Protein AF-A0A7R8WMT3-F1 (afdb_monomer_lite)

Radius of gyration: 35.7 Å; chains: 1; bounding box: 86×92×92 Å

Foldseek 3Di:
DVVVVVVVVVVVPPDPDPPPDPPQPQAEQEAEDEFLEAADDDPDDPPQDDDDARDPPVVVVVVVVVVRHSVPHPDHTDEQLVVLVVLVVRDDLPRPYQYEYEYEEQPNHPDPCNVVSQVVSVVSRYHYHYHHDADQVFAFDWDQDPNDTDGDADPVGDTDGDGDDDDPPCPLQEPPLCNVDDDDDDDPLDDPPDDPVCSNVDPVSVVNRLVVLVVVLVVLLVVCVVDVPVNLVCCVPVLVSLLVCLLRPVSNVVSCLNRRWWAWPVRDIDRPVRVQVVFQVQQQAPVRAREAEEEQDCVLCVQLCVQLVVSVGIYTHQNDPSSVSSQVSCPVVPPRYHYDYSQQDHNVPSGHYPDFDDFPDDPVLQVVLQVLLCVLVDDDQQEAEHEGAGDLPRQQKAKGQHPVVVVVLVVCVVVVHDNPPDTRHIYTYGHRNHCCSVPVLVPDDDSVVSSLSSVLSVVVNCVSNVNQDDPRVVVSVVSVVVVVD

Secondary structure (DSSP, 8-state):
-HHHHHHHHHHT--PPP----------EEEEEEE--SS------SS--S------S-HHHHHHHHHH--GGGS-S----HHHHHHHHHHHS-TT--SEEEEEEEE------TTHHHHHHHHHHTTEEEEEEE---SS-EEPEEEETTEEEE-B-SSSPBPEE-----S-GGGTS-GGGTTS------TTSPTT--HHHHHH-HHHHHHHHHHHHHHHHHHHHHHHH-HHHHHHTHHHHHHHHHHHHHH-HHHHHHHTTT-EEEBTTS-EEEHHHHHHHHHHHHB-TTS-EEEEEES-TTTTHHHHHHHHHTT---EE--STTHHHHHHHHHHHSTTEEEEETTSS-HHHHS--S--PPPSS-HHHHHHHHHHHHHHH-S-SSEEEEEE---TTS-SEEEE--HHHHHHHHHHHHTT--GGGSPPPEEEEEETTSHIIIIIIHH--SHHHHHHHHHHHHHHHHHHTT---HHHHHHHHHHHHHHT-

Sequence (485 aa):
YLALATIIIAIARPRQILKEEEVKAEGIDIMLVMDLSSSMLARDFQPDRLTMPLTTDYATGQLMVQSADTDQAGTQGTVITDAIEMAERMFSKDSPTQKALIIISDGENHEDEALAAARKALETGIHIYTMGIGSDEGAPIPVRINGAVQYKRDKQGEIVQSVVYVTDDVKEIVPEFLLLLHGVIDSPDIPLNVSRSYLQSDSNVRKITNYITKKVAEKLKELYQKDPENYQSKWDDLGTFVKYGMISDEKFYEKSDAFALLKNTDGEFFKIDDYIEKVKPTQTDKHDRTVLIYANNASEQHSFIQSAKNQGYDVLLLNNVIDNHFIQHLEHKKANITFVRVDSDTADKLVQKDEENQSVLSEKEMEKVKTIFTESLGELKGGHVETRALSSEDNPVIITRPEFMRRMKEMQMMQGMDMGMMPESYNIVINTNNELVANKLTAIRGKEKKERFAKYLYDLARLEQNMLTGEEMSQFIKTSIEFLK

Organism: NCBI:txid163714

InterPro domains:
  IPR001404 Heat shock protein Hsp90 family [PF00183] (163-476)
  IPR001404 Heat shock protein Hsp90 family [PTHR11528] (163-469)
  IPR002035 von Willebrand factor, type A [PF00092] (53-137)
  IPR020568 Ribosomal protein uS5 domain 2-type superfamily [SSF54211] (164-344)
  IPR036465 von Willebrand factor A-like domain superfamily [G3DSA:3.40.50.410] (46-141)
  IPR036465 von Willebrand factor A-like domain superfamily [SSF53300] (24-148)
  IPR037196 HSP90, C-terminal domain [G3DSA:1.20.120.790] (355-485)
  IPR037196 HSP90, C-terminal domain [SSF110942] (393-476)

pLDDT: mean 81.95, std 14.0, range [40.25, 98.56]

Structure (mmCIF, N/CA/C/O backbone):
data_AF-A0A7R8WMT3-F1
#
_entry.id   AF-A0A7R8WMT3-F1
#
loop_
_atom_site.group_PDB
_atom_site.id
_atom_site.type_symbol
_atom_site.label_atom_id
_atom_site.label_alt_id
_atom_site.label_comp_id
_atom_site.label_asym_id
_atom_site.label_entity_id
_atom_site.label_seq_id
_atom_site.pdbx_PDB_ins_code
_atom_site.Cartn_x
_atom_site.Cartn_y
_atom_site.Cartn_z
_atom_site.occupancy
_atom_site.B_iso_or_equiv
_atom_site.auth_seq_id
_atom_site.auth_comp_id
_atom_site.auth_asym_id
_atom_site.auth_atom_id
_atom_site.pdbx_PDB_model_num
ATOM 1 N N . TYR A 1 1 ? 5.979 -67.312 -8.147 1.00 57.56 1 TYR A N 1
ATOM 2 C CA . TYR A 1 1 ? 6.582 -66.692 -9.346 1.00 57.56 1 TYR A CA 1
ATOM 3 C C . TYR A 1 1 ? 6.377 -65.184 -9.402 1.00 57.56 1 TYR A C 1
ATOM 5 O O . TYR A 1 1 ? 7.373 -64.492 -9.257 1.00 57.56 1 TYR A O 1
ATOM 13 N N . LEU A 1 2 ? 5.148 -64.655 -9.515 1.00 62.88 2 LEU A N 1
ATOM 14 C CA . LEU A 1 2 ? 4.915 -63.202 -9.664 1.00 62.88 2 LEU A CA 1
ATOM 15 C C . LEU A 1 2 ? 5.591 -62.338 -8.572 1.00 62.88 2 LEU A C 1
ATOM 17 O O . LEU A 1 2 ? 6.312 -61.402 -8.896 1.00 62.88 2 LEU A O 1
ATOM 21 N N . ALA A 1 3 ? 5.459 -62.722 -7.297 1.00 67.00 3 ALA A N 1
ATOM 22 C CA . ALA A 1 3 ? 6.101 -62.029 -6.171 1.00 67.00 3 ALA A CA 1
ATOM 23 C C . ALA A 1 3 ? 7.645 -62.090 -6.172 1.00 67.00 3 ALA A C 1
ATOM 25 O O . ALA A 1 3 ? 8.295 -61.239 -5.579 1.00 67.00 3 ALA A O 1
ATOM 26 N N . LEU A 1 4 ? 8.249 -63.083 -6.838 1.00 71.81 4 LEU A N 1
ATOM 27 C CA . LEU A 1 4 ? 9.707 -63.155 -6.976 1.00 71.81 4 LEU A CA 1
ATOM 28 C C . LEU A 1 4 ? 10.191 -62.171 -8.054 1.00 71.81 4 LEU A C 1
ATOM 30 O O . LEU A 1 4 ? 11.212 -61.515 -7.881 1.00 71.81 4 LEU A O 1
ATOM 34 N N . ALA A 1 5 ? 9.425 -62.032 -9.142 1.00 72.12 5 ALA A N 1
ATOM 35 C CA . ALA A 1 5 ? 9.725 -61.100 -10.226 1.00 72.12 5 ALA A CA 1
ATOM 36 C C . ALA A 1 5 ? 9.643 -59.631 -9.770 1.00 72.12 5 ALA A C 1
ATOM 38 O O . ALA A 1 5 ? 10.516 -58.837 -10.114 1.00 72.12 5 ALA A O 1
ATOM 39 N N . THR A 1 6 ? 8.653 -59.271 -8.945 1.00 71.19 6 THR A N 1
ATOM 40 C CA . THR A 1 6 ? 8.541 -57.907 -8.397 1.00 71.19 6 THR A CA 1
ATOM 41 C C . THR A 1 6 ? 9.681 -57.565 -7.434 1.00 71.19 6 THR A C 1
ATOM 43 O O . THR A 1 6 ? 10.195 -56.449 -7.485 1.00 71.19 6 THR A O 1
ATOM 46 N N . ILE A 1 7 ? 10.143 -58.521 -6.618 1.00 76.31 7 ILE A N 1
ATOM 47 C CA . ILE A 1 7 ? 11.320 -58.339 -5.749 1.00 76.31 7 ILE A CA 1
ATOM 48 C C . ILE A 1 7 ? 12.596 -58.129 -6.580 1.00 76.31 7 ILE A C 1
ATOM 50 O O . ILE A 1 7 ? 13.384 -57.240 -6.264 1.00 76.31 7 ILE A O 1
ATOM 54 N N . ILE A 1 8 ? 12.784 -58.880 -7.671 1.00 76.38 8 ILE A N 1
ATOM 55 C CA . ILE A 1 8 ? 13.936 -58.705 -8.574 1.00 76.38 8 ILE A CA 1
ATOM 56 C C . ILE A 1 8 ? 13.937 -57.302 -9.203 1.00 76.38 8 ILE A C 1
ATOM 58 O O . ILE A 1 8 ? 14.974 -56.643 -9.205 1.00 76.38 8 ILE A O 1
ATOM 62 N N . ILE A 1 9 ? 12.783 -56.805 -9.664 1.00 74.44 9 ILE A N 1
ATOM 63 C CA . ILE A 1 9 ? 12.656 -55.449 -10.233 1.00 74.44 9 ILE A CA 1
ATOM 64 C C . ILE A 1 9 ? 12.934 -54.365 -9.175 1.00 74.44 9 ILE A C 1
ATOM 66 O O . ILE A 1 9 ? 13.606 -53.378 -9.471 1.00 74.44 9 ILE A O 1
ATOM 70 N N . ALA A 1 10 ? 12.481 -54.555 -7.931 1.00 73.62 10 ALA A N 1
ATOM 71 C CA . ALA A 1 10 ? 12.748 -53.620 -6.836 1.00 73.62 10 ALA A CA 1
ATOM 72 C C . ALA A 1 10 ? 14.239 -53.571 -6.442 1.00 73.62 10 ALA A C 1
ATOM 74 O O . ALA A 1 10 ? 14.782 -52.490 -6.211 1.00 73.62 10 ALA A O 1
ATOM 75 N N . ILE A 1 11 ? 14.920 -54.724 -6.407 1.00 74.25 11 ILE A N 1
ATOM 76 C CA . ILE A 1 11 ? 16.365 -54.812 -6.131 1.00 74.25 11 ILE A CA 1
ATOM 77 C C . ILE A 1 11 ? 17.186 -54.225 -7.286 1.00 74.25 11 ILE A C 1
ATOM 79 O O . ILE A 1 11 ? 18.192 -53.562 -7.038 1.00 74.25 11 ILE A O 1
ATOM 83 N N . ALA A 1 12 ? 16.741 -54.405 -8.534 1.00 73.75 12 ALA A N 1
ATOM 84 C CA . ALA A 1 12 ? 17.421 -53.883 -9.718 1.00 73.75 12 ALA A CA 1
ATOM 85 C C . ALA A 1 12 ? 17.517 -52.346 -9.757 1.00 73.75 12 ALA A C 1
ATOM 87 O O . ALA A 1 12 ? 18.309 -51.833 -10.544 1.00 73.75 12 ALA A O 1
ATOM 88 N N . ARG A 1 13 ? 16.731 -51.624 -8.931 1.00 57.34 13 ARG A N 1
ATOM 89 C CA . ARG A 1 13 ? 16.696 -50.150 -8.831 1.00 57.34 13 ARG A CA 1
ATOM 90 C C . ARG A 1 13 ? 16.875 -49.477 -10.203 1.00 57.34 13 ARG A C 1
ATOM 92 O O . ARG A 1 13 ? 17.858 -48.752 -10.385 1.00 57.34 13 ARG A O 1
ATOM 99 N N . PRO A 1 14 ? 15.976 -49.732 -11.175 1.00 66.56 14 PRO A N 1
ATOM 100 C CA . PRO A 1 14 ? 16.096 -49.154 -12.505 1.00 66.56 14 PRO A CA 1
ATOM 101 C C . PRO A 1 14 ? 16.120 -47.631 -12.376 1.00 66.56 14 PRO A C 1
ATOM 103 O O . PRO A 1 14 ? 15.106 -47.003 -12.069 1.00 66.56 14 PRO A O 1
ATOM 106 N N . ARG A 1 15 ? 17.305 -47.039 -12.566 1.00 54.03 15 ARG A N 1
ATOM 107 C CA . ARG A 1 15 ? 17.441 -45.589 -12.667 1.00 54.03 15 ARG A CA 1
ATOM 108 C C . ARG A 1 15 ? 16.587 -45.164 -13.850 1.00 54.03 15 ARG A C 1
ATOM 110 O O . ARG A 1 15 ? 16.711 -45.754 -14.924 1.00 54.03 15 ARG A O 1
ATOM 117 N N . GLN A 1 16 ? 15.726 -44.170 -13.646 1.00 55.88 16 GLN A N 1
ATOM 118 C CA . GLN A 1 16 ? 15.064 -43.518 -14.766 1.00 55.88 16 GLN A CA 1
ATOM 119 C C . GLN A 1 16 ? 16.160 -43.083 -15.737 1.00 55.88 16 GLN A C 1
ATOM 121 O O . GLN A 1 16 ? 17.098 -42.384 -15.346 1.00 55.88 16 GLN A O 1
ATOM 126 N N . ILE A 1 17 ? 16.070 -43.573 -16.974 1.00 52.38 17 ILE A N 1
ATOM 127 C CA . ILE A 1 17 ? 16.884 -43.066 -18.073 1.00 52.38 17 ILE A CA 1
ATOM 128 C C . ILE A 1 17 ? 16.626 -41.563 -18.099 1.00 52.38 17 ILE A C 1
ATOM 130 O O . ILE A 1 17 ? 15.461 -41.157 -18.051 1.00 52.38 17 ILE A O 1
ATOM 134 N N . LEU A 1 18 ? 17.702 -40.769 -18.096 1.00 48.53 18 LEU A N 1
ATOM 135 C CA . LEU A 1 18 ? 17.612 -39.319 -18.214 1.00 48.53 18 LEU A CA 1
ATOM 136 C C . LEU A 1 18 ? 16.730 -39.025 -19.421 1.00 48.53 18 LEU A C 1
ATOM 138 O O . LEU A 1 18 ? 17.065 -39.382 -20.549 1.00 48.53 18 LEU A O 1
ATOM 142 N N . LYS A 1 19 ? 15.554 -38.465 -19.151 1.00 45.25 19 LYS A N 1
ATOM 143 C CA . LYS A 1 19 ? 14.649 -38.039 -20.200 1.00 45.25 19 LYS A CA 1
ATOM 144 C C . LYS A 1 19 ? 15.312 -36.801 -20.785 1.00 45.25 19 LYS A C 1
ATOM 146 O O . LYS A 1 19 ? 15.374 -35.783 -20.103 1.00 45.25 19 LYS A O 1
ATOM 151 N N . GLU A 1 20 ? 15.863 -36.918 -21.988 1.00 50.47 20 GLU A N 1
ATOM 152 C CA . GLU A 1 20 ? 16.242 -35.747 -22.771 1.00 50.47 20 GLU A CA 1
ATOM 153 C C . GLU A 1 20 ? 14.948 -34.993 -23.067 1.00 50.47 20 GLU A C 1
ATOM 155 O O . GLU A 1 20 ? 14.151 -35.356 -23.931 1.00 50.47 20 GLU A O 1
ATOM 160 N N . GLU A 1 21 ? 14.678 -34.005 -22.225 1.00 43.75 21 GLU A N 1
ATOM 161 C CA . GLU A 1 21 ? 13.639 -33.028 -22.453 1.00 43.75 21 GLU A CA 1
ATOM 162 C C . GLU A 1 21 ? 14.243 -32.010 -23.419 1.00 43.75 21 GLU A C 1
ATOM 164 O O . GLU A 1 21 ? 15.201 -31.319 -23.070 1.00 43.75 21 GLU A O 1
ATOM 169 N N . GLU A 1 22 ? 13.734 -31.958 -24.655 1.00 45.25 22 GLU A N 1
ATOM 170 C CA . GLU A 1 22 ? 14.061 -30.880 -25.591 1.00 45.25 22 GLU A CA 1
ATOM 171 C C . GLU A 1 22 ? 13.509 -29.567 -25.026 1.00 45.25 22 GLU A C 1
ATOM 173 O O . GLU A 1 22 ? 12.410 -29.114 -25.360 1.00 45.25 22 GLU A O 1
ATOM 178 N N . VAL A 1 23 ? 14.286 -28.953 -24.134 1.00 47.62 23 VAL A N 1
ATOM 179 C CA . VAL A 1 23 ? 14.056 -27.595 -23.668 1.00 47.62 23 VAL A CA 1
ATOM 180 C C . VAL A 1 23 ? 14.214 -26.689 -24.881 1.00 47.62 23 VAL A C 1
ATOM 182 O O . VAL A 1 23 ? 15.326 -26.370 -25.301 1.00 47.62 23 VAL A O 1
ATOM 185 N N . LYS A 1 24 ? 13.087 -26.258 -25.453 1.00 44.66 24 LYS A N 1
ATOM 186 C CA . LYS A 1 24 ? 13.069 -25.145 -26.401 1.00 44.66 24 LYS A CA 1
ATOM 187 C C . LYS A 1 24 ? 13.508 -23.887 -25.665 1.00 44.66 24 LYS A C 1
ATOM 189 O O . LYS A 1 24 ? 12.694 -23.203 -25.050 1.00 44.66 24 LYS A O 1
ATOM 194 N N . ALA A 1 25 ? 14.803 -23.605 -25.723 1.00 48.81 25 ALA A N 1
ATOM 195 C CA . ALA A 1 25 ? 15.366 -22.367 -25.229 1.00 48.81 25 ALA A CA 1
ATOM 196 C C . ALA A 1 25 ? 14.845 -21.199 -26.084 1.00 48.81 25 ALA A C 1
ATOM 198 O O . ALA A 1 25 ? 15.374 -20.911 -27.156 1.00 48.81 25 ALA A O 1
ATOM 199 N N . GLU A 1 26 ? 13.808 -20.507 -25.605 1.00 49.81 26 GLU A N 1
ATOM 200 C CA . GLU A 1 26 ? 13.552 -19.118 -25.996 1.00 49.81 26 GLU A CA 1
ATOM 201 C C . GLU A 1 26 ? 14.643 -18.251 -25.354 1.00 49.81 26 GLU A C 1
ATOM 203 O O . GLU A 1 26 ? 14.481 -17.725 -24.253 1.00 49.81 26 GLU A O 1
ATOM 208 N N . GLY A 1 27 ? 15.791 -18.170 -26.021 1.00 59.41 27 GLY A N 1
ATOM 209 C CA . GLY A 1 27 ? 16.977 -17.473 -25.538 1.00 59.41 27 GLY A CA 1
ATOM 210 C C . GLY A 1 27 ? 17.666 -16.661 -26.628 1.00 59.41 27 GLY A C 1
ATOM 211 O O . GLY A 1 27 ? 17.328 -16.744 -27.813 1.00 59.41 27 GLY A O 1
ATOM 212 N N . ILE A 1 28 ? 18.654 -15.881 -26.196 1.00 67.94 28 ILE A N 1
ATOM 213 C CA . ILE A 1 28 ? 19.612 -15.212 -27.069 1.00 67.94 28 ILE A CA 1
ATOM 214 C C . ILE A 1 28 ? 20.984 -15.802 -26.741 1.00 67.94 28 ILE A C 1
ATOM 216 O O . ILE A 1 28 ? 21.431 -15.700 -25.598 1.00 67.94 28 ILE A O 1
ATOM 220 N N . ASP A 1 29 ? 21.648 -16.404 -27.724 1.00 72.62 29 ASP A N 1
ATOM 221 C CA . ASP A 1 29 ? 23.048 -16.798 -27.601 1.00 72.62 29 ASP A CA 1
ATOM 222 C C . ASP A 1 29 ? 23.874 -15.509 -27.669 1.00 72.62 29 ASP A C 1
ATOM 224 O O . ASP A 1 29 ? 23.961 -14.880 -28.727 1.00 72.62 29 ASP A O 1
ATOM 228 N N . ILE A 1 30 ? 24.450 -15.088 -26.542 1.00 74.62 30 ILE A N 1
ATOM 229 C CA . ILE A 1 30 ? 25.282 -13.882 -26.468 1.00 74.62 30 ILE A CA 1
ATOM 230 C C . ILE A 1 30 ? 26.751 -14.287 -26.496 1.00 74.62 30 ILE A C 1
ATOM 232 O O . ILE A 1 30 ? 27.203 -15.089 -25.679 1.00 74.62 30 ILE A O 1
ATOM 236 N N . MET A 1 31 ? 27.508 -13.683 -27.406 1.00 78.62 31 MET A N 1
ATOM 237 C CA . MET A 1 31 ? 28.958 -13.793 -27.462 1.00 78.62 31 MET A CA 1
ATOM 238 C C . MET A 1 31 ? 29.587 -12.435 -27.189 1.00 78.62 31 MET A C 1
ATOM 240 O O . MET A 1 31 ? 29.295 -11.471 -27.891 1.00 78.62 31 MET A O 1
ATOM 244 N N . LEU A 1 32 ? 30.453 -12.369 -26.180 1.00 73.62 32 LEU A N 1
ATOM 245 C CA . LEU A 1 32 ? 31.262 -11.189 -25.895 1.00 73.62 32 LEU A CA 1
ATOM 246 C C . LEU A 1 32 ? 32.625 -11.358 -26.568 1.00 73.62 32 LEU A C 1
ATOM 248 O O . LEU A 1 32 ? 33.321 -12.340 -26.313 1.00 73.62 32 LEU A O 1
ATOM 252 N N . VAL A 1 33 ? 33.010 -10.398 -27.402 1.00 75.25 33 VAL A N 1
ATOM 253 C CA . VAL A 1 33 ? 34.378 -10.248 -27.902 1.00 75.25 33 VAL A CA 1
ATOM 254 C C . VAL A 1 33 ? 34.909 -8.945 -27.332 1.00 75.25 33 VAL A C 1
ATOM 256 O O . VAL A 1 33 ? 34.367 -7.880 -27.614 1.00 75.25 33 VAL A O 1
ATOM 259 N N . MET A 1 34 ? 35.956 -9.046 -26.520 1.00 69.81 34 MET A N 1
ATOM 260 C CA . MET A 1 34 ? 36.640 -7.901 -25.932 1.00 69.81 34 MET A CA 1
ATOM 261 C C . MET A 1 34 ? 38.008 -7.744 -26.577 1.00 69.81 34 MET A C 1
ATOM 263 O O . MET A 1 34 ? 38.759 -8.712 -26.706 1.00 69.81 34 MET A O 1
ATOM 267 N N . ASP A 1 35 ? 38.316 -6.518 -26.957 1.00 67.00 35 ASP A N 1
ATOM 268 C CA . ASP A 1 35 ? 39.648 -6.085 -27.326 1.00 67.00 35 ASP A CA 1
ATOM 269 C C . ASP A 1 35 ? 40.493 -5.927 -26.054 1.00 67.00 35 ASP A C 1
ATOM 271 O O . ASP A 1 35 ? 40.211 -5.081 -25.208 1.00 67.00 35 ASP A O 1
ATOM 275 N N . LEU A 1 36 ? 41.484 -6.802 -25.878 1.00 62.84 36 LEU A N 1
ATOM 276 C CA . LEU A 1 36 ? 42.345 -6.866 -24.689 1.00 62.84 36 LEU A CA 1
ATOM 277 C C . LEU A 1 36 ? 43.777 -6.483 -25.064 1.00 62.84 36 LEU A C 1
ATOM 279 O O . LEU A 1 36 ? 44.719 -7.232 -24.811 1.00 62.84 36 LEU A O 1
ATOM 283 N N . SER A 1 37 ? 43.927 -5.373 -25.782 1.00 56.12 37 SER A N 1
ATOM 284 C CA . SER A 1 37 ? 45.129 -5.124 -26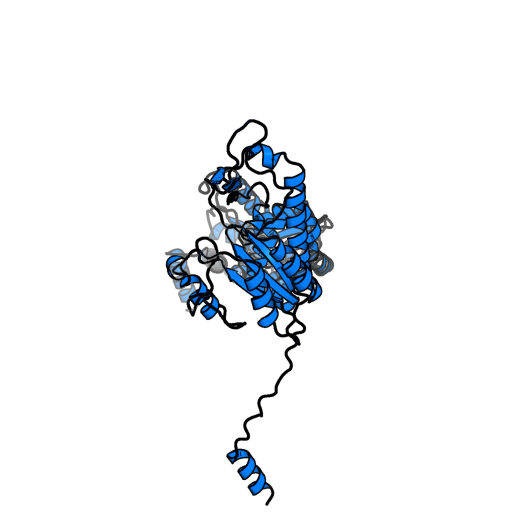.567 1.00 56.12 37 SER A CA 1
ATOM 285 C C . SER A 1 37 ? 45.515 -3.649 -26.700 1.00 56.12 37 SER A C 1
ATOM 287 O O . SER A 1 37 ? 44.997 -2.780 -26.008 1.00 56.12 37 SER A O 1
ATOM 289 N N . SER A 1 38 ? 46.444 -3.391 -27.627 1.00 52.03 38 SER A N 1
ATOM 290 C CA . SER A 1 38 ? 46.844 -2.063 -28.083 1.00 52.03 38 SER A CA 1
ATOM 291 C C . SER A 1 38 ? 46.972 -1.891 -29.631 1.00 52.03 38 SER A C 1
ATOM 293 O O . SER A 1 38 ? 47.848 -1.126 -30.019 1.00 52.03 38 SER A O 1
ATOM 295 N N . SER A 1 39 ? 46.144 -2.553 -30.502 1.00 53.78 39 SER A N 1
ATOM 296 C CA . SER A 1 39 ? 45.973 -2.370 -32.014 1.00 53.78 39 SER A CA 1
ATOM 297 C C . SER A 1 39 ? 46.539 -3.424 -33.062 1.00 53.78 39 SER A C 1
ATOM 299 O O . SER A 1 39 ? 47.745 -3.454 -33.285 1.00 53.78 39 SER A O 1
ATOM 301 N N . MET A 1 40 ? 45.731 -4.325 -33.712 1.00 50.59 40 MET A N 1
ATOM 302 C CA . MET A 1 40 ? 46.099 -5.742 -34.132 1.00 50.59 40 MET A CA 1
ATOM 303 C C . MET A 1 40 ? 46.700 -5.714 -35.509 1.00 50.59 40 MET A C 1
ATOM 305 O O . MET A 1 40 ? 45.975 -5.572 -36.487 1.00 50.59 40 MET A O 1
ATOM 309 N N . LEU A 1 41 ? 47.966 -6.109 -35.583 1.00 50.03 41 LEU A N 1
ATOM 310 C CA . LEU A 1 41 ? 48.523 -6.749 -36.768 1.00 50.03 41 LEU A CA 1
ATOM 311 C C . LEU A 1 41 ? 49.596 -7.777 -36.355 1.00 50.03 41 LEU A C 1
ATOM 313 O O . LEU A 1 41 ? 50.776 -7.593 -36.643 1.00 50.03 41 LEU A O 1
ATOM 317 N N . ALA A 1 42 ? 49.199 -8.873 -35.690 1.00 44.38 42 ALA A N 1
ATOM 318 C CA . ALA A 1 42 ? 50.072 -10.030 -35.437 1.00 44.38 42 ALA A CA 1
ATOM 319 C C . ALA A 1 42 ? 49.284 -11.355 -35.333 1.00 44.38 42 ALA A C 1
ATOM 321 O O . ALA A 1 42 ? 48.238 -11.409 -34.691 1.00 44.38 42 ALA A O 1
ATOM 322 N N . ARG A 1 43 ? 49.799 -12.435 -35.942 1.00 49.06 43 ARG A N 1
ATOM 323 C CA . ARG A 1 43 ? 49.242 -13.810 -35.885 1.00 49.06 43 ARG A CA 1
ATOM 324 C C . ARG A 1 43 ? 50.279 -14.843 -35.394 1.00 49.06 43 ARG A C 1
ATOM 326 O O . ARG A 1 43 ? 50.140 -16.039 -35.642 1.00 49.06 43 ARG A O 1
ATOM 333 N N . ASP A 1 44 ? 51.328 -14.376 -34.715 1.00 45.06 44 ASP A N 1
ATOM 334 C CA . ASP A 1 44 ? 52.617 -15.086 -34.650 1.00 45.06 44 ASP A CA 1
ATOM 335 C C . ASP A 1 44 ? 52.898 -15.800 -33.309 1.00 45.06 44 ASP A C 1
ATOM 337 O O . ASP A 1 44 ? 53.951 -16.415 -33.145 1.00 45.06 44 ASP A O 1
ATOM 341 N N . PHE A 1 45 ? 51.958 -15.770 -32.359 1.00 45.62 45 PHE A N 1
ATOM 342 C CA . PHE A 1 45 ? 52.012 -16.526 -31.100 1.00 45.62 45 PHE A CA 1
ATOM 343 C C . PHE A 1 45 ? 50.687 -17.243 -30.834 1.00 45.62 45 PHE A C 1
ATOM 345 O O . PHE A 1 45 ? 49.635 -16.762 -31.238 1.00 45.62 45 PHE A O 1
ATOM 352 N N . GLN A 1 46 ? 50.728 -18.381 -30.128 1.00 43.59 46 GLN A N 1
ATOM 353 C CA . GLN A 1 46 ? 49.528 -19.034 -29.599 1.00 43.59 46 GLN A CA 1
ATOM 354 C C . GLN A 1 46 ? 49.702 -19.445 -28.126 1.00 43.59 46 GLN A C 1
ATOM 356 O O . GLN A 1 46 ? 50.763 -19.971 -27.775 1.00 43.59 46 GLN A O 1
ATOM 361 N N . PRO A 1 47 ? 48.666 -19.272 -27.279 1.00 50.94 47 PRO A N 1
ATOM 362 C CA . PRO A 1 47 ? 47.368 -18.667 -27.602 1.00 50.94 47 PRO A CA 1
ATOM 363 C C . PRO A 1 47 ? 47.459 -17.139 -27.768 1.00 50.94 47 PRO A C 1
ATOM 365 O O . PRO A 1 47 ? 48.040 -16.456 -26.934 1.00 50.94 47 PRO A O 1
ATOM 368 N N . ASP A 1 48 ? 46.860 -16.617 -28.839 1.00 49.84 48 ASP A N 1
ATOM 369 C CA . ASP A 1 48 ? 46.688 -15.183 -29.123 1.00 49.84 48 ASP A CA 1
ATOM 370 C C . ASP A 1 48 ? 45.383 -14.613 -28.537 1.00 49.84 48 ASP A C 1
ATOM 372 O O . ASP A 1 48 ? 45.170 -13.404 -28.547 1.00 49.84 48 ASP A O 1
ATOM 376 N N . ARG A 1 49 ? 44.471 -15.482 -28.075 1.00 60.00 49 ARG A N 1
ATOM 377 C CA . ARG A 1 49 ? 43.097 -15.128 -27.687 1.00 60.00 49 ARG A CA 1
ATOM 378 C C . ARG A 1 49 ? 42.630 -15.960 -26.497 1.00 60.00 49 ARG A C 1
ATOM 380 O O . ARG A 1 49 ? 42.716 -17.190 -26.526 1.00 60.00 49 ARG A O 1
ATOM 387 N N . LEU A 1 50 ? 42.048 -15.307 -25.493 1.00 63.62 50 LEU A N 1
ATOM 388 C CA . LEU A 1 50 ? 41.274 -15.985 -24.453 1.00 63.62 50 LEU A CA 1
ATOM 389 C C . LEU A 1 50 ? 39.899 -16.346 -25.033 1.00 63.62 50 LEU A C 1
ATOM 391 O O . LEU A 1 50 ? 39.152 -15.468 -25.455 1.00 63.62 50 LEU A O 1
ATOM 395 N N . THR A 1 51 ? 39.567 -17.637 -25.087 1.00 66.19 51 THR A N 1
ATOM 396 C CA . THR A 1 51 ? 38.278 -18.112 -25.616 1.00 66.19 51 THR A CA 1
ATOM 397 C C . THR A 1 51 ? 37.504 -18.874 -24.547 1.00 66.19 51 THR A C 1
ATOM 399 O O . THR A 1 51 ? 38.055 -19.731 -23.857 1.00 66.19 51 THR A O 1
ATOM 402 N N . MET A 1 52 ? 36.213 -18.564 -24.423 1.00 68.38 52 MET A N 1
ATOM 403 C CA . MET A 1 52 ? 35.272 -19.284 -23.568 1.00 68.38 52 MET A CA 1
ATOM 404 C C . MET A 1 52 ? 34.233 -19.989 -24.451 1.00 68.38 52 MET A C 1
ATOM 406 O O . MET A 1 52 ? 33.704 -19.355 -25.368 1.00 68.38 52 MET A O 1
ATOM 410 N N . PRO A 1 53 ? 33.902 -21.268 -24.200 1.00 68.75 53 PRO A N 1
ATOM 411 C CA . PRO A 1 53 ? 32.738 -21.899 -24.814 1.00 68.75 53 PRO A CA 1
ATOM 412 C C . PRO A 1 53 ? 31.447 -21.153 -24.449 1.00 68.75 53 PRO A C 1
ATOM 414 O O . PRO A 1 53 ? 31.341 -20.602 -23.352 1.00 68.75 53 PRO A O 1
ATOM 417 N N . LEU A 1 54 ? 30.435 -21.196 -25.322 1.00 69.75 54 LEU A N 1
ATOM 418 C CA . LEU A 1 54 ? 29.082 -20.762 -24.959 1.00 69.75 54 LEU A CA 1
ATOM 419 C C . LEU A 1 54 ? 28.620 -21.554 -23.725 1.00 69.75 54 LEU A C 1
ATOM 421 O O . LEU A 1 54 ? 28.594 -22.785 -23.740 1.00 69.75 54 LEU A O 1
ATOM 425 N N . THR A 1 55 ? 28.297 -20.841 -22.646 1.00 69.25 55 THR A N 1
ATOM 426 C CA . THR A 1 55 ? 27.976 -21.418 -21.338 1.00 69.25 55 THR A CA 1
ATOM 427 C C . THR A 1 55 ? 26.837 -20.655 -20.675 1.00 69.25 55 THR A C 1
ATOM 429 O O . THR A 1 55 ? 26.717 -19.441 -20.823 1.00 69.25 55 THR A O 1
ATOM 432 N N . THR A 1 56 ? 26.012 -21.369 -19.911 1.00 68.88 56 THR A N 1
ATOM 433 C CA . THR A 1 56 ? 24.997 -20.786 -19.021 1.00 68.88 56 THR A CA 1
ATOM 434 C C . THR A 1 56 ? 25.542 -20.508 -17.614 1.00 68.88 56 THR A C 1
ATOM 436 O O . THR A 1 56 ? 24.808 -20.035 -16.750 1.00 68.88 56 THR A O 1
ATOM 439 N N . ASP A 1 57 ? 26.814 -20.828 -17.351 1.00 75.50 57 ASP A N 1
ATOM 440 C CA . ASP A 1 57 ? 27.484 -20.546 -16.082 1.00 75.50 57 ASP A CA 1
ATOM 441 C C . ASP A 1 57 ? 28.030 -19.110 -16.049 1.00 75.50 57 ASP A C 1
ATOM 443 O O . ASP A 1 57 ? 29.167 -18.825 -16.439 1.00 75.50 57 ASP A O 1
ATOM 447 N N . TYR A 1 58 ? 27.196 -18.206 -15.535 1.00 74.88 58 TYR A N 1
ATOM 448 C CA . TYR A 1 58 ? 27.545 -16.805 -15.309 1.00 74.88 58 TYR A CA 1
ATOM 449 C C . TYR A 1 58 ? 28.734 -16.610 -14.356 1.00 74.88 58 TYR A C 1
ATOM 451 O O . TYR A 1 58 ? 29.464 -15.634 -14.516 1.00 74.88 58 TYR A O 1
ATOM 459 N N . ALA A 1 59 ? 28.961 -17.507 -13.388 1.00 70.88 59 ALA A N 1
ATOM 460 C CA . ALA A 1 59 ? 30.053 -17.361 -12.425 1.00 70.88 59 ALA A CA 1
ATOM 461 C C . ALA A 1 59 ? 31.409 -17.637 -13.089 1.00 70.88 59 ALA A C 1
ATOM 463 O O . ALA A 1 59 ? 32.355 -16.870 -12.905 1.00 70.88 59 ALA A O 1
ATOM 464 N N . THR A 1 60 ? 31.480 -18.673 -13.932 1.00 73.19 60 THR A N 1
ATOM 465 C CA . THR A 1 60 ? 32.657 -18.939 -14.777 1.00 73.19 60 THR A CA 1
ATOM 466 C C . THR A 1 60 ? 32.907 -17.792 -15.764 1.00 73.19 60 THR A C 1
ATOM 468 O O . THR A 1 60 ? 34.047 -17.348 -15.904 1.00 73.19 60 THR A O 1
ATOM 471 N N . GLY A 1 61 ? 31.853 -17.248 -16.385 1.00 73.69 61 GLY A N 1
ATOM 472 C CA . GLY A 1 61 ? 31.967 -16.080 -17.267 1.00 73.69 61 GLY A CA 1
ATOM 473 C C . GLY A 1 61 ? 32.511 -14.835 -16.560 1.00 73.69 61 GLY A C 1
ATOM 474 O O . GLY A 1 61 ? 33.437 -14.194 -17.056 1.00 73.69 61 GLY A O 1
ATOM 475 N N . GLN A 1 62 ? 31.991 -14.523 -15.370 1.00 74.88 62 GLN A N 1
ATOM 476 C CA . GLN A 1 62 ? 32.456 -13.394 -14.563 1.00 74.88 62 GLN A CA 1
ATOM 477 C C . GLN A 1 62 ? 33.919 -13.562 -14.130 1.00 74.88 62 GLN A C 1
ATOM 479 O O . GLN A 1 62 ? 34.684 -12.601 -14.206 1.00 74.88 62 GLN A O 1
ATOM 484 N N . LEU A 1 63 ? 34.323 -14.773 -13.731 1.00 75.56 63 LEU A N 1
ATOM 485 C CA . LEU A 1 63 ? 35.706 -15.079 -13.361 1.00 75.56 63 LEU A CA 1
ATOM 486 C C . LEU A 1 63 ? 36.671 -14.860 -14.538 1.00 75.56 63 LEU A C 1
ATOM 488 O O . LEU A 1 63 ? 37.733 -14.272 -14.350 1.00 75.56 63 LEU A O 1
ATOM 492 N N . MET A 1 64 ? 36.291 -15.279 -15.752 1.00 72.25 64 MET A N 1
ATOM 493 C CA . MET A 1 64 ? 37.103 -15.045 -16.950 1.00 72.25 64 MET A CA 1
ATOM 494 C C . MET A 1 64 ? 37.253 -13.554 -17.265 1.00 72.25 64 MET A C 1
ATOM 496 O O . MET A 1 64 ? 38.378 -13.103 -17.470 1.00 72.25 64 MET A O 1
ATOM 500 N N . VAL A 1 65 ? 36.162 -12.779 -17.233 1.00 74.12 65 VAL A N 1
ATOM 501 C CA . VAL A 1 65 ? 36.209 -11.320 -17.458 1.00 74.12 65 VAL A CA 1
ATOM 502 C C . VAL A 1 65 ? 37.068 -10.614 -16.401 1.00 74.12 65 VAL A C 1
ATOM 504 O O . VAL A 1 65 ? 37.836 -9.726 -16.745 1.00 74.12 65 VAL A O 1
ATOM 507 N N . GLN A 1 66 ? 37.014 -11.039 -15.135 1.00 74.75 66 GLN A N 1
ATOM 508 C CA . GLN A 1 66 ? 37.868 -10.498 -14.065 1.00 74.75 66 GLN A CA 1
ATOM 509 C C . GLN A 1 66 ? 39.352 -10.876 -14.194 1.00 74.75 66 GLN A C 1
ATOM 511 O O . GLN A 1 66 ? 40.195 -10.218 -13.591 1.00 74.75 66 GLN A O 1
ATOM 516 N N . SER A 1 67 ? 39.675 -11.937 -14.940 1.00 70.75 67 SER A N 1
ATOM 517 C CA . SER A 1 67 ? 41.053 -12.381 -15.202 1.00 70.75 67 SER A CA 1
ATOM 518 C C . SER A 1 67 ? 41.654 -11.838 -16.505 1.00 70.75 67 SER A C 1
ATOM 520 O O . SER A 1 67 ? 42.823 -12.100 -16.794 1.00 70.75 67 SER A O 1
ATOM 522 N N . ALA A 1 68 ? 40.852 -11.128 -17.302 1.00 69.31 68 ALA A N 1
ATOM 523 C CA . ALA A 1 68 ? 41.265 -10.528 -18.560 1.00 69.31 68 ALA A CA 1
ATOM 524 C C . ALA A 1 68 ? 42.060 -9.238 -18.304 1.00 69.31 68 ALA A C 1
ATOM 526 O O . ALA A 1 68 ? 41.612 -8.364 -17.566 1.00 69.31 68 ALA A O 1
ATOM 527 N N . ASP A 1 69 ? 43.230 -9.124 -18.928 1.00 63.38 69 ASP A N 1
ATOM 528 C CA . ASP A 1 69 ? 44.163 -8.007 -18.761 1.00 63.38 69 ASP A CA 1
ATOM 529 C C . ASP A 1 69 ? 44.823 -7.703 -20.117 1.00 63.38 69 ASP A C 1
ATOM 531 O O . ASP A 1 69 ? 45.118 -8.625 -20.885 1.00 63.38 69 ASP A O 1
ATOM 535 N N . THR A 1 70 ? 45.047 -6.421 -20.412 1.00 61.81 70 THR A N 1
ATOM 536 C CA . THR A 1 70 ? 45.688 -5.937 -21.644 1.00 61.81 70 THR A CA 1
ATOM 537 C C . THR A 1 70 ? 47.146 -6.379 -21.774 1.00 61.81 70 THR A C 1
ATOM 539 O O . THR A 1 70 ? 47.655 -6.489 -22.887 1.00 61.81 70 THR A O 1
ATOM 542 N N . ASP A 1 71 ? 47.813 -6.696 -20.659 1.00 55.22 71 ASP A N 1
ATOM 543 C CA . ASP A 1 71 ? 49.214 -7.140 -20.653 1.00 55.22 71 ASP A CA 1
ATOM 544 C C . ASP A 1 71 ? 49.401 -8.616 -21.078 1.00 55.22 71 ASP A C 1
ATOM 546 O O . ASP A 1 71 ? 50.534 -9.081 -21.234 1.00 55.22 71 ASP A O 1
ATOM 550 N N . GLN A 1 72 ? 48.321 -9.385 -21.292 1.00 55.09 72 GLN A N 1
ATOM 551 C CA . GLN A 1 72 ? 48.420 -10.807 -21.669 1.00 55.09 72 GLN A CA 1
ATOM 552 C C . GLN A 1 72 ? 48.681 -11.049 -23.169 1.00 55.09 72 GLN A C 1
ATOM 554 O O . GLN A 1 72 ? 49.091 -12.151 -23.540 1.00 55.09 72 GLN A O 1
ATOM 559 N N . ALA A 1 73 ? 48.506 -10.039 -24.030 1.00 52.56 73 ALA A N 1
ATOM 560 C CA . ALA A 1 73 ? 48.762 -10.118 -25.471 1.00 52.56 73 ALA A CA 1
ATOM 561 C C . ALA A 1 73 ? 50.005 -9.289 -25.857 1.00 52.56 73 ALA A C 1
ATOM 563 O O . ALA A 1 73 ? 49.949 -8.075 -26.026 1.00 52.56 73 ALA A O 1
ATOM 564 N N . GLY A 1 74 ? 51.155 -9.956 -26.015 1.00 40.25 74 GLY A N 1
ATOM 565 C CA . GLY A 1 74 ? 52.484 -9.318 -26.061 1.00 40.25 74 GLY A CA 1
ATOM 566 C C . GLY A 1 74 ? 52.849 -8.452 -27.282 1.00 40.25 74 GLY A C 1
ATOM 567 O O . GLY A 1 74 ? 54.010 -8.062 -27.395 1.00 40.25 74 GLY A O 1
ATOM 568 N N . THR A 1 75 ? 51.919 -8.162 -28.196 1.00 48.22 75 THR A N 1
ATOM 569 C CA . THR A 1 75 ? 52.115 -7.273 -29.359 1.00 48.22 75 THR A CA 1
ATOM 570 C C . THR A 1 75 ? 50.782 -6.659 -29.801 1.00 48.22 75 THR A C 1
ATOM 572 O O . THR A 1 75 ? 49.748 -7.309 -29.696 1.00 48.22 75 THR A O 1
ATOM 575 N N . GLN A 1 76 ? 50.842 -5.429 -30.323 1.00 48.88 76 GLN A N 1
ATOM 576 C CA . GLN A 1 76 ? 49.752 -4.585 -30.855 1.00 48.88 76 GLN A CA 1
ATOM 577 C C . GLN A 1 76 ? 48.555 -5.414 -31.455 1.00 48.88 76 GLN A C 1
ATOM 579 O O . GLN A 1 76 ? 48.818 -6.211 -32.363 1.00 48.88 76 GLN A O 1
ATOM 584 N N . GLY A 1 77 ? 47.285 -5.272 -30.941 1.00 51.16 77 GLY A N 1
ATOM 585 C CA . GLY A 1 77 ? 46.183 -6.301 -30.977 1.00 51.16 77 GLY A CA 1
ATOM 586 C C . GLY A 1 77 ? 44.594 -6.090 -31.156 1.00 51.16 77 GLY A C 1
ATOM 587 O O . GLY A 1 77 ? 43.892 -6.941 -30.623 1.00 51.16 77 GLY A O 1
ATOM 588 N N . THR A 1 78 ? 43.999 -5.120 -31.894 1.00 60.50 78 THR A N 1
ATOM 589 C CA . THR A 1 78 ? 42.590 -4.881 -32.431 1.00 60.50 78 THR A CA 1
ATOM 590 C C . THR A 1 78 ? 42.262 -5.203 -33.955 1.00 60.50 78 THR A C 1
ATOM 592 O O . THR A 1 78 ? 42.687 -4.437 -34.818 1.00 60.50 78 THR A O 1
ATOM 595 N N . VAL A 1 79 ? 41.560 -6.298 -34.368 1.00 65.94 79 VAL A N 1
ATOM 596 C CA . VAL A 1 79 ? 41.071 -6.631 -35.767 1.00 65.94 79 VAL A CA 1
ATOM 597 C C . VAL A 1 79 ? 39.642 -7.179 -35.681 1.00 65.94 79 VAL A C 1
ATOM 599 O O . VAL A 1 79 ? 39.407 -8.253 -35.121 1.00 65.94 79 VAL A O 1
ATOM 602 N N . ILE A 1 80 ? 38.675 -6.480 -36.280 1.00 73.75 80 ILE A N 1
ATOM 603 C CA . ILE A 1 80 ? 37.247 -6.800 -36.105 1.00 73.75 80 ILE A CA 1
ATOM 604 C C . ILE A 1 80 ? 36.778 -7.942 -37.028 1.00 73.75 80 ILE A C 1
ATOM 606 O O . ILE A 1 80 ? 35.943 -8.753 -36.627 1.00 73.75 80 ILE A O 1
ATOM 610 N N . THR A 1 81 ? 37.336 -8.065 -38.237 1.00 75.06 81 THR A N 1
ATOM 611 C CA . THR A 1 81 ? 36.956 -9.096 -39.227 1.00 75.06 81 THR A CA 1
ATOM 612 C C . THR A 1 81 ? 37.130 -10.518 -38.673 1.00 75.06 81 THR A C 1
ATOM 614 O O . THR A 1 81 ? 36.171 -11.292 -38.629 1.00 75.06 81 THR A O 1
ATOM 617 N N . ASP A 1 82 ? 38.323 -10.838 -38.157 1.00 74.12 82 ASP A N 1
ATOM 618 C CA . ASP A 1 82 ? 38.641 -12.140 -37.552 1.00 74.12 82 ASP A CA 1
ATOM 619 C C . ASP A 1 82 ? 37.747 -12.465 -36.341 1.00 74.12 82 ASP A C 1
ATOM 621 O O . ASP A 1 82 ? 37.440 -13.634 -36.095 1.00 74.12 82 ASP A O 1
ATOM 625 N N . ALA A 1 83 ? 37.345 -11.450 -35.566 1.00 75.94 83 ALA A N 1
ATOM 626 C CA . ALA A 1 83 ? 36.463 -11.615 -34.412 1.00 75.94 83 ALA A CA 1
ATOM 627 C C . ALA A 1 83 ? 35.041 -12.017 -34.836 1.00 75.94 83 ALA A C 1
ATOM 629 O O . ALA A 1 83 ? 34.476 -12.958 -34.274 1.00 75.94 83 ALA A O 1
ATOM 630 N N . ILE A 1 84 ? 34.495 -11.364 -35.868 1.00 80.44 84 ILE A N 1
ATOM 631 C CA . ILE A 1 84 ? 33.182 -11.698 -36.440 1.00 80.44 84 ILE A CA 1
ATOM 632 C C . ILE A 1 84 ? 33.196 -13.119 -37.016 1.00 80.44 84 ILE A C 1
ATOM 634 O O . ILE A 1 84 ? 32.313 -13.916 -36.701 1.00 80.44 84 ILE A O 1
ATOM 638 N N . GLU A 1 85 ? 34.218 -13.483 -37.796 1.00 80.88 85 GLU A N 1
ATOM 639 C CA . GLU A 1 85 ? 34.322 -14.842 -38.340 1.00 80.88 85 GLU A CA 1
ATOM 640 C C . GLU A 1 85 ? 34.514 -15.918 -37.263 1.00 80.88 85 GLU A C 1
ATOM 642 O O . GLU A 1 85 ? 34.043 -17.048 -37.413 1.00 80.88 85 GLU A O 1
ATOM 647 N N . MET A 1 86 ? 35.222 -15.604 -36.175 1.00 76.44 86 MET A N 1
ATOM 648 C CA . MET A 1 86 ? 35.360 -16.530 -35.054 1.00 76.44 86 MET A CA 1
ATOM 649 C C . MET A 1 86 ? 34.015 -16.744 -34.355 1.00 76.44 86 MET A C 1
ATOM 651 O O . MET A 1 86 ? 33.660 -17.885 -34.063 1.00 76.44 86 MET A O 1
ATOM 655 N N . ALA A 1 87 ? 33.235 -15.679 -34.163 1.00 77.69 87 ALA A N 1
ATOM 656 C CA . ALA A 1 87 ? 31.891 -15.776 -33.613 1.00 77.69 87 ALA A CA 1
ATOM 657 C C . ALA A 1 87 ? 30.946 -16.585 -34.519 1.00 77.69 87 ALA A C 1
ATOM 659 O O . ALA A 1 87 ? 30.276 -17.495 -34.031 1.00 77.69 87 ALA A O 1
ATOM 660 N N . GLU A 1 88 ? 30.961 -16.353 -35.840 1.00 80.00 88 GLU A N 1
ATOM 661 C CA . GLU A 1 88 ? 30.230 -17.176 -36.822 1.00 80.00 88 GLU A CA 1
ATOM 662 C C . GLU A 1 88 ? 30.555 -18.678 -36.699 1.00 80.00 88 GLU A C 1
ATOM 664 O O . GLU A 1 88 ? 29.675 -19.519 -36.896 1.00 80.00 88 GLU A O 1
ATOM 669 N N . ARG A 1 89 ? 31.811 -19.033 -36.382 1.00 80.56 89 ARG A N 1
ATOM 670 C CA . ARG A 1 89 ? 32.242 -20.430 -36.188 1.00 80.56 89 ARG A CA 1
ATOM 671 C C . ARG A 1 89 ? 31.821 -21.019 -34.840 1.00 80.56 89 ARG A C 1
ATOM 673 O O . ARG A 1 89 ? 31.651 -22.234 -34.767 1.00 80.56 89 ARG A O 1
ATOM 680 N N . MET A 1 90 ? 31.697 -20.201 -33.794 1.00 76.50 90 MET A N 1
ATOM 681 C CA . MET A 1 90 ? 31.370 -20.657 -32.437 1.00 76.50 90 MET A CA 1
ATOM 682 C C . MET A 1 90 ? 29.862 -20.687 -32.142 1.00 76.50 90 MET A C 1
ATOM 684 O O . MET A 1 90 ? 29.435 -21.479 -31.303 1.00 76.50 90 MET A O 1
ATOM 688 N N . PHE A 1 91 ? 29.037 -19.894 -32.834 1.00 80.50 91 PHE A N 1
ATOM 689 C CA . PHE A 1 91 ? 27.582 -20.048 -32.762 1.00 80.50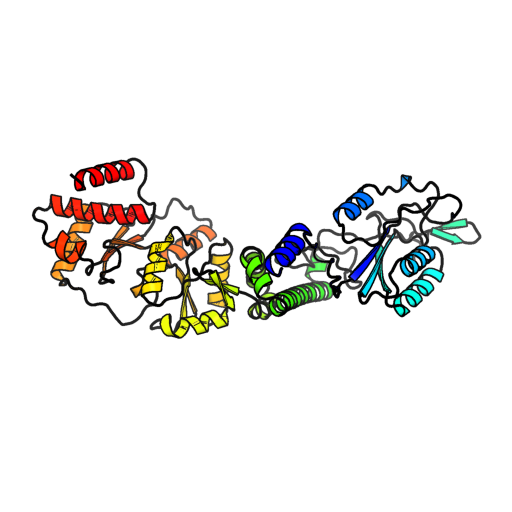 91 PHE A CA 1
ATOM 690 C C . PHE A 1 91 ? 27.134 -21.387 -33.361 1.00 80.50 91 PHE A C 1
ATOM 692 O O . PHE A 1 91 ? 27.483 -21.734 -34.492 1.00 80.50 91 PHE A O 1
ATOM 699 N N . SER A 1 92 ? 26.281 -22.117 -32.637 1.00 70.00 92 SER A N 1
ATOM 700 C CA . SER A 1 92 ? 25.690 -23.352 -33.157 1.00 70.00 92 SER A CA 1
ATOM 701 C C . SER A 1 92 ? 24.827 -23.057 -34.388 1.00 70.00 92 SER A C 1
ATOM 703 O O . SER A 1 92 ? 23.937 -22.201 -34.361 1.00 70.00 92 SER A O 1
ATOM 705 N N . LYS A 1 93 ? 25.083 -23.766 -35.492 1.00 65.56 93 LYS A N 1
ATOM 706 C CA . LYS A 1 93 ? 24.352 -23.575 -36.755 1.00 65.56 93 LYS A CA 1
ATOM 707 C C . LYS A 1 93 ? 22.887 -23.992 -36.652 1.00 65.56 93 LYS A C 1
ATOM 709 O O . LYS A 1 93 ? 22.054 -23.369 -37.300 1.00 65.56 93 LYS A O 1
ATOM 714 N N . ASP A 1 94 ? 22.597 -24.953 -35.781 1.00 64.88 94 ASP A N 1
ATOM 715 C CA . ASP A 1 94 ? 21.281 -25.578 -35.631 1.00 64.88 94 ASP A CA 1
ATOM 716 C C . ASP A 1 94 ? 20.473 -25.017 -34.442 1.00 64.88 94 ASP A C 1
ATOM 718 O O . ASP A 1 94 ? 19.382 -25.505 -34.150 1.00 64.88 94 ASP A O 1
ATOM 722 N N . SER A 1 95 ? 20.985 -23.995 -33.739 1.00 65.56 95 SER A N 1
ATOM 723 C CA . SER A 1 95 ? 20.263 -23.390 -32.611 1.00 65.56 95 SER A CA 1
ATOM 724 C C . SER A 1 95 ? 19.064 -22.546 -33.076 1.00 65.56 95 SER A C 1
ATOM 726 O O . SER A 1 95 ? 19.235 -21.706 -33.965 1.00 65.56 95 SER A O 1
ATOM 728 N N . PRO A 1 96 ? 17.872 -22.700 -32.461 1.00 62.62 96 PRO A N 1
ATOM 729 C CA . PRO A 1 96 ? 16.698 -21.868 -32.731 1.00 62.62 96 PRO A CA 1
ATOM 730 C C . PRO A 1 96 ? 16.730 -20.503 -32.016 1.00 62.62 96 PRO A C 1
ATOM 732 O O . PRO A 1 96 ? 15.800 -19.713 -32.183 1.00 62.62 96 PRO A O 1
ATOM 735 N N . THR A 1 97 ? 17.749 -20.233 -31.194 1.00 69.75 97 THR A N 1
ATOM 736 C CA . THR A 1 97 ? 17.923 -18.969 -30.464 1.00 69.75 97 THR A CA 1
ATOM 737 C C . THR A 1 97 ? 18.348 -17.824 -31.387 1.00 69.75 97 THR A C 1
ATOM 739 O O . THR A 1 97 ? 18.975 -18.025 -32.431 1.00 69.75 97 THR A O 1
ATOM 742 N N . GLN A 1 98 ? 18.027 -16.586 -30.996 1.00 74.25 98 GLN A N 1
ATOM 743 C CA . GLN A 1 98 ? 18.620 -15.412 -31.645 1.00 74.25 98 GLN A CA 1
ATOM 744 C C . GLN A 1 98 ? 20.105 -15.330 -31.283 1.00 74.25 98 GLN A C 1
ATOM 746 O O . GLN A 1 98 ? 20.481 -15.643 -30.159 1.00 74.25 98 GLN A O 1
ATOM 751 N N . LYS A 1 99 ? 20.955 -14.892 -32.213 1.00 84.56 99 LYS A N 1
ATOM 752 C CA . LYS A 1 99 ? 22.405 -14.800 -31.992 1.00 84.56 99 LYS A CA 1
ATOM 753 C C . LYS A 1 99 ? 22.803 -13.338 -31.875 1.00 84.56 99 LYS A C 1
ATOM 755 O O . LYS A 1 99 ? 22.497 -12.552 -32.770 1.00 84.56 99 LYS A O 1
ATOM 760 N N . ALA A 1 100 ? 23.473 -12.979 -30.787 1.00 83.69 100 ALA A N 1
ATOM 761 C CA . ALA A 1 100 ? 23.944 -11.627 -30.519 1.00 83.69 100 ALA A CA 1
ATOM 762 C C . ALA A 1 100 ? 25.458 -11.628 -30.285 1.00 83.69 100 ALA A C 1
ATOM 764 O O . ALA A 1 100 ? 25.956 -12.235 -29.339 1.00 83.69 100 ALA A O 1
ATOM 765 N N . LEU A 1 101 ? 26.196 -10.927 -31.140 1.00 82.88 101 LEU A N 1
ATOM 766 C CA . LEU A 1 101 ? 27.628 -10.697 -30.987 1.00 82.88 101 LEU A CA 1
ATOM 767 C C . LEU A 1 101 ? 27.837 -9.284 -30.443 1.00 82.88 101 LEU A C 1
ATOM 769 O O . LEU A 1 101 ? 27.498 -8.316 -31.116 1.00 82.88 101 LEU A O 1
ATOM 773 N N . ILE A 1 102 ? 28.398 -9.163 -29.244 1.00 82.81 102 ILE A N 1
ATOM 774 C CA . ILE A 1 102 ? 28.775 -7.882 -28.646 1.00 82.81 102 ILE A CA 1
ATOM 775 C C . ILE A 1 102 ? 30.285 -7.719 -28.810 1.00 82.81 102 ILE A C 1
ATOM 777 O O . ILE A 1 102 ? 31.056 -8.494 -28.247 1.00 82.81 102 ILE A O 1
ATOM 781 N N . ILE A 1 103 ? 30.697 -6.725 -29.595 1.00 80.38 103 ILE A N 1
ATOM 782 C CA . ILE A 1 103 ? 32.101 -6.383 -29.839 1.00 80.38 103 ILE A CA 1
ATOM 783 C C . ILE A 1 103 ? 32.436 -5.149 -29.011 1.00 80.38 103 ILE A C 1
ATOM 785 O O . ILE A 1 103 ? 31.803 -4.109 -29.179 1.00 80.38 103 ILE A O 1
ATOM 789 N N . ILE A 1 104 ? 33.426 -5.266 -28.134 1.00 77.75 104 ILE A N 1
ATOM 790 C CA . ILE A 1 104 ? 33.895 -4.203 -27.250 1.00 77.75 104 ILE A CA 1
ATOM 791 C C . ILE A 1 104 ? 35.329 -3.853 -27.663 1.00 77.75 104 ILE A C 1
ATOM 793 O O . ILE A 1 104 ? 36.199 -4.715 -27.583 1.00 77.75 104 ILE A O 1
ATOM 797 N N . SER A 1 105 ? 35.567 -2.635 -28.156 1.00 75.69 105 SER A N 1
ATOM 798 C CA . SER A 1 105 ? 36.870 -2.183 -28.686 1.00 75.69 105 SER A CA 1
ATOM 799 C C . SER A 1 105 ? 36.972 -0.655 -28.650 1.00 75.69 105 SER A C 1
ATOM 801 O O . SER A 1 105 ? 35.951 0.032 -28.616 1.00 75.69 105 SER A O 1
ATOM 803 N N . ASP A 1 106 ? 38.190 -0.116 -28.667 1.00 70.44 106 ASP A N 1
ATOM 804 C CA . ASP A 1 106 ? 38.462 1.324 -28.777 1.00 70.44 106 ASP A CA 1
ATOM 805 C C . ASP A 1 106 ? 38.351 1.874 -30.214 1.00 70.44 106 ASP A C 1
ATOM 807 O O . ASP A 1 106 ? 38.269 3.086 -30.428 1.00 70.44 106 ASP A O 1
ATOM 811 N N . GLY A 1 107 ? 38.236 0.983 -31.203 1.00 64.00 107 GLY A N 1
ATOM 812 C CA . GLY A 1 107 ? 37.867 1.327 -32.571 1.00 64.00 107 GLY A CA 1
ATOM 813 C C . GLY A 1 107 ? 39.030 1.581 -33.532 1.00 64.00 107 GLY A C 1
ATOM 814 O O . GLY A 1 107 ? 38.776 2.093 -34.624 1.00 64.00 107 GLY A O 1
ATOM 815 N N . GLU A 1 108 ? 40.268 1.180 -33.215 1.00 59.62 108 GLU A N 1
ATOM 816 C CA . GLU A 1 108 ? 41.417 1.252 -34.144 1.00 59.62 108 GLU A CA 1
ATOM 817 C C . GLU A 1 108 ? 41.364 0.242 -35.324 1.00 59.62 108 GLU A C 1
ATOM 819 O O . GLU A 1 108 ? 42.375 -0.283 -35.790 1.00 59.62 108 GLU A O 1
ATOM 824 N N . ASN A 1 109 ? 40.182 -0.036 -35.883 1.00 57.75 109 ASN A N 1
ATOM 825 C CA . ASN A 1 109 ? 40.056 -0.957 -37.011 1.00 57.75 109 ASN A CA 1
ATOM 826 C C . ASN A 1 109 ? 40.466 -0.290 -38.339 1.00 57.75 109 ASN A C 1
ATOM 828 O O . ASN A 1 109 ? 39.722 0.501 -38.922 1.00 57.75 109 ASN A O 1
ATOM 832 N N . HIS A 1 110 ? 41.638 -0.665 -38.853 1.00 54.16 110 HIS A N 1
ATOM 833 C CA . HIS A 1 110 ? 42.260 -0.076 -40.044 1.00 54.16 110 HIS A CA 1
ATOM 834 C C . HIS A 1 110 ? 41.835 -0.676 -41.406 1.00 54.16 110 HIS A C 1
ATOM 836 O O . HIS A 1 110 ? 42.458 -0.358 -42.421 1.00 54.16 110 HIS A O 1
ATOM 842 N N . GLU A 1 111 ? 40.782 -1.500 -41.466 1.00 56.59 111 GLU A N 1
ATOM 843 C CA . GLU A 1 111 ? 40.369 -2.220 -42.685 1.00 56.59 111 GLU A CA 1
ATOM 844 C C . GLU A 1 111 ? 38.884 -2.019 -43.042 1.00 56.59 111 GLU A C 1
ATOM 846 O O . GLU A 1 111 ? 38.000 -2.194 -42.200 1.00 56.59 111 GLU A O 1
ATOM 851 N N . ASP A 1 112 ? 38.593 -1.747 -44.322 1.00 58.31 112 ASP A N 1
ATOM 852 C CA . ASP A 1 112 ? 37.223 -1.617 -44.862 1.00 58.31 112 ASP A CA 1
ATOM 853 C C . ASP A 1 112 ? 36.414 -2.940 -44.812 1.00 58.31 112 ASP A C 1
ATOM 855 O O . ASP A 1 112 ? 35.192 -2.948 -44.993 1.00 58.31 112 ASP A O 1
ATOM 859 N N . GLU A 1 113 ? 37.076 -4.075 -44.561 1.00 68.50 113 GLU A N 1
ATOM 860 C CA . GLU A 1 113 ? 36.495 -5.423 -44.646 1.00 68.50 113 GLU A CA 1
ATOM 861 C C . GLU A 1 113 ? 35.558 -5.772 -43.475 1.00 68.50 113 GLU A C 1
ATOM 863 O O . GLU A 1 113 ? 34.611 -6.547 -43.649 1.00 68.50 113 GLU A O 1
ATOM 868 N N . ALA A 1 114 ? 35.729 -5.140 -42.307 1.00 73.38 114 ALA A N 1
ATOM 869 C CA . ALA A 1 114 ? 34.918 -5.418 -41.117 1.00 73.38 114 ALA A CA 1
ATOM 870 C C . ALA A 1 114 ? 33.413 -5.153 -41.345 1.00 73.38 114 ALA A C 1
ATOM 872 O O . ALA A 1 114 ? 32.561 -5.899 -40.861 1.00 73.38 114 ALA A O 1
ATOM 873 N N . LEU A 1 115 ? 33.067 -4.138 -42.150 1.00 77.31 115 LEU A N 1
ATOM 874 C CA . LEU A 1 115 ? 31.678 -3.847 -42.531 1.00 77.31 115 LEU A CA 1
ATOM 875 C C . LEU A 1 115 ? 31.086 -4.902 -43.477 1.00 77.31 115 LEU A C 1
ATOM 877 O O . LEU A 1 115 ? 29.874 -5.131 -43.458 1.00 77.31 115 LEU A O 1
ATOM 881 N N . ALA A 1 116 ? 31.911 -5.548 -44.305 1.00 81.12 116 ALA A N 1
ATOM 882 C CA . ALA A 1 116 ? 31.473 -6.640 -45.171 1.00 81.12 116 ALA A CA 1
ATOM 883 C C . ALA A 1 116 ? 31.217 -7.915 -44.352 1.00 81.12 116 ALA A C 1
ATOM 885 O O . ALA A 1 116 ? 30.161 -8.534 -44.504 1.00 81.12 116 ALA A O 1
ATOM 886 N N . ALA A 1 117 ? 32.120 -8.248 -43.421 1.00 82.12 117 ALA A N 1
ATOM 887 C CA . ALA A 1 117 ? 31.928 -9.342 -42.470 1.00 82.12 117 ALA A CA 1
ATOM 888 C C . ALA A 1 117 ? 30.676 -9.131 -41.600 1.00 82.12 117 ALA A C 1
ATOM 890 O O . ALA A 1 117 ? 29.862 -10.042 -41.466 1.00 82.12 117 ALA A O 1
ATOM 891 N N . ALA A 1 118 ? 30.453 -7.914 -41.093 1.00 84.25 118 ALA A N 1
ATOM 892 C CA . ALA A 1 118 ? 29.281 -7.601 -40.277 1.00 84.25 118 ALA A CA 1
ATOM 893 C C . ALA A 1 118 ? 27.946 -7.780 -41.025 1.00 84.25 118 ALA A C 1
ATOM 895 O O . ALA A 1 118 ? 26.980 -8.297 -40.464 1.00 84.25 118 ALA A O 1
ATOM 896 N N . ARG A 1 119 ? 27.887 -7.398 -42.310 1.00 83.56 119 ARG A N 1
ATOM 897 C CA . ARG A 1 119 ? 26.702 -7.624 -43.159 1.00 83.56 119 ARG A CA 1
ATOM 898 C C . ARG A 1 119 ? 26.446 -9.110 -43.398 1.00 83.56 119 ARG A C 1
ATOM 900 O O . ARG A 1 119 ? 25.309 -9.550 -43.265 1.00 83.56 119 ARG A O 1
ATOM 907 N N . LYS A 1 120 ? 27.497 -9.879 -43.691 1.00 85.88 120 LYS A N 1
ATOM 908 C CA . LYS A 1 120 ? 27.419 -11.335 -43.872 1.00 85.88 120 LYS A CA 1
ATOM 909 C C . LYS A 1 120 ? 26.940 -12.043 -42.597 1.00 85.88 120 LYS A C 1
ATOM 911 O O . LYS A 1 120 ? 26.047 -12.883 -42.668 1.00 85.88 120 LYS A O 1
ATOM 916 N N . ALA A 1 121 ? 27.451 -11.655 -41.429 1.00 85.12 121 ALA A N 1
ATOM 917 C CA . ALA A 1 121 ? 26.992 -12.185 -40.147 1.00 85.12 121 ALA A CA 1
ATOM 918 C C . ALA A 1 121 ? 25.489 -11.912 -39.922 1.00 85.12 121 ALA A C 1
ATOM 920 O O . ALA A 1 121 ? 24.746 -12.829 -39.560 1.00 85.12 121 ALA A O 1
ATOM 921 N N . LEU A 1 122 ? 25.017 -10.699 -40.240 1.00 83.44 122 LEU A N 1
ATOM 922 C CA . LEU A 1 122 ? 23.597 -10.338 -40.165 1.00 83.44 122 LEU A CA 1
ATOM 923 C C . LEU A 1 122 ? 22.720 -11.179 -41.111 1.00 83.44 122 LEU A C 1
ATOM 925 O O . LEU A 1 122 ? 21.649 -11.626 -40.703 1.00 83.44 122 LEU A O 1
ATOM 929 N N . GLU A 1 123 ? 23.180 -11.464 -42.334 1.00 83.75 123 GLU A N 1
ATOM 930 C CA . GLU A 1 123 ? 22.498 -12.382 -43.268 1.00 83.75 123 GLU A CA 1
ATOM 931 C C . GLU A 1 123 ? 22.386 -13.816 -42.714 1.00 83.75 123 GLU A C 1
ATOM 933 O O . GLU A 1 123 ? 21.421 -14.518 -43.013 1.00 83.75 123 GLU A O 1
ATOM 938 N N . THR A 1 124 ? 23.322 -14.241 -41.855 1.00 81.75 124 THR A N 1
ATOM 939 C CA . THR A 1 124 ? 23.261 -15.531 -41.135 1.00 81.75 124 THR A CA 1
ATOM 940 C C . THR A 1 124 ? 22.474 -15.492 -39.815 1.00 81.75 124 THR A C 1
ATOM 942 O O . THR A 1 124 ? 22.437 -16.489 -39.091 1.00 81.75 124 THR A O 1
ATOM 945 N N . GLY A 1 125 ? 21.819 -14.369 -39.498 1.00 81.94 125 GLY A N 1
ATOM 946 C CA . GLY A 1 125 ? 20.999 -14.199 -38.293 1.00 81.94 125 GLY A CA 1
ATOM 947 C C . GLY A 1 125 ? 21.775 -13.821 -37.026 1.00 81.94 125 GLY A C 1
ATOM 948 O O . GLY A 1 125 ? 21.246 -13.980 -35.926 1.00 81.94 125 GLY A O 1
ATOM 949 N N . ILE A 1 126 ? 23.015 -13.336 -37.160 1.00 85.38 126 ILE A N 1
ATOM 950 C CA . ILE A 1 126 ? 23.828 -12.830 -36.047 1.00 85.38 126 ILE A CA 1
ATOM 951 C C . ILE A 1 126 ? 23.687 -11.307 -35.985 1.00 85.38 126 ILE A C 1
ATOM 953 O O . ILE A 1 126 ? 24.169 -10.581 -36.854 1.00 85.38 126 ILE A O 1
ATOM 957 N N . HIS A 1 127 ? 23.040 -10.813 -34.935 1.00 82.12 127 HIS A N 1
ATOM 958 C CA . HIS A 1 127 ? 22.931 -9.388 -34.652 1.00 82.12 127 HIS A CA 1
ATOM 959 C C . HIS A 1 127 ? 24.210 -8.900 -33.970 1.00 82.12 127 HIS A C 1
ATOM 961 O O . HIS A 1 127 ? 24.548 -9.360 -32.881 1.00 82.12 127 HIS A O 1
ATOM 967 N N . ILE A 1 128 ? 24.928 -7.975 -34.608 1.00 84.12 128 ILE A N 1
ATOM 968 C CA . ILE A 1 128 ? 26.148 -7.388 -34.046 1.00 84.12 128 ILE A CA 1
ATOM 969 C C . ILE A 1 128 ? 25.808 -6.083 -33.329 1.00 84.12 128 ILE A C 1
ATOM 971 O O . ILE A 1 128 ? 25.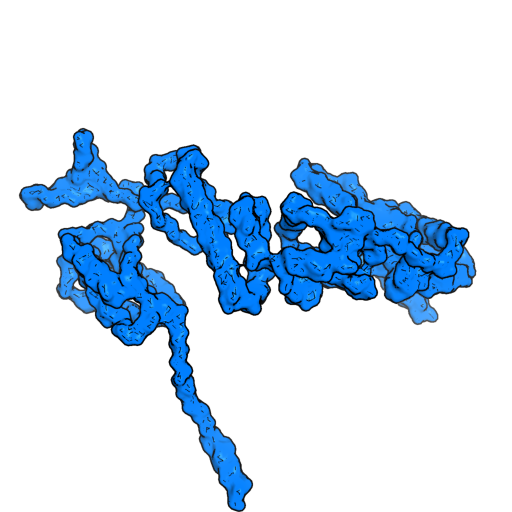178 -5.197 -33.904 1.00 84.12 128 ILE A O 1
ATOM 975 N N . TYR A 1 129 ? 26.279 -5.968 -32.092 1.00 81.31 129 TYR A N 1
ATOM 976 C CA . TYR A 1 129 ? 26.236 -4.774 -31.261 1.00 81.31 129 TYR A CA 1
ATOM 977 C C . TYR A 1 129 ? 27.677 -4.351 -30.970 1.00 81.31 129 TYR A C 1
ATOM 979 O O . TYR A 1 129 ? 28.494 -5.173 -30.562 1.00 81.31 129 TYR A O 1
ATOM 987 N N . THR A 1 130 ? 28.009 -3.083 -31.186 1.00 77.81 130 THR A N 1
ATOM 988 C CA . THR A 1 130 ? 29.361 -2.551 -30.956 1.00 77.81 130 THR A CA 1
ATOM 989 C C . THR A 1 130 ? 29.355 -1.591 -29.778 1.00 77.81 130 THR A C 1
ATOM 991 O O . THR A 1 130 ? 28.554 -0.660 -29.756 1.00 77.81 130 THR A O 1
ATOM 994 N N . MET A 1 131 ? 30.264 -1.789 -28.829 1.00 74.75 131 MET A N 1
ATOM 995 C CA . MET A 1 131 ? 30.481 -0.918 -27.680 1.00 74.75 131 MET A CA 1
ATOM 996 C C . MET A 1 131 ? 31.871 -0.291 -27.796 1.00 74.75 131 MET A C 1
ATOM 998 O O . MET A 1 131 ? 32.879 -0.993 -27.737 1.00 74.75 131 MET A O 1
ATOM 1002 N N . GLY A 1 132 ? 31.913 1.028 -27.983 1.00 72.50 132 GLY A N 1
ATOM 1003 C CA . GLY A 1 132 ? 33.165 1.779 -27.977 1.00 72.50 132 GLY A CA 1
ATOM 1004 C C . GLY A 1 132 ? 33.707 1.917 -26.556 1.00 72.50 132 GLY A C 1
ATOM 1005 O O . GLY A 1 132 ? 32.986 2.386 -25.677 1.00 72.50 132 GLY A O 1
ATOM 1006 N N . ILE A 1 133 ? 34.967 1.545 -26.339 1.00 70.12 133 ILE A N 1
ATOM 1007 C CA . ILE A 1 133 ? 35.741 1.947 -25.156 1.00 70.12 133 ILE A CA 1
ATOM 1008 C C . ILE A 1 133 ? 36.539 3.205 -25.507 1.00 70.12 133 ILE A C 1
ATOM 1010 O O . ILE A 1 133 ? 37.028 3.358 -26.619 1.00 70.12 133 ILE A O 1
ATOM 1014 N N . GLY A 1 134 ? 36.683 4.130 -24.565 1.00 67.81 134 GLY A N 1
ATOM 1015 C CA . GLY A 1 134 ? 37.552 5.287 -24.737 1.00 67.81 134 GLY A CA 1
ATOM 1016 C C . GLY A 1 134 ? 37.607 6.138 -23.480 1.00 67.81 134 GLY A C 1
ATOM 1017 O O . GLY A 1 134 ? 36.781 5.980 -22.581 1.00 67.81 134 GLY A O 1
ATOM 1018 N N . SER A 1 135 ? 38.588 7.035 -23.422 1.00 65.56 135 SER A N 1
ATOM 1019 C CA . SER A 1 135 ? 38.675 8.052 -22.377 1.00 65.56 135 SER A CA 1
ATOM 1020 C C . SER A 1 135 ? 37.806 9.272 -22.697 1.00 65.56 135 SER A C 1
ATOM 1022 O O . SER A 1 135 ? 37.494 9.573 -23.854 1.00 65.56 135 SER A O 1
ATOM 1024 N N . ASP A 1 136 ? 37.472 10.001 -21.638 1.00 61.66 136 ASP A N 1
ATOM 1025 C CA . ASP A 1 136 ? 36.893 11.342 -21.655 1.00 61.66 136 ASP A CA 1
ATOM 1026 C C . ASP A 1 136 ? 37.868 12.394 -22.218 1.00 61.66 136 ASP A C 1
ATOM 1028 O O . ASP A 1 136 ? 37.449 13.301 -22.936 1.00 61.66 136 ASP A O 1
ATOM 1032 N N . GLU A 1 137 ? 39.173 12.242 -21.963 1.00 63.94 137 GLU A N 1
ATOM 1033 C CA . GLU A 1 137 ? 40.233 13.065 -22.573 1.00 63.94 137 GLU A CA 1
ATOM 1034 C C . GLU A 1 137 ? 40.386 12.829 -24.092 1.00 63.94 137 GLU A C 1
ATOM 1036 O O . GLU A 1 137 ? 40.787 13.733 -24.834 1.00 63.94 137 GLU A O 1
ATOM 1041 N N . GLY A 1 138 ? 40.053 11.621 -24.560 1.00 69.31 138 GLY A N 1
ATOM 1042 C CA . GLY A 1 138 ? 40.187 11.177 -25.946 1.00 69.31 138 GLY A CA 1
ATOM 1043 C C . GLY A 1 138 ? 41.625 11.116 -26.481 1.00 69.31 138 GLY A C 1
ATOM 1044 O O . GLY A 1 138 ? 42.600 11.385 -25.780 1.00 69.31 138 GLY A O 1
ATOM 1045 N N . ALA A 1 139 ? 41.768 10.786 -27.768 1.00 70.81 139 ALA A N 1
ATOM 1046 C CA . ALA A 1 139 ? 43.069 10.684 -28.442 1.00 70.81 139 ALA A CA 1
ATOM 1047 C C . ALA A 1 139 ? 43.080 11.382 -29.820 1.00 70.81 139 ALA A C 1
ATOM 1049 O O . ALA A 1 139 ? 42.079 11.346 -30.533 1.00 70.81 139 ALA A O 1
ATOM 1050 N N . PRO A 1 140 ? 44.185 12.025 -30.248 1.00 75.31 140 PRO A N 1
ATOM 1051 C CA . PRO A 1 140 ? 44.327 12.552 -31.609 1.00 75.31 140 PRO A CA 1
ATOM 1052 C C . PRO A 1 140 ? 44.191 11.464 -32.683 1.00 75.31 140 PRO A C 1
ATOM 1054 O O . PRO A 1 140 ? 44.988 10.531 -32.712 1.00 75.31 140 PRO A O 1
ATOM 1057 N N . ILE A 1 141 ? 43.249 11.607 -33.621 1.00 74.50 141 ILE A N 1
ATOM 1058 C CA . ILE A 1 141 ? 43.011 10.579 -34.651 1.00 74.50 141 ILE A CA 1
ATOM 1059 C C . ILE A 1 141 ? 44.193 10.536 -35.642 1.00 74.50 141 ILE A C 1
ATOM 1061 O O . ILE A 1 141 ? 44.419 11.534 -36.343 1.00 74.50 141 ILE A O 1
ATOM 1065 N N . PRO A 1 142 ? 44.936 9.419 -35.767 1.00 72.50 142 PRO A N 1
ATOM 1066 C CA . PRO A 1 142 ? 46.060 9.315 -36.690 1.00 72.50 142 PRO A CA 1
ATOM 1067 C C . PRO A 1 142 ? 45.594 9.136 -38.144 1.00 72.50 142 PRO A C 1
ATOM 1069 O O . PRO A 1 142 ? 44.613 8.460 -38.446 1.00 72.50 142 PRO A O 1
ATOM 1072 N N . VAL A 1 143 ? 46.338 9.727 -39.078 1.00 76.12 143 VAL A N 1
ATOM 1073 C CA . VAL A 1 143 ? 46.141 9.624 -40.528 1.00 76.12 143 VAL A CA 1
ATOM 1074 C C . VAL A 1 143 ? 47.503 9.416 -41.186 1.00 76.12 143 VAL A C 1
ATOM 1076 O O . VAL A 1 143 ? 48.419 10.224 -41.022 1.00 76.12 143 VAL A O 1
ATOM 1079 N N . ARG A 1 144 ? 47.653 8.336 -41.959 1.00 72.75 144 ARG A N 1
ATOM 1080 C CA . ARG A 1 144 ? 48.876 8.070 -42.730 1.00 72.75 144 ARG A CA 1
ATOM 1081 C C . ARG A 1 144 ? 48.844 8.862 -44.038 1.00 72.75 144 ARG A C 1
ATOM 1083 O O . ARG A 1 144 ? 48.052 8.561 -44.924 1.00 72.75 144 ARG A O 1
ATOM 1090 N N . ILE A 1 145 ? 49.729 9.849 -44.176 1.00 73.94 145 ILE A N 1
ATOM 1091 C CA . ILE A 1 145 ? 49.896 10.652 -45.398 1.00 73.94 145 ILE A CA 1
ATOM 1092 C C . ILE A 1 145 ? 51.346 10.511 -45.863 1.00 73.94 145 ILE A C 1
ATOM 1094 O O . ILE A 1 145 ? 52.273 10.850 -45.131 1.00 73.94 145 ILE A O 1
ATOM 1098 N N . ASN A 1 146 ? 51.553 10.007 -47.084 1.00 71.00 146 ASN A N 1
ATOM 1099 C CA . ASN A 1 146 ? 52.880 9.785 -47.683 1.00 71.00 146 ASN A CA 1
ATOM 1100 C C . ASN A 1 146 ? 53.846 8.967 -46.794 1.00 71.00 146 ASN A C 1
ATOM 1102 O O . ASN A 1 146 ? 55.041 9.245 -46.746 1.00 71.00 146 ASN A O 1
ATOM 1106 N N . GLY A 1 147 ? 53.324 7.978 -46.060 1.00 72.81 147 GLY A N 1
ATOM 1107 C CA . GLY A 1 147 ? 54.105 7.138 -45.141 1.00 72.81 147 GLY A CA 1
ATOM 1108 C C . GLY A 1 147 ? 54.445 7.785 -43.791 1.00 72.81 147 GLY A C 1
ATOM 1109 O O . GLY A 1 147 ? 54.960 7.097 -42.915 1.00 72.81 147 GLY A O 1
ATOM 1110 N N . ALA A 1 148 ? 54.122 9.065 -43.583 1.00 68.94 148 ALA A N 1
ATOM 1111 C CA . ALA A 1 148 ? 54.231 9.729 -42.288 1.00 68.94 148 ALA A CA 1
ATOM 1112 C C . ALA A 1 148 ? 52.899 9.660 -41.525 1.00 68.94 148 ALA A C 1
ATOM 1114 O O . ALA A 1 148 ? 51.826 9.832 -42.111 1.00 68.94 148 ALA A O 1
ATOM 1115 N N . VAL A 1 149 ? 52.968 9.453 -40.209 1.00 74.88 149 VAL A N 1
ATOM 1116 C CA . VAL A 1 149 ? 51.812 9.613 -39.317 1.00 74.88 149 VAL A CA 1
ATOM 1117 C C . VAL A 1 149 ? 51.612 11.104 -39.057 1.00 74.88 149 VAL A C 1
ATOM 1119 O O . VAL A 1 149 ? 52.507 11.784 -38.559 1.00 74.88 149 VAL A O 1
ATOM 1122 N N . GLN A 1 150 ? 50.441 11.614 -39.420 1.00 81.44 150 GLN A N 1
ATOM 1123 C CA . GLN A 1 150 ? 49.959 12.948 -39.064 1.00 81.44 150 GLN A CA 1
ATOM 1124 C C . GLN A 1 150 ? 48.647 12.799 -38.289 1.00 81.44 150 GLN A C 1
ATOM 1126 O O . GLN A 1 150 ? 48.055 11.725 -38.291 1.00 81.44 150 GLN A O 1
ATOM 1131 N N . TYR A 1 151 ? 48.164 13.861 -37.648 1.00 83.25 151 TYR A N 1
ATOM 1132 C CA . TYR A 1 151 ? 46.855 13.839 -36.990 1.00 83.25 151 TYR A CA 1
ATOM 1133 C C . TYR A 1 151 ? 45.790 14.497 -37.862 1.00 83.25 151 TYR A C 1
ATOM 1135 O O . TYR A 1 151 ? 46.057 15.494 -38.541 1.00 83.25 151 TYR A O 1
ATOM 1143 N N . LYS A 1 152 ? 44.578 13.938 -37.835 1.00 81.31 152 LYS A N 1
ATOM 1144 C CA . LYS A 1 152 ? 43.402 14.478 -38.517 1.00 81.31 152 LYS A CA 1
ATOM 1145 C C . LYS A 1 152 ? 43.147 15.901 -38.026 1.00 81.31 152 LYS A C 1
ATOM 1147 O O . LYS A 1 152 ? 43.148 16.146 -36.822 1.00 81.31 152 LYS A O 1
ATOM 1152 N N . ARG A 1 153 ? 42.904 16.826 -38.955 1.00 82.12 153 ARG A N 1
ATOM 1153 C CA . ARG A 1 153 ? 42.533 18.211 -38.645 1.00 82.12 153 ARG A CA 1
ATOM 1154 C C . ARG A 1 153 ? 41.144 18.541 -39.174 1.00 82.12 153 ARG A C 1
ATOM 1156 O O . ARG A 1 153 ? 40.702 17.946 -40.159 1.00 82.12 153 ARG A O 1
ATOM 1163 N N . ASP A 1 154 ? 40.456 19.451 -38.497 1.00 81.25 154 ASP A N 1
ATOM 1164 C CA . ASP A 1 154 ? 39.166 19.982 -38.933 1.00 81.25 154 ASP A CA 1
ATOM 1165 C C . ASP A 1 154 ? 39.327 21.056 -40.036 1.00 81.25 154 ASP A C 1
ATOM 1167 O O . ASP A 1 154 ? 40.396 21.218 -40.630 1.00 81.25 154 ASP A O 1
ATOM 1171 N N . LYS A 1 155 ? 38.250 21.787 -40.355 1.00 81.62 155 LYS A N 1
ATOM 1172 C CA . LYS A 1 155 ? 38.275 22.847 -41.384 1.00 81.62 155 LYS A CA 1
ATOM 1173 C C . LYS A 1 155 ? 38.968 24.132 -40.911 1.00 81.62 155 LYS A C 1
ATOM 1175 O O . LYS A 1 155 ? 39.233 25.006 -41.733 1.00 81.62 155 LYS A O 1
ATOM 1180 N N . GLN A 1 156 ? 39.219 24.255 -39.614 1.00 76.38 156 GLN A N 1
ATOM 1181 C CA . GLN A 1 156 ? 39.852 25.381 -38.942 1.00 76.38 156 GLN A CA 1
ATOM 1182 C C . GLN A 1 156 ? 41.355 25.122 -38.737 1.00 76.38 156 GLN A C 1
ATOM 1184 O O . GLN A 1 156 ? 42.125 26.067 -38.590 1.00 76.38 156 GLN A O 1
ATOM 1189 N N . GLY A 1 157 ? 41.776 23.857 -38.824 1.00 79.31 157 GLY A N 1
ATOM 1190 C CA . GLY A 1 157 ? 43.153 23.404 -38.667 1.00 79.31 157 GLY A CA 1
ATOM 1191 C C . GLY A 1 157 ? 43.438 22.780 -37.302 1.00 79.31 157 GLY A C 1
ATOM 1192 O O . GLY A 1 157 ? 44.572 22.352 -37.079 1.00 79.31 157 GLY A O 1
ATOM 1193 N N . GLU A 1 158 ? 42.448 22.680 -36.416 1.00 77.62 158 GLU A N 1
ATOM 1194 C CA . GLU A 1 158 ? 42.594 22.075 -35.091 1.00 77.62 158 GLU A CA 1
ATOM 1195 C C . GLU A 1 158 ? 42.619 20.549 -35.177 1.00 77.62 158 GLU A C 1
ATOM 1197 O O . GLU A 1 158 ? 42.052 19.956 -36.097 1.00 77.62 158 GLU A O 1
ATOM 1202 N N . ILE A 1 159 ? 43.319 19.898 -34.245 1.00 80.25 159 ILE A N 1
ATOM 1203 C CA . ILE A 1 159 ? 43.444 18.434 -34.219 1.00 80.25 159 ILE A CA 1
ATOM 1204 C C . ILE A 1 159 ? 42.123 17.813 -33.753 1.00 80.25 159 ILE A C 1
ATOM 1206 O O . ILE A 1 159 ? 41.604 18.153 -32.695 1.00 80.25 159 ILE A O 1
ATOM 1210 N N . VAL A 1 160 ? 41.602 16.863 -34.530 1.00 76.50 160 VAL A N 1
ATOM 1211 C CA . VAL A 1 160 ? 40.389 16.114 -34.185 1.00 76.50 160 VAL A CA 1
ATOM 1212 C C . VAL A 1 160 ? 40.750 14.988 -33.219 1.00 76.50 160 VAL A C 1
ATOM 1214 O O . VAL A 1 160 ? 41.552 14.114 -33.558 1.00 76.50 160 VAL A O 1
ATOM 1217 N N . GLN A 1 161 ? 40.124 14.993 -32.044 1.00 73.25 161 GLN A N 1
ATOM 1218 C CA . GLN A 1 161 ? 40.218 13.915 -31.060 1.00 73.25 161 GLN A CA 1
ATOM 1219 C C . GLN A 1 161 ? 39.060 12.917 -31.225 1.00 73.25 161 GLN A C 1
ATOM 1221 O O . GLN A 1 161 ? 37.924 13.318 -31.488 1.00 73.25 161 GLN A O 1
ATOM 1226 N N . SER A 1 162 ? 39.333 11.625 -31.055 1.00 69.00 162 SER A N 1
ATOM 1227 C CA . SER A 1 162 ? 38.326 10.599 -30.781 1.00 69.00 162 SER A CA 1
ATOM 1228 C C . SER A 1 162 ? 38.023 10.605 -29.285 1.00 69.00 162 SER A C 1
ATOM 1230 O O . SER A 1 162 ? 38.884 10.259 -28.483 1.00 69.00 162 SER A O 1
ATOM 1232 N N . VAL A 1 163 ? 36.810 11.019 -28.919 1.00 61.28 163 VAL A N 1
ATOM 1233 C CA . VAL A 1 163 ? 36.311 11.033 -27.536 1.00 61.28 163 VAL A CA 1
ATOM 1234 C C . VAL A 1 163 ? 35.100 10.112 -27.465 1.00 61.28 163 VAL A C 1
ATOM 1236 O O . VAL A 1 163 ? 34.168 10.271 -28.257 1.00 61.28 163 VAL A O 1
ATOM 1239 N N . VAL A 1 164 ? 35.091 9.180 -26.512 1.00 61.38 164 VAL A N 1
ATOM 1240 C CA . VAL A 1 164 ? 33.885 8.423 -26.157 1.00 61.38 164 VAL A CA 1
ATOM 1241 C C . VAL A 1 164 ? 33.232 9.161 -24.997 1.00 61.38 164 VAL A C 1
ATOM 1243 O O . VAL A 1 164 ? 33.729 9.144 -23.876 1.00 61.38 164 VAL A O 1
ATOM 1246 N N . TYR A 1 165 ? 32.141 9.874 -25.275 1.00 55.59 165 TYR A N 1
ATOM 1247 C CA . TYR A 1 165 ? 31.456 10.662 -24.253 1.00 55.59 165 TYR A CA 1
ATOM 1248 C C . TYR A 1 165 ? 30.647 9.751 -23.324 1.00 55.59 165 TYR A C 1
ATOM 1250 O O . TYR A 1 165 ? 29.492 9.423 -23.602 1.00 55.59 165 TYR A O 1
ATOM 1258 N N . VAL A 1 166 ? 31.264 9.351 -22.216 1.00 54.78 166 VAL A N 1
ATOM 1259 C CA . VAL A 1 166 ? 30.594 8.677 -21.103 1.00 54.78 166 VAL A CA 1
ATOM 1260 C C . VAL A 1 166 ? 30.120 9.742 -20.116 1.00 54.78 166 VAL A C 1
ATOM 1262 O O . VAL A 1 166 ? 30.919 10.531 -19.614 1.00 54.78 166 VAL A O 1
ATOM 1265 N N . THR A 1 167 ? 28.819 9.777 -19.827 1.00 58.62 167 THR A N 1
ATOM 1266 C CA . THR A 1 167 ? 28.287 10.536 -18.691 1.00 58.62 167 THR A CA 1
ATOM 1267 C C . THR A 1 167 ? 27.370 9.653 -17.860 1.00 58.62 167 THR A C 1
ATOM 1269 O O . THR A 1 167 ? 26.338 9.179 -18.332 1.00 58.62 167 THR A O 1
ATOM 1272 N N . ASP A 1 168 ? 27.738 9.464 -16.596 1.00 56.41 168 ASP A N 1
ATOM 1273 C CA . ASP A 1 168 ? 26.927 8.731 -15.618 1.00 56.41 168 ASP A CA 1
ATOM 1274 C C . ASP A 1 168 ? 25.729 9.575 -15.135 1.00 56.41 168 ASP A C 1
ATOM 1276 O O . ASP A 1 168 ? 24.794 9.083 -14.501 1.00 56.41 168 ASP A O 1
ATOM 1280 N N . ASP A 1 169 ? 25.729 10.876 -15.441 1.00 63.34 169 ASP A N 1
ATOM 1281 C CA . ASP A 1 169 ? 24.715 11.843 -15.027 1.00 63.34 169 ASP A CA 1
ATOM 1282 C C . ASP A 1 169 ? 23.498 11.849 -15.970 1.00 63.34 169 ASP A C 1
ATOM 1284 O O . ASP A 1 169 ? 23.071 12.869 -16.506 1.00 63.34 169 ASP A O 1
ATOM 1288 N N . VAL A 1 170 ? 22.884 10.680 -16.148 1.00 67.69 170 VAL A N 1
ATOM 1289 C CA . VAL A 1 170 ? 21.714 10.476 -17.023 1.00 67.69 170 VAL A CA 1
ATOM 1290 C C . VAL A 1 170 ? 20.394 11.023 -16.454 1.00 67.69 170 VAL A C 1
ATOM 1292 O O . VAL A 1 170 ? 19.333 10.755 -17.012 1.00 67.69 170 VAL A O 1
ATOM 1295 N N . LYS A 1 171 ? 20.426 11.805 -15.365 1.00 70.94 171 LYS A N 1
ATOM 1296 C CA . LYS A 1 171 ? 19.236 12.283 -14.624 1.00 70.94 171 LYS A CA 1
ATOM 1297 C C . LYS A 1 171 ? 18.261 13.115 -15.459 1.00 70.94 171 LYS A C 1
ATOM 1299 O O . LYS A 1 171 ? 17.074 13.142 -15.163 1.00 70.94 171 LYS A O 1
ATOM 1304 N N . GLU A 1 172 ? 18.759 13.778 -16.500 1.00 75.88 172 GLU A N 1
ATOM 1305 C CA . GLU A 1 172 ? 17.938 14.574 -17.423 1.00 75.88 172 GLU A CA 1
ATOM 1306 C C . GLU A 1 172 ? 17.339 13.730 -18.568 1.00 75.88 172 GLU A C 1
ATOM 1308 O O . GLU A 1 172 ? 16.471 14.202 -19.298 1.00 75.88 172 GLU A O 1
ATOM 1313 N N . ILE A 1 173 ? 17.808 12.487 -18.740 1.00 79.56 173 ILE A N 1
ATOM 1314 C CA . ILE A 1 173 ? 17.427 11.559 -19.818 1.00 79.56 173 ILE A CA 1
ATOM 1315 C C . ILE A 1 173 ? 16.513 10.451 -19.275 1.00 79.56 173 ILE A C 1
ATOM 1317 O O . ILE A 1 173 ? 15.514 10.108 -19.910 1.00 79.56 173 ILE A O 1
ATOM 1321 N N . VAL A 1 174 ? 16.840 9.900 -18.103 1.00 84.19 174 VAL A N 1
ATOM 1322 C CA . VAL A 1 174 ? 16.138 8.789 -17.449 1.00 84.19 174 VAL A CA 1
ATOM 1323 C C . VAL A 1 174 ? 15.298 9.331 -16.281 1.00 84.19 174 VAL A C 1
ATOM 1325 O O . VAL A 1 174 ? 15.858 9.997 -15.411 1.00 84.19 174 VAL A O 1
ATOM 1328 N N . PRO A 1 175 ? 13.980 9.046 -16.217 1.00 84.62 175 PRO A N 1
ATOM 1329 C CA . PRO A 1 175 ? 13.136 9.417 -15.080 1.00 84.62 175 PRO A CA 1
ATOM 1330 C C . PRO A 1 175 ? 13.692 8.892 -13.754 1.00 84.62 175 PRO A C 1
ATOM 1332 O O . PRO A 1 175 ? 14.170 7.761 -13.697 1.00 84.62 175 PRO A O 1
ATOM 1335 N N . GLU A 1 176 ? 13.552 9.661 -12.672 1.00 85.12 176 GLU A N 1
ATOM 1336 C CA . GLU A 1 176 ? 14.137 9.330 -11.363 1.00 85.12 176 GLU A CA 1
ATOM 1337 C C . GLU A 1 176 ? 13.747 7.928 -10.861 1.00 85.12 176 GLU A C 1
ATOM 1339 O O . GLU A 1 176 ? 14.604 7.162 -10.422 1.00 85.12 176 GLU A O 1
ATOM 1344 N N . PHE A 1 177 ? 12.477 7.535 -11.019 1.00 87.50 177 PHE A N 1
ATOM 1345 C CA . PHE A 1 177 ? 12.003 6.207 -10.618 1.00 87.50 177 PHE A CA 1
ATOM 1346 C C . PHE A 1 177 ? 12.634 5.052 -11.413 1.00 87.50 177 PHE A C 1
ATOM 1348 O O . PHE A 1 177 ? 12.666 3.927 -10.920 1.00 87.50 177 PHE A O 1
ATOM 1355 N N . LEU A 1 178 ? 13.167 5.316 -12.613 1.00 87.31 178 LEU A N 1
ATOM 1356 C CA . LEU A 1 178 ? 13.858 4.336 -13.456 1.00 87.31 178 LEU A CA 1
ATOM 1357 C C . LEU A 1 178 ? 15.368 4.249 -13.188 1.00 87.31 178 LEU A C 1
ATOM 1359 O O . LEU A 1 178 ? 15.999 3.340 -13.718 1.00 87.31 178 LEU A O 1
ATOM 1363 N N . LEU A 1 179 ? 15.949 5.108 -12.339 1.00 80.44 179 LEU A N 1
ATOM 1364 C CA . LEU A 1 179 ? 17.387 5.075 -12.008 1.00 80.44 179 LEU A CA 1
ATOM 1365 C C . LEU A 1 179 ? 17.827 3.805 -11.253 1.00 80.44 179 LEU A C 1
ATOM 1367 O O . LEU A 1 179 ? 19.019 3.543 -11.136 1.00 80.44 179 LEU A O 1
ATOM 1371 N N . LEU A 1 180 ? 16.879 3.001 -10.759 1.00 74.56 180 LEU A N 1
ATOM 1372 C CA . LEU A 1 180 ? 17.138 1.670 -10.194 1.00 74.56 180 LEU A CA 1
ATOM 1373 C C . LEU A 1 180 ? 17.385 0.591 -11.269 1.00 74.56 180 LEU A C 1
ATOM 1375 O O . LEU A 1 180 ? 17.774 -0.529 -10.935 1.00 74.56 180 LEU A O 1
ATOM 1379 N N . LEU A 1 181 ? 17.130 0.891 -12.548 1.00 76.62 181 LEU A N 1
ATOM 1380 C CA . LEU A 1 181 ? 17.349 -0.030 -13.659 1.00 76.62 181 LEU A CA 1
ATOM 1381 C C . LEU A 1 181 ? 18.743 0.165 -14.260 1.00 76.62 181 LEU A C 1
ATOM 1383 O O . LEU A 1 181 ? 19.112 1.262 -14.669 1.00 76.62 181 LEU A O 1
ATOM 1387 N N . HIS A 1 182 ? 19.479 -0.934 -14.402 1.00 74.62 182 HIS A N 1
ATOM 1388 C CA . HIS A 1 182 ? 20.731 -0.959 -15.153 1.00 74.62 182 HIS A CA 1
ATOM 1389 C C . HIS A 1 182 ? 20.447 -1.193 -16.642 1.00 74.62 182 HIS A C 1
ATOM 1391 O O . HIS A 1 182 ? 19.657 -2.068 -17.002 1.00 74.62 182 HIS A O 1
ATOM 1397 N N . GLY A 1 183 ? 21.110 -0.435 -17.513 1.00 72.56 183 GLY A N 1
ATOM 1398 C CA . GLY A 1 183 ? 20.976 -0.562 -18.960 1.00 72.56 183 GLY A CA 1
ATOM 1399 C C . GLY A 1 183 ? 21.911 0.383 -19.708 1.00 72.56 183 GLY A C 1
ATOM 1400 O O . GLY A 1 183 ? 22.538 1.251 -19.108 1.00 72.56 183 GLY A O 1
ATOM 1401 N N . VAL A 1 184 ? 21.984 0.211 -21.027 1.00 72.81 184 VAL A N 1
ATOM 1402 C CA . VAL A 1 184 ? 22.747 1.076 -21.937 1.00 72.81 184 VAL A CA 1
ATOM 1403 C C . VAL A 1 184 ? 21.761 1.785 -22.860 1.00 72.81 184 VAL A C 1
ATOM 1405 O O . VAL A 1 184 ? 20.849 1.153 -23.396 1.00 72.81 184 VAL A O 1
ATOM 1408 N N . ILE A 1 185 ? 21.938 3.093 -23.041 1.00 73.62 185 ILE A N 1
ATOM 1409 C CA . ILE A 1 185 ? 21.161 3.905 -23.983 1.00 73.62 185 ILE A CA 1
ATOM 1410 C C . ILE A 1 185 ? 22.109 4.330 -25.101 1.00 73.62 185 ILE A C 1
ATOM 1412 O O . ILE A 1 185 ? 22.871 5.277 -24.942 1.00 73.62 185 ILE A O 1
ATOM 1416 N N . ASP A 1 186 ? 22.048 3.625 -26.227 1.00 74.56 186 ASP A N 1
ATOM 1417 C CA . ASP A 1 186 ? 22.669 4.071 -27.473 1.00 74.56 186 ASP A CA 1
ATOM 1418 C C . ASP A 1 186 ? 21.657 4.919 -28.257 1.00 74.56 186 ASP A C 1
ATOM 1420 O O . ASP A 1 186 ? 20.544 4.471 -28.556 1.00 74.56 186 ASP A O 1
ATOM 1424 N N . SER A 1 187 ? 22.006 6.176 -28.530 1.00 73.88 187 SER A N 1
ATOM 1425 C CA . SER A 1 187 ? 21.179 7.083 -29.321 1.00 73.88 187 SER A CA 1
ATOM 1426 C C . SER A 1 187 ? 22.024 8.198 -29.949 1.00 73.88 187 SER A C 1
ATOM 1428 O O . SER A 1 187 ? 22.612 8.998 -29.217 1.00 73.88 187 SER A O 1
ATOM 1430 N N . PRO A 1 188 ? 22.025 8.339 -31.289 1.00 72.19 188 PRO A N 1
ATOM 1431 C CA . PRO A 1 188 ? 22.726 9.427 -31.973 1.00 72.19 188 PRO A CA 1
ATOM 1432 C C . PRO A 1 188 ? 22.040 10.793 -31.791 1.00 72.19 188 PRO A C 1
ATOM 1434 O O . PRO A 1 188 ? 22.604 11.815 -32.173 1.00 72.19 188 PRO A O 1
ATOM 1437 N N . ASP A 1 189 ? 20.824 10.818 -31.230 1.00 73.50 189 ASP A N 1
ATOM 1438 C CA . ASP A 1 189 ? 20.037 12.033 -30.998 1.00 73.50 189 ASP A CA 1
ATOM 1439 C C . ASP A 1 189 ? 20.359 12.715 -29.653 1.00 73.50 189 ASP A C 1
ATOM 1441 O O . ASP A 1 189 ? 19.817 13.788 -29.374 1.00 73.50 189 ASP A O 1
ATOM 1445 N N . ILE A 1 190 ? 21.215 12.114 -28.812 1.00 75.38 190 ILE A N 1
ATOM 1446 C CA . ILE A 1 190 ? 21.686 12.724 -27.560 1.00 75.38 190 ILE A CA 1
ATOM 1447 C C . ILE A 1 190 ? 22.796 13.733 -27.897 1.00 75.38 190 ILE A C 1
ATOM 1449 O O . ILE A 1 190 ? 23.849 13.338 -28.402 1.00 75.38 190 ILE A O 1
ATOM 1453 N N . PRO A 1 191 ? 22.609 15.039 -27.624 1.00 68.25 191 PRO A N 1
ATOM 1454 C CA . PRO A 1 191 ? 23.641 16.031 -27.892 1.00 68.25 191 PRO A CA 1
ATOM 1455 C C . PRO A 1 191 ? 24.843 15.825 -26.960 1.00 68.25 191 PRO A C 1
ATOM 1457 O O . PRO A 1 191 ? 24.712 15.849 -25.737 1.00 68.25 191 PRO A O 1
ATOM 1460 N N . LEU A 1 192 ? 26.027 15.651 -27.547 1.00 69.12 192 LEU A N 1
ATOM 1461 C CA . LEU A 1 192 ? 27.287 15.507 -26.816 1.00 69.12 192 LEU A CA 1
ATOM 1462 C C . LEU A 1 192 ? 27.809 16.874 -26.340 1.00 69.12 192 LEU A C 1
ATOM 1464 O O . LEU A 1 192 ? 27.627 17.882 -27.024 1.00 69.12 192 LEU A O 1
ATOM 1468 N N . ASN A 1 193 ? 28.516 16.902 -25.205 1.00 63.34 193 ASN A N 1
ATOM 1469 C CA . ASN A 1 193 ? 29.216 18.086 -24.675 1.00 63.34 193 ASN A CA 1
ATOM 1470 C C . ASN A 1 193 ? 28.336 19.335 -24.425 1.00 63.34 193 ASN A C 1
ATOM 1472 O O . ASN A 1 193 ? 28.786 20.468 -24.603 1.00 63.34 193 ASN A O 1
ATOM 1476 N N . VAL A 1 194 ? 27.088 19.149 -23.984 1.00 67.50 194 VAL A N 1
ATOM 1477 C CA . VAL A 1 194 ? 26.165 20.245 -23.621 1.00 67.50 194 VAL A CA 1
ATOM 1478 C C . VAL A 1 194 ? 25.946 20.361 -22.106 1.00 67.50 194 VAL A C 1
ATOM 1480 O O . VAL A 1 194 ? 26.214 19.436 -21.343 1.00 67.50 194 VAL A O 1
ATOM 1483 N N . SER A 1 195 ? 25.440 21.508 -21.641 1.00 69.38 195 SER A N 1
ATOM 1484 C CA . SER A 1 195 ? 25.109 21.710 -20.224 1.00 69.38 195 SER A CA 1
ATOM 1485 C C . SER A 1 195 ? 23.844 20.946 -19.803 1.00 69.38 195 SER A C 1
ATOM 1487 O O . SER A 1 195 ? 22.923 20.769 -20.600 1.00 69.38 195 SER A O 1
ATOM 1489 N N . ARG A 1 196 ? 23.726 20.604 -18.509 1.00 73.12 196 ARG A N 1
ATOM 1490 C CA . ARG A 1 196 ? 22.493 20.037 -17.911 1.00 73.12 196 ARG A CA 1
ATOM 1491 C C . ARG A 1 196 ? 21.235 20.846 -18.271 1.00 73.12 196 ARG A C 1
ATOM 1493 O O . ARG A 1 196 ? 20.213 20.288 -18.654 1.00 73.12 196 ARG A O 1
ATOM 1500 N N . SER A 1 197 ? 21.336 22.178 -18.233 1.00 74.31 197 SER A N 1
ATOM 1501 C CA . SER A 1 197 ? 20.254 23.100 -18.614 1.00 74.31 197 SER A CA 1
ATOM 1502 C C . SER A 1 197 ? 19.840 23.005 -20.089 1.00 74.31 197 SER A C 1
ATOM 1504 O O . SER A 1 197 ? 18.682 23.262 -20.424 1.00 74.31 197 SER A O 1
ATOM 1506 N N . TYR A 1 198 ? 20.760 22.621 -20.978 1.00 75.56 198 TYR A N 1
ATOM 1507 C CA . TYR A 1 198 ? 20.440 22.336 -22.371 1.00 75.56 198 TYR A CA 1
ATOM 1508 C C . TYR A 1 198 ? 19.670 21.014 -22.469 1.00 75.56 198 TYR A C 1
ATOM 1510 O O . TYR A 1 198 ? 18.574 21.004 -23.020 1.00 75.56 198 TYR A O 1
ATOM 1518 N N . LEU A 1 199 ? 20.165 19.939 -21.839 1.00 74.81 199 LEU A N 1
ATOM 1519 C CA . LEU A 1 199 ? 19.508 18.620 -21.833 1.00 74.81 199 LEU A CA 1
ATOM 1520 C C . LEU A 1 199 ? 18.056 18.688 -21.321 1.00 74.81 199 LEU A C 1
ATOM 1522 O O . LEU A 1 199 ? 17.156 18.155 -21.962 1.00 74.81 199 LEU A O 1
ATOM 1526 N N . GLN A 1 200 ? 17.800 19.435 -20.242 1.00 73.50 200 GLN A N 1
ATOM 1527 C CA . GLN A 1 200 ? 16.451 19.663 -19.693 1.00 73.50 200 GLN A CA 1
ATOM 1528 C C . GLN A 1 200 ? 15.464 20.319 -20.672 1.00 73.50 200 GLN A C 1
ATOM 1530 O O . GLN A 1 200 ? 14.246 20.091 -20.606 1.00 73.50 200 GLN A O 1
ATOM 1535 N N . SER A 1 201 ? 15.961 21.195 -21.547 1.00 77.81 201 SER A N 1
ATOM 1536 C CA . SER A 1 201 ? 15.146 21.935 -22.517 1.00 77.81 201 SER A CA 1
ATOM 1537 C C . SER A 1 201 ? 15.082 21.261 -23.890 1.00 77.81 201 SER A C 1
ATOM 1539 O O . SER A 1 201 ? 14.176 21.569 -24.667 1.00 77.81 201 SER A O 1
ATOM 1541 N N . ASP A 1 202 ? 15.975 20.309 -24.168 1.00 83.50 202 ASP A N 1
ATOM 1542 C CA . ASP A 1 202 ? 16.057 19.643 -25.458 1.00 83.50 202 ASP A CA 1
ATOM 1543 C C . ASP A 1 202 ? 14.846 18.736 -25.754 1.00 83.50 202 ASP A C 1
ATOM 1545 O O . ASP A 1 202 ? 14.344 17.966 -24.927 1.00 83.50 202 ASP A O 1
ATOM 1549 N N . SER A 1 203 ? 14.348 18.839 -26.988 1.00 85.81 203 SER A N 1
ATOM 1550 C CA . SER A 1 203 ? 13.140 18.128 -27.415 1.00 85.81 203 SER A CA 1
ATOM 1551 C C . SER A 1 203 ? 13.380 16.656 -27.756 1.00 85.81 203 SER A C 1
ATOM 1553 O O . SER A 1 203 ? 12.428 15.876 -27.722 1.00 85.81 203 SER A O 1
ATOM 1555 N N . ASN A 1 204 ? 14.611 16.265 -28.092 1.00 83.88 204 ASN A N 1
ATOM 1556 C CA . ASN A 1 204 ? 14.984 14.884 -28.378 1.00 83.88 204 ASN A CA 1
ATOM 1557 C C . ASN A 1 204 ? 15.255 14.123 -27.083 1.00 83.88 204 ASN A C 1
ATOM 1559 O O . ASN A 1 204 ? 14.684 13.049 -26.915 1.00 83.88 204 ASN A O 1
ATOM 1563 N N . VAL A 1 205 ? 15.971 14.722 -26.124 1.00 82.94 205 VAL A N 1
ATOM 1564 C CA . VAL A 1 205 ? 16.121 14.190 -24.757 1.00 82.94 205 VAL A CA 1
ATOM 1565 C C . VAL A 1 205 ? 14.749 13.850 -24.174 1.00 82.94 205 VAL A C 1
ATOM 1567 O O . VAL A 1 205 ? 14.488 12.697 -23.840 1.00 82.94 205 VAL A O 1
ATOM 1570 N N . ARG A 1 206 ? 13.794 14.791 -24.212 1.00 83.56 206 ARG A N 1
ATOM 1571 C CA . ARG A 1 206 ? 12.413 14.532 -23.769 1.00 83.56 206 ARG A CA 1
ATOM 1572 C C . ARG A 1 206 ? 11.733 13.387 -24.528 1.00 83.56 206 ARG A C 1
ATOM 1574 O O . ARG A 1 206 ? 10.969 12.639 -23.920 1.00 83.56 206 ARG A O 1
ATOM 1581 N N . LYS A 1 207 ? 11.949 13.217 -25.840 1.00 87.31 207 LYS A N 1
ATOM 1582 C CA . LYS A 1 207 ? 11.393 12.065 -26.588 1.00 87.31 207 LYS A CA 1
ATOM 1583 C C . LYS A 1 207 ? 12.010 10.749 -26.114 1.00 87.31 207 LYS A C 1
ATOM 1585 O O . LYS A 1 207 ? 11.262 9.790 -25.943 1.00 87.31 207 LYS A O 1
ATOM 1590 N N . ILE A 1 208 ? 13.321 10.724 -25.868 1.00 86.00 208 ILE A N 1
ATOM 1591 C CA . ILE A 1 208 ? 14.061 9.563 -25.355 1.00 86.00 208 ILE A CA 1
ATOM 1592 C C . ILE A 1 208 ? 13.518 9.170 -23.976 1.00 86.00 208 ILE A C 1
ATOM 1594 O O . ILE A 1 208 ? 13.071 8.036 -23.821 1.00 86.00 208 ILE A O 1
ATOM 1598 N N . THR A 1 209 ? 13.408 10.112 -23.032 1.00 86.44 209 THR A N 1
ATOM 1599 C CA . THR A 1 209 ? 12.789 9.903 -21.707 1.00 86.44 209 THR A CA 1
ATOM 1600 C C . THR A 1 209 ? 11.413 9.243 -21.824 1.00 86.44 209 THR A C 1
ATOM 1602 O O . THR A 1 209 ? 11.172 8.172 -21.272 1.00 86.44 209 THR A O 1
ATOM 1605 N N . ASN A 1 210 ? 10.521 9.829 -22.632 1.00 87.75 210 ASN A N 1
ATOM 1606 C CA . ASN A 1 210 ? 9.169 9.304 -22.848 1.00 87.75 210 ASN A CA 1
ATOM 1607 C C . ASN A 1 210 ? 9.156 7.914 -23.512 1.00 87.75 210 ASN A C 1
ATOM 1609 O O . ASN A 1 210 ? 8.265 7.106 -23.241 1.00 87.75 210 ASN A O 1
ATOM 1613 N N . TYR A 1 211 ? 10.111 7.633 -24.401 1.00 89.38 211 TYR A N 1
ATOM 1614 C CA . TYR A 1 211 ? 10.250 6.334 -25.054 1.00 89.38 211 TYR A CA 1
ATOM 1615 C C . TYR A 1 211 ? 10.718 5.258 -24.067 1.00 89.38 211 TYR A C 1
ATOM 1617 O O . TYR A 1 211 ? 10.150 4.165 -24.064 1.00 89.38 211 TYR A O 1
ATOM 1625 N N . ILE A 1 212 ? 11.666 5.583 -23.182 1.00 88.62 212 ILE A N 1
ATOM 1626 C CA . ILE A 1 212 ? 12.133 4.702 -22.103 1.00 88.62 212 ILE A CA 1
ATOM 1627 C C . ILE A 1 212 ? 10.979 4.394 -21.137 1.00 88.62 212 ILE A C 1
ATOM 1629 O O . ILE A 1 212 ? 10.655 3.220 -20.956 1.00 88.62 212 ILE A O 1
ATOM 1633 N N . THR A 1 213 ? 10.276 5.413 -20.615 1.00 91.19 213 THR A N 1
ATOM 1634 C CA . THR A 1 213 ? 9.078 5.236 -19.764 1.00 91.19 213 THR A CA 1
ATOM 1635 C C . THR A 1 213 ? 8.061 4.300 -20.422 1.00 91.19 213 THR A C 1
ATOM 1637 O O . THR A 1 213 ? 7.585 3.338 -19.812 1.00 91.19 213 THR A O 1
ATOM 1640 N N . LYS A 1 214 ? 7.756 4.537 -21.707 1.00 91.12 214 LYS A N 1
ATOM 1641 C CA . LYS A 1 214 ? 6.838 3.702 -22.489 1.00 91.12 214 LYS A CA 1
ATOM 1642 C C . LYS A 1 214 ? 7.335 2.259 -22.613 1.00 91.12 214 LYS A C 1
ATOM 1644 O O . LYS A 1 214 ? 6.522 1.351 -22.468 1.00 91.12 214 LYS A O 1
ATOM 1649 N N . LYS A 1 215 ? 8.626 2.039 -22.879 1.00 91.69 215 LYS A N 1
ATOM 1650 C CA . LYS A 1 215 ? 9.204 0.700 -23.069 1.00 91.69 215 LYS A CA 1
ATOM 1651 C C . LYS A 1 215 ? 9.253 -0.112 -21.780 1.00 91.69 215 LYS A C 1
ATOM 1653 O O . LYS A 1 215 ? 8.910 -1.291 -21.816 1.00 91.69 215 LYS A O 1
ATOM 1658 N N . VAL A 1 216 ? 9.582 0.511 -20.648 1.00 92.62 216 VAL A N 1
ATOM 1659 C CA . VAL A 1 216 ? 9.528 -0.152 -19.336 1.00 92.62 216 VAL A CA 1
ATOM 1660 C C . VAL A 1 216 ? 8.088 -0.544 -18.995 1.00 92.62 216 VAL A C 1
ATOM 1662 O O . VAL A 1 216 ? 7.837 -1.699 -18.663 1.00 92.62 216 VAL A O 1
ATOM 1665 N N . ALA A 1 217 ? 7.119 0.362 -19.165 1.00 94.62 217 ALA A N 1
ATOM 1666 C CA . ALA A 1 217 ? 5.706 0.053 -18.932 1.00 94.62 217 ALA A CA 1
ATOM 1667 C C . ALA A 1 217 ? 5.164 -1.046 -19.873 1.00 94.62 217 ALA A C 1
ATOM 1669 O O . ALA A 1 217 ? 4.413 -1.919 -19.440 1.00 94.62 217 ALA A O 1
ATOM 1670 N N . GLU A 1 218 ? 5.566 -1.049 -21.150 1.00 94.19 218 GLU A N 1
ATOM 1671 C CA . GLU A 1 218 ? 5.252 -2.135 -22.092 1.00 94.19 218 GLU A CA 1
ATOM 1672 C C . GLU A 1 218 ? 5.833 -3.478 -21.625 1.00 94.19 218 GLU A C 1
ATOM 1674 O O . GLU A 1 218 ? 5.125 -4.484 -21.667 1.00 94.19 218 GLU A O 1
ATOM 1679 N N . LYS A 1 219 ? 7.074 -3.503 -21.118 1.00 93.81 219 LYS A N 1
ATOM 1680 C CA . LYS A 1 219 ? 7.708 -4.743 -20.650 1.00 93.81 219 LYS A CA 1
ATOM 1681 C C . LYS A 1 219 ? 7.112 -5.263 -19.341 1.00 93.81 219 LYS A C 1
ATOM 1683 O O . LYS A 1 219 ? 6.914 -6.465 -19.214 1.00 93.81 219 LYS A O 1
ATOM 1688 N N . LEU A 1 220 ? 6.764 -4.387 -18.398 1.00 94.88 220 LEU A N 1
ATOM 1689 C CA . LEU A 1 220 ? 6.055 -4.770 -17.168 1.00 94.88 220 LEU A CA 1
ATOM 1690 C C . LEU A 1 220 ? 4.692 -5.394 -17.473 1.00 94.88 220 LEU A C 1
ATOM 1692 O O . LEU A 1 220 ? 4.344 -6.422 -16.893 1.00 94.88 220 LEU A O 1
ATOM 1696 N N . LYS A 1 221 ? 3.959 -4.817 -18.432 1.00 95.75 221 LYS A N 1
ATOM 1697 C CA . LYS A 1 221 ? 2.703 -5.382 -18.926 1.00 95.75 221 LYS A CA 1
ATOM 1698 C C . LYS A 1 221 ? 2.905 -6.758 -19.563 1.00 95.75 221 LYS A C 1
ATOM 1700 O O . LYS A 1 221 ? 2.139 -7.669 -19.275 1.00 95.75 221 LYS A O 1
ATOM 1705 N N . GLU A 1 222 ? 3.927 -6.916 -20.404 1.00 95.56 222 GLU A N 1
ATOM 1706 C CA . GLU A 1 222 ? 4.267 -8.200 -21.029 1.00 95.56 222 GLU A CA 1
ATOM 1707 C C . GLU A 1 222 ? 4.604 -9.272 -19.978 1.00 95.56 222 GLU A C 1
ATOM 1709 O O . GLU A 1 222 ? 4.110 -10.390 -20.076 1.00 95.56 222 GLU A O 1
ATOM 1714 N N . LEU A 1 223 ? 5.384 -8.927 -18.945 1.00 93.12 223 LEU A N 1
ATOM 1715 C CA . LEU A 1 223 ? 5.724 -9.837 -17.846 1.00 93.12 223 LEU A CA 1
ATOM 1716 C C . LEU A 1 223 ? 4.473 -10.302 -17.087 1.00 93.12 223 LEU A C 1
ATOM 1718 O O . LEU A 1 223 ? 4.291 -11.504 -16.910 1.00 93.12 223 LEU A O 1
ATOM 1722 N N . TYR A 1 224 ? 3.586 -9.373 -16.713 1.00 95.50 224 TYR A N 1
ATOM 1723 C CA . TYR A 1 224 ? 2.306 -9.701 -16.078 1.00 95.50 224 TYR A CA 1
ATOM 1724 C C . TYR A 1 224 ? 1.416 -10.582 -16.972 1.00 95.50 224 TYR A C 1
ATOM 1726 O O . TYR A 1 224 ? 0.754 -11.488 -16.480 1.00 95.50 224 TYR A O 1
ATOM 1734 N N . GLN A 1 225 ? 1.410 -10.348 -18.289 1.00 94.94 225 GLN A N 1
ATOM 1735 C CA . GLN A 1 225 ? 0.616 -11.131 -19.241 1.00 94.94 225 GLN A CA 1
ATOM 1736 C C . GLN A 1 225 ? 1.206 -12.517 -19.555 1.00 94.94 225 GLN A C 1
ATOM 1738 O O . GLN A 1 225 ? 0.434 -13.431 -19.844 1.00 94.94 225 GLN A O 1
ATOM 1743 N N . LYS A 1 226 ? 2.538 -12.681 -19.534 1.00 95.69 226 LYS A N 1
ATOM 1744 C CA . LYS A 1 226 ? 3.215 -13.959 -19.825 1.00 95.69 226 LYS A CA 1
ATOM 1745 C C . LYS A 1 226 ? 3.155 -14.919 -18.637 1.00 95.69 226 LYS A C 1
ATOM 1747 O O . LYS A 1 226 ? 2.947 -16.109 -18.852 1.00 95.69 226 LYS A O 1
ATOM 1752 N N . ASP A 1 227 ? 3.340 -14.414 -17.418 1.00 93.62 227 ASP A N 1
ATOM 1753 C CA . ASP A 1 227 ? 3.364 -15.225 -16.196 1.00 93.62 227 ASP A CA 1
ATOM 1754 C C . ASP A 1 227 ? 2.821 -14.427 -14.987 1.00 93.62 227 ASP A C 1
ATOM 1756 O O . ASP A 1 227 ? 3.590 -13.802 -14.243 1.00 93.62 227 ASP A O 1
ATOM 1760 N N . PRO A 1 228 ? 1.485 -14.408 -14.791 1.00 93.62 228 PRO A N 1
ATOM 1761 C CA . PRO A 1 228 ? 0.856 -13.670 -13.698 1.00 93.62 228 PRO A CA 1
ATOM 1762 C C . PRO A 1 228 ? 1.289 -14.153 -12.309 1.00 93.62 228 PRO A C 1
ATOM 1764 O O . PRO A 1 228 ? 1.441 -13.330 -11.410 1.00 93.62 228 PRO A O 1
ATOM 1767 N N . GLU A 1 229 ? 1.507 -15.459 -12.125 1.00 94.25 229 GLU A N 1
ATOM 1768 C CA . GLU A 1 229 ? 1.896 -16.043 -10.834 1.00 94.25 229 GLU A CA 1
ATOM 1769 C C . GLU A 1 229 ? 3.321 -15.619 -10.456 1.00 94.25 229 GLU A C 1
ATOM 1771 O O . GLU A 1 229 ? 3.566 -15.154 -9.339 1.00 94.25 229 GLU A O 1
ATOM 1776 N N . ASN A 1 230 ? 4.263 -15.676 -11.405 1.00 93.62 230 ASN A N 1
ATOM 1777 C CA . ASN A 1 230 ? 5.620 -15.190 -11.178 1.00 93.62 230 ASN A CA 1
ATOM 1778 C C . ASN A 1 230 ? 5.647 -13.677 -10.922 1.00 93.62 230 ASN A C 1
ATOM 1780 O O . ASN A 1 230 ? 6.373 -13.220 -10.036 1.00 93.62 230 ASN A O 1
ATOM 1784 N N . TYR A 1 231 ? 4.828 -12.907 -11.646 1.00 95.00 231 TYR A N 1
ATOM 1785 C CA . TYR A 1 231 ? 4.689 -11.464 -11.443 1.00 95.00 231 TYR A CA 1
ATOM 1786 C C . TYR A 1 231 ? 4.159 -11.129 -10.040 1.00 95.00 231 TYR A C 1
ATOM 1788 O O . TYR A 1 231 ? 4.741 -10.297 -9.344 1.00 95.00 231 TYR A O 1
ATOM 1796 N N . GLN A 1 232 ? 3.108 -11.824 -9.591 1.00 95.25 232 GLN A N 1
ATOM 1797 C CA . GLN A 1 232 ? 2.540 -11.690 -8.246 1.00 95.25 232 GLN A CA 1
ATOM 1798 C C . GLN A 1 232 ? 3.544 -12.065 -7.150 1.00 95.25 232 GLN A C 1
ATOM 1800 O O . GLN A 1 232 ? 3.688 -11.327 -6.178 1.00 95.25 232 GLN A O 1
ATOM 1805 N N . SER A 1 233 ? 4.308 -13.150 -7.328 1.00 94.31 233 SER A N 1
ATOM 1806 C CA . SER A 1 233 ? 5.317 -13.586 -6.345 1.00 94.31 233 SER A CA 1
ATOM 1807 C C . SER A 1 233 ? 6.426 -12.555 -6.088 1.00 94.31 233 SER A C 1
ATOM 1809 O O . SER A 1 233 ? 7.066 -12.585 -5.041 1.00 94.31 233 SER A O 1
ATOM 1811 N N . LYS A 1 234 ? 6.635 -11.627 -7.032 1.00 92.88 234 LYS A N 1
ATOM 1812 C CA . LYS A 1 234 ? 7.620 -10.535 -6.971 1.00 92.88 234 LYS A CA 1
ATOM 1813 C C . LYS A 1 234 ? 6.992 -9.176 -6.645 1.00 92.88 234 LYS A C 1
ATOM 1815 O O . LYS A 1 234 ? 7.703 -8.172 -6.617 1.00 92.88 234 LYS A O 1
ATOM 1820 N N . TRP A 1 235 ? 5.674 -9.111 -6.439 1.00 94.38 235 TRP A N 1
ATOM 1821 C CA . TRP A 1 235 ? 4.950 -7.843 -6.335 1.00 94.38 235 TRP A CA 1
ATOM 1822 C C . TRP A 1 235 ? 5.279 -7.041 -5.072 1.00 94.38 235 TRP A C 1
ATOM 1824 O O . TRP A 1 235 ? 5.198 -5.817 -5.107 1.00 94.38 235 TRP A O 1
ATOM 1834 N N . ASP A 1 236 ? 5.684 -7.681 -3.976 1.00 87.81 236 ASP A N 1
ATOM 1835 C CA . ASP A 1 236 ? 6.003 -6.957 -2.738 1.00 87.81 236 ASP A CA 1
ATOM 1836 C C . ASP A 1 236 ? 7.217 -6.011 -2.934 1.00 87.81 236 ASP A C 1
ATOM 1838 O O . ASP A 1 236 ? 7.185 -4.859 -2.489 1.00 87.81 236 ASP A O 1
ATOM 1842 N N . ASP A 1 237 ? 8.219 -6.443 -3.714 1.00 86.38 237 ASP A N 1
ATOM 1843 C CA . ASP A 1 237 ? 9.357 -5.616 -4.144 1.00 86.38 237 ASP A CA 1
ATOM 1844 C C . ASP A 1 237 ? 8.997 -4.733 -5.354 1.00 86.38 237 ASP A C 1
ATOM 1846 O O . ASP A 1 237 ? 9.109 -3.502 -5.312 1.00 86.38 237 ASP A O 1
ATOM 1850 N N . LEU A 1 238 ? 8.523 -5.353 -6.445 1.00 90.75 238 LEU A N 1
ATOM 1851 C CA . LEU A 1 238 ? 8.247 -4.687 -7.725 1.00 90.75 238 LEU A CA 1
ATOM 1852 C C . LEU A 1 238 ? 7.165 -3.608 -7.601 1.00 90.75 238 LEU A C 1
ATOM 1854 O O . LEU A 1 238 ? 7.252 -2.551 -8.229 1.00 90.75 238 LEU A O 1
ATOM 1858 N N . GLY A 1 239 ? 6.156 -3.855 -6.771 1.00 93.19 239 GLY A N 1
ATOM 1859 C CA . GLY A 1 239 ? 5.046 -2.948 -6.528 1.00 93.19 239 GLY A CA 1
ATOM 1860 C C . GLY A 1 239 ? 5.500 -1.624 -5.926 1.00 93.19 239 GLY A C 1
ATOM 1861 O O . GLY A 1 239 ? 4.920 -0.597 -6.254 1.00 93.19 239 GLY A O 1
ATOM 1862 N N . THR A 1 240 ? 6.573 -1.593 -5.130 1.00 91.25 240 THR A N 1
ATOM 1863 C CA . THR A 1 240 ? 7.134 -0.334 -4.605 1.00 91.25 240 THR A CA 1
ATOM 1864 C C . THR A 1 240 ? 7.678 0.546 -5.733 1.00 91.25 240 THR A C 1
ATOM 1866 O O . THR A 1 240 ? 7.372 1.737 -5.793 1.00 91.25 240 THR A O 1
ATOM 1869 N N . PHE A 1 241 ? 8.410 -0.052 -6.677 1.00 92.12 241 PHE A N 1
ATOM 1870 C CA . PHE A 1 241 ? 8.900 0.622 -7.881 1.00 92.12 241 PHE A CA 1
ATOM 1871 C C . PHE A 1 241 ? 7.747 1.080 -8.792 1.00 92.12 241 PHE A C 1
ATOM 1873 O O . PHE A 1 241 ? 7.732 2.231 -9.229 1.00 92.12 241 PHE A O 1
ATOM 1880 N N . VAL A 1 242 ? 6.738 0.228 -9.026 1.00 95.25 242 VAL A N 1
ATOM 1881 C CA . VAL A 1 242 ? 5.569 0.591 -9.850 1.00 95.25 242 VAL A CA 1
ATOM 1882 C C . VAL A 1 242 ? 4.768 1.729 -9.210 1.00 95.25 242 VAL A C 1
ATOM 1884 O O . VAL A 1 242 ? 4.458 2.698 -9.899 1.00 95.25 242 VAL A O 1
ATOM 1887 N N . LYS A 1 243 ? 4.495 1.671 -7.900 1.00 95.69 243 LYS A N 1
ATOM 1888 C CA . LYS A 1 243 ? 3.813 2.739 -7.147 1.00 95.69 243 LYS A CA 1
ATOM 1889 C C . LYS A 1 243 ? 4.583 4.059 -7.222 1.00 95.69 243 LYS A C 1
ATOM 1891 O O . LYS A 1 243 ? 3.972 5.097 -7.459 1.00 95.69 243 LYS A O 1
ATOM 1896 N N . TYR A 1 244 ? 5.912 4.039 -7.083 1.00 93.31 244 TYR A N 1
ATOM 1897 C CA . TYR A 1 244 ? 6.722 5.253 -7.217 1.00 93.31 244 TYR A CA 1
ATOM 1898 C C . TYR A 1 244 ? 6.678 5.827 -8.644 1.00 93.31 244 TYR A C 1
ATOM 1900 O O . TYR A 1 244 ? 6.482 7.032 -8.808 1.00 93.31 244 TYR A O 1
ATOM 1908 N N . GLY A 1 245 ? 6.753 4.979 -9.676 1.00 94.06 245 GLY A N 1
ATOM 1909 C CA . GLY A 1 245 ? 6.566 5.397 -11.070 1.00 94.06 245 GLY A CA 1
ATOM 1910 C C . GLY A 1 245 ? 5.189 6.004 -11.340 1.00 94.06 245 GLY A C 1
ATOM 1911 O O . GLY A 1 245 ? 5.089 7.026 -12.008 1.00 94.06 245 GLY A O 1
ATOM 1912 N N . MET A 1 246 ? 4.128 5.432 -10.762 1.00 95.56 246 MET A N 1
ATOM 1913 C CA . MET A 1 246 ? 2.764 5.970 -10.852 1.00 95.56 246 MET A CA 1
ATOM 1914 C C . MET A 1 246 ? 2.641 7.362 -10.226 1.00 95.56 246 MET A C 1
ATOM 1916 O O . MET A 1 246 ? 2.017 8.242 -10.807 1.00 95.56 246 MET A O 1
ATOM 1920 N N . ILE A 1 247 ? 3.261 7.578 -9.064 1.00 94.69 247 ILE A N 1
ATOM 1921 C CA . ILE A 1 247 ? 3.225 8.870 -8.365 1.00 94.69 247 ILE A CA 1
ATOM 1922 C C . ILE A 1 247 ? 4.039 9.944 -9.108 1.00 94.69 247 ILE A C 1
ATOM 1924 O O . ILE A 1 247 ? 3.671 11.118 -9.057 1.00 94.69 247 ILE A O 1
ATOM 1928 N N . SER A 1 248 ? 5.136 9.559 -9.771 1.00 92.50 248 SER A N 1
ATOM 1929 C CA . SER A 1 248 ? 6.125 10.487 -10.345 1.00 92.50 248 SER A CA 1
ATOM 1930 C C . SER A 1 248 ? 5.976 10.778 -11.847 1.00 92.50 248 SER A C 1
ATOM 1932 O O . SER A 1 248 ? 6.377 11.860 -12.275 1.00 92.50 248 SER A O 1
ATOM 1934 N N . ASP A 1 249 ? 5.392 9.879 -12.649 1.00 92.06 249 ASP A N 1
ATOM 1935 C CA . ASP A 1 249 ? 5.239 10.048 -14.104 1.00 92.06 249 ASP A CA 1
ATOM 1936 C C . ASP A 1 249 ? 3.804 9.726 -14.571 1.00 92.06 249 ASP A C 1
ATOM 1938 O O . ASP A 1 249 ? 3.345 8.583 -14.553 1.00 92.06 249 ASP A O 1
ATOM 1942 N N . GLU A 1 250 ? 3.103 10.753 -15.063 1.00 90.56 250 GLU A N 1
ATOM 1943 C CA . GLU A 1 250 ? 1.721 10.665 -15.559 1.00 90.56 250 GLU A CA 1
ATOM 1944 C C . GLU A 1 250 ? 1.539 9.628 -16.683 1.00 90.56 250 GLU A C 1
ATOM 1946 O O . GLU A 1 250 ? 0.539 8.916 -16.734 1.00 90.56 250 GLU A O 1
ATOM 1951 N N . LYS A 1 251 ? 2.512 9.507 -17.593 1.00 90.44 251 LYS A N 1
ATOM 1952 C CA . LYS A 1 251 ? 2.432 8.600 -18.751 1.00 90.44 251 LYS A CA 1
ATOM 1953 C C . LYS A 1 251 ? 2.784 7.171 -18.374 1.00 90.44 251 LYS A C 1
ATOM 1955 O O . LYS A 1 251 ? 2.375 6.232 -19.064 1.00 90.44 251 LYS A O 1
ATOM 1960 N N . PHE A 1 252 ? 3.558 6.996 -17.306 1.00 94.56 252 PHE A N 1
ATOM 1961 C CA . PHE A 1 252 ? 3.703 5.705 -16.656 1.00 94.56 252 PHE A CA 1
ATOM 1962 C C . PHE A 1 252 ? 2.396 5.313 -15.961 1.00 94.56 252 PHE A C 1
ATOM 1964 O O . PHE A 1 252 ? 1.910 4.205 -16.195 1.00 94.56 252 PHE A O 1
ATOM 1971 N N . TYR A 1 253 ? 1.773 6.230 -15.208 1.00 94.31 253 TYR A N 1
ATOM 1972 C CA . TYR A 1 253 ? 0.465 6.022 -14.578 1.00 94.31 253 TYR A CA 1
ATOM 1973 C C . TYR A 1 253 ? -0.604 5.564 -15.590 1.00 94.31 253 TYR A C 1
ATOM 1975 O O . TYR A 1 253 ? -1.164 4.480 -15.417 1.00 94.31 253 TYR A O 1
ATOM 1983 N N . GLU A 1 254 ? -0.780 6.285 -16.708 1.00 92.12 254 GLU A N 1
ATOM 1984 C CA . GLU A 1 254 ? -1.700 5.934 -17.815 1.00 92.12 254 GLU A CA 1
ATOM 1985 C C . GLU A 1 254 ? -1.532 4.497 -18.356 1.00 92.12 254 GLU A C 1
ATOM 1987 O O . GLU A 1 254 ? -2.449 3.939 -18.961 1.00 92.12 254 GLU A O 1
ATOM 1992 N N . LYS A 1 255 ? -0.348 3.892 -18.192 1.00 93.88 255 LYS A N 1
ATOM 1993 C CA . LYS A 1 255 ? -0.029 2.533 -18.665 1.00 93.88 255 LYS A CA 1
ATOM 1994 C C . LYS A 1 255 ? -0.061 1.483 -17.562 1.00 93.88 255 LYS A C 1
ATOM 1996 O O . LYS A 1 255 ? -0.329 0.316 -17.850 1.00 93.88 255 LYS A O 1
ATOM 2001 N N . SER A 1 256 ? 0.247 1.895 -16.337 1.00 94.00 256 SER A N 1
ATOM 2002 C CA . SER A 1 256 ? 0.401 1.028 -15.170 1.00 94.00 256 SER A CA 1
ATOM 2003 C C . SER A 1 256 ? -0.892 0.346 -14.745 1.00 94.00 256 SER A C 1
ATOM 2005 O O . SER A 1 256 ? -0.848 -0.793 -14.305 1.00 94.00 256 SER A O 1
ATOM 2007 N N . ASP A 1 257 ? -2.044 0.973 -14.978 1.00 87.12 257 ASP A N 1
ATOM 2008 C CA . ASP A 1 257 ? -3.379 0.458 -14.639 1.00 87.12 257 ASP A CA 1
ATOM 2009 C C . ASP A 1 257 ? -3.656 -0.951 -15.218 1.00 87.12 257 ASP A C 1
ATOM 2011 O O . ASP A 1 257 ? -4.421 -1.742 -14.672 1.00 87.12 257 ASP A O 1
ATOM 2015 N N . ALA A 1 258 ? -2.964 -1.314 -16.308 1.00 92.25 258 ALA A N 1
ATOM 2016 C CA . ALA A 1 258 ? -3.051 -2.630 -16.942 1.00 92.25 258 ALA A CA 1
ATOM 2017 C C . ALA A 1 258 ? -2.250 -3.753 -16.242 1.00 92.25 258 ALA A C 1
ATOM 2019 O O . ALA A 1 258 ? -2.402 -4.911 -16.634 1.00 92.25 258 ALA A O 1
ATOM 2020 N N . PHE A 1 259 ? -1.377 -3.430 -15.281 1.00 95.69 259 PHE A N 1
ATOM 2021 C CA . PHE A 1 259 ? -0.492 -4.380 -14.585 1.00 95.69 259 PHE A CA 1
ATOM 2022 C C . PHE A 1 259 ? -0.260 -4.077 -13.092 1.00 95.69 259 PHE A C 1
ATOM 2024 O O . PHE A 1 259 ? 0.330 -4.898 -12.396 1.00 95.69 259 PHE A O 1
ATOM 2031 N N . ALA A 1 260 ? -0.690 -2.920 -12.587 1.00 97.12 260 ALA A N 1
ATOM 2032 C CA . ALA A 1 260 ? -0.535 -2.534 -11.193 1.00 97.12 260 ALA A CA 1
ATOM 2033 C C . ALA A 1 260 ? -1.520 -3.302 -10.306 1.00 97.12 260 ALA A C 1
ATOM 2035 O O . ALA A 1 260 ? -2.724 -3.327 -10.578 1.00 97.12 260 ALA A O 1
ATOM 2036 N N . LEU A 1 261 ? -0.999 -3.921 -9.244 1.00 97.50 261 LEU A N 1
ATOM 2037 C CA . LEU A 1 261 ? -1.762 -4.800 -8.366 1.00 97.50 261 LEU A CA 1
ATOM 2038 C C . LEU A 1 261 ? -1.960 -4.212 -6.962 1.00 97.50 261 LEU A C 1
ATOM 2040 O O . LEU A 1 261 ? -1.077 -3.585 -6.372 1.00 97.50 261 LEU A O 1
ATOM 2044 N N . LEU A 1 262 ? -3.130 -4.490 -6.404 1.00 97.56 262 LEU A N 1
ATOM 2045 C CA . LEU A 1 262 ? -3.462 -4.362 -4.994 1.00 97.56 262 LEU A CA 1
ATOM 2046 C C . LEU A 1 262 ? -3.482 -5.767 -4.383 1.00 97.56 262 LEU A C 1
ATOM 2048 O O . LEU A 1 262 ? -3.967 -6.706 -5.013 1.00 97.56 262 LEU A O 1
ATOM 2052 N N . LYS A 1 263 ? -2.948 -5.906 -3.170 1.00 97.56 263 LYS A N 1
ATOM 2053 C CA . LYS A 1 263 ? -2.892 -7.163 -2.413 1.00 97.56 263 LYS A CA 1
ATOM 2054 C C . LYS A 1 263 ? -3.858 -7.058 -1.239 1.00 97.56 263 LYS A C 1
ATOM 2056 O O . LYS A 1 263 ? -3.812 -6.048 -0.535 1.00 97.56 263 LYS A O 1
ATOM 2061 N N . ASN A 1 264 ? -4.717 -8.048 -1.014 1.00 97.81 264 ASN A N 1
ATOM 2062 C CA . ASN A 1 264 ? -5.547 -8.081 0.193 1.00 97.81 264 ASN A CA 1
ATOM 2063 C C . ASN A 1 264 ? -4.869 -8.819 1.356 1.00 97.81 264 ASN A C 1
ATOM 2065 O O . ASN A 1 264 ? -3.804 -9.422 1.218 1.00 97.81 264 ASN A O 1
ATOM 2069 N N . THR A 1 265 ? -5.486 -8.743 2.533 1.00 97.50 265 THR A N 1
ATOM 2070 C CA . THR A 1 265 ? -5.012 -9.408 3.759 1.00 97.50 265 THR A CA 1
ATOM 2071 C C . THR A 1 265 ? -5.074 -10.939 3.702 1.00 97.50 265 THR A C 1
ATOM 2073 O O . THR A 1 265 ? -4.485 -11.580 4.568 1.00 97.50 265 THR A O 1
ATOM 2076 N N . ASP A 1 266 ? -5.733 -11.527 2.698 1.00 96.25 266 ASP A N 1
ATOM 2077 C CA . ASP A 1 266 ? -5.712 -12.971 2.410 1.00 96.25 266 ASP A CA 1
ATOM 2078 C C . ASP A 1 266 ? -4.597 -13.370 1.420 1.00 96.25 266 ASP A C 1
ATOM 2080 O O . ASP A 1 266 ? -4.393 -14.552 1.151 1.00 96.25 266 ASP A O 1
ATOM 2084 N N . GLY A 1 267 ? -3.831 -12.397 0.909 1.00 95.44 267 GLY A N 1
ATOM 2085 C CA . GLY A 1 267 ? -2.735 -12.614 -0.037 1.00 95.44 267 GLY A CA 1
ATOM 2086 C C . GLY A 1 267 ? -3.168 -12.710 -1.503 1.00 95.44 267 GLY A C 1
ATOM 2087 O O . GLY A 1 267 ? -2.332 -12.995 -2.357 1.00 95.44 267 GLY A O 1
ATOM 2088 N N . GLU A 1 268 ? -4.441 -12.452 -1.808 1.00 96.75 268 GLU A N 1
ATOM 2089 C CA . GLU A 1 268 ? -4.953 -12.382 -3.175 1.00 96.75 268 GLU A CA 1
ATOM 2090 C C . GLU A 1 268 ? -4.533 -11.064 -3.848 1.00 96.75 268 GLU A C 1
ATOM 2092 O O . GLU A 1 268 ? -4.473 -10.011 -3.203 1.00 96.75 268 GLU A O 1
ATOM 2097 N N . PHE A 1 269 ? -4.284 -11.105 -5.160 1.00 97.44 269 PHE A N 1
ATOM 2098 C CA . PHE A 1 269 ? -3.882 -9.943 -5.955 1.00 97.44 269 PHE A CA 1
ATOM 2099 C C . PHE A 1 269 ? -4.946 -9.554 -6.986 1.00 97.44 269 PHE A C 1
ATOM 2101 O O . PHE A 1 269 ? -5.445 -10.396 -7.732 1.00 97.44 269 PHE A O 1
ATOM 2108 N N . PHE A 1 270 ? -5.215 -8.255 -7.094 1.00 97.19 270 PHE A N 1
ATOM 2109 C CA . PHE A 1 270 ? -6.221 -7.674 -7.987 1.00 97.19 270 PHE A CA 1
ATOM 2110 C C . PHE A 1 270 ? -5.632 -6.501 -8.761 1.00 97.19 270 PHE A C 1
ATOM 2112 O O . PHE A 1 270 ? -4.848 -5.739 -8.203 1.00 97.19 270 PHE A O 1
ATOM 2119 N N . LYS A 1 271 ? -6.047 -6.285 -10.014 1.00 96.56 271 LYS A N 1
ATOM 2120 C CA . LYS A 1 271 ? -5.848 -4.971 -10.651 1.00 96.56 271 LYS A CA 1
ATOM 2121 C C . LYS A 1 271 ? -6.695 -3.921 -9.926 1.00 96.56 271 LYS A C 1
ATOM 2123 O O . LYS A 1 271 ? -7.711 -4.262 -9.325 1.00 96.56 271 LYS A O 1
ATOM 2128 N N . ILE A 1 272 ? -6.283 -2.655 -9.989 1.00 96.62 272 ILE A N 1
ATOM 2129 C CA . ILE A 1 272 ? -6.903 -1.558 -9.222 1.00 96.62 272 ILE A CA 1
ATOM 2130 C C . ILE A 1 272 ? -8.417 -1.470 -9.482 1.00 96.62 272 ILE A C 1
ATOM 2132 O O . ILE A 1 272 ? -9.199 -1.529 -8.536 1.00 96.62 272 ILE A O 1
ATOM 2136 N N . ASP A 1 273 ? -8.835 -1.413 -10.749 1.00 95.62 273 ASP A N 1
ATOM 2137 C CA . ASP A 1 273 ? -10.260 -1.323 -11.104 1.00 95.62 273 ASP A CA 1
ATOM 2138 C C . ASP A 1 273 ? -11.037 -2.614 -10.809 1.00 95.62 273 ASP A C 1
ATOM 2140 O O . ASP A 1 273 ? -12.179 -2.553 -10.354 1.00 95.62 273 ASP A O 1
ATOM 2144 N N . ASP A 1 274 ? -10.411 -3.783 -10.983 1.00 96.69 274 ASP A N 1
ATOM 2145 C CA . ASP A 1 274 ? -11.010 -5.077 -10.630 1.00 96.69 274 ASP A CA 1
ATOM 2146 C C . ASP A 1 274 ? -11.322 -5.143 -9.126 1.00 96.69 274 ASP A C 1
ATOM 2148 O O . ASP A 1 274 ? -12.365 -5.665 -8.734 1.00 96.69 274 ASP A O 1
ATOM 2152 N N . TYR A 1 275 ? -10.442 -4.594 -8.279 1.00 97.88 275 TYR A N 1
ATOM 2153 C CA . TYR A 1 275 ? -10.667 -4.511 -6.836 1.00 97.88 275 TYR A CA 1
ATOM 2154 C C . TYR A 1 275 ? -11.788 -3.529 -6.486 1.00 97.88 275 TYR A C 1
ATOM 2156 O O . TYR A 1 275 ? -12.649 -3.857 -5.672 1.00 97.88 275 TYR A O 1
ATOM 2164 N N . ILE A 1 276 ? -11.805 -2.347 -7.113 1.00 97.31 276 ILE A N 1
ATOM 2165 C CA 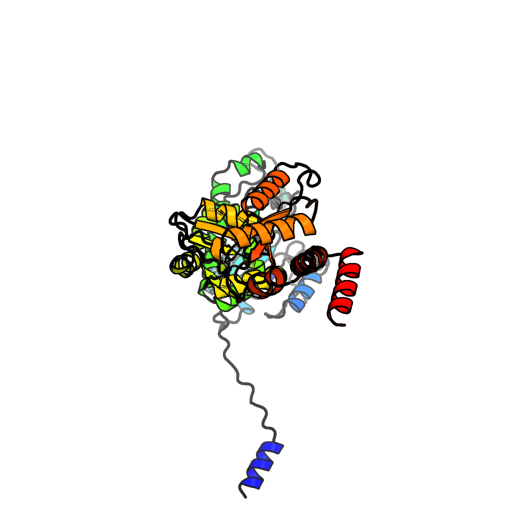. ILE A 1 276 ? -12.860 -1.344 -6.903 1.00 97.31 276 ILE A CA 1
ATOM 2166 C C . ILE A 1 276 ? -14.230 -1.961 -7.215 1.00 97.31 276 ILE A C 1
ATOM 2168 O O . ILE A 1 276 ? -15.113 -1.934 -6.361 1.00 97.31 276 ILE A O 1
ATOM 2172 N N . GLU A 1 277 ? -14.398 -2.604 -8.375 1.00 97.25 277 GLU A N 1
ATOM 2173 C CA . GLU A 1 277 ? -15.669 -3.253 -8.725 1.00 97.25 277 GLU A CA 1
ATOM 2174 C C . GLU A 1 277 ? -15.967 -4.513 -7.880 1.00 97.25 277 GLU A C 1
ATOM 2176 O O . GLU A 1 277 ? -17.143 -4.792 -7.640 1.00 97.25 277 GLU A O 1
ATOM 2181 N N . LYS A 1 278 ? -14.954 -5.237 -7.361 1.00 97.25 278 LYS A N 1
ATOM 2182 C CA . LYS A 1 278 ? -15.140 -6.344 -6.391 1.00 97.25 278 LYS A CA 1
ATOM 2183 C C . LYS A 1 278 ? -15.814 -5.855 -5.106 1.00 97.25 278 LYS A C 1
ATOM 2185 O O . LYS A 1 278 ? -16.736 -6.511 -4.626 1.00 97.25 278 LYS A O 1
ATOM 2190 N N . VAL A 1 279 ? -15.345 -4.741 -4.535 1.00 97.81 279 VAL A N 1
ATOM 2191 C CA . VAL A 1 279 ? -15.768 -4.292 -3.192 1.00 97.81 279 VAL A CA 1
ATOM 2192 C C . VAL A 1 279 ? -16.964 -3.342 -3.198 1.00 97.81 279 VAL A C 1
ATOM 2194 O O . VAL A 1 279 ? -17.714 -3.295 -2.228 1.00 97.81 279 VAL A O 1
ATOM 2197 N N . LYS A 1 280 ? -17.201 -2.620 -4.294 1.00 96.69 280 LYS A N 1
ATOM 2198 C CA . LYS A 1 280 ? -18.319 -1.676 -4.480 1.00 96.69 280 LYS A CA 1
ATOM 2199 C C . LYS A 1 280 ? -19.707 -2.185 -4.029 1.00 96.69 280 LYS A C 1
ATOM 2201 O O . LYS A 1 280 ? -20.430 -1.402 -3.419 1.00 96.69 280 LYS A O 1
ATOM 2206 N N . PRO A 1 281 ? -20.110 -3.463 -4.214 1.00 96.06 281 PRO A N 1
ATOM 2207 C CA . PRO A 1 281 ? -21.402 -3.947 -3.715 1.00 96.06 281 PRO A CA 1
ATOM 2208 C C . PRO A 1 281 ? -21.543 -3.951 -2.183 1.00 96.06 281 PRO A C 1
ATOM 2210 O O . PRO A 1 281 ? -22.661 -3.841 -1.684 1.00 96.06 281 PRO A O 1
ATOM 2213 N N . THR A 1 282 ? -20.446 -4.097 -1.430 1.00 95.50 282 THR A N 1
ATOM 2214 C CA . THR A 1 282 ? -20.462 -4.171 0.044 1.00 95.50 282 THR A CA 1
ATOM 2215 C C . THR A 1 282 ? -19.909 -2.910 0.709 1.00 95.50 282 THR A C 1
ATOM 2217 O O . THR A 1 282 ? -20.368 -2.545 1.795 1.00 95.50 282 THR A O 1
ATOM 2220 N N . GLN A 1 283 ? -18.973 -2.220 0.053 1.00 97.12 283 GLN A N 1
ATOM 2221 C CA . GLN A 1 283 ? -18.174 -1.111 0.584 1.00 97.12 283 GLN A CA 1
ATOM 2222 C C . GLN A 1 283 ? -18.494 0.262 -0.036 1.00 97.12 283 GLN A C 1
ATOM 2224 O O . GLN A 1 283 ? -17.665 1.164 0.037 1.00 97.12 283 GLN A O 1
ATOM 2229 N N . THR A 1 284 ? -19.678 0.473 -0.612 1.00 96.44 284 THR A N 1
ATOM 2230 C CA . THR A 1 284 ? -20.131 1.832 -0.969 1.00 96.44 284 THR A CA 1
ATOM 2231 C C . THR A 1 284 ? -20.785 2.535 0.225 1.00 96.44 284 THR A C 1
ATOM 2233 O O . THR A 1 284 ? -21.620 1.952 0.921 1.00 96.44 284 THR A O 1
ATOM 2236 N N . ASP A 1 285 ? -20.392 3.788 0.472 1.00 94.94 285 ASP A N 1
ATOM 2237 C CA . ASP A 1 285 ? -20.983 4.651 1.499 1.00 94.94 285 ASP A CA 1
ATOM 2238 C C . ASP A 1 285 ? -22.248 5.386 1.009 1.00 94.94 285 ASP A C 1
ATOM 2240 O O . ASP A 1 285 ? -22.568 5.430 -0.180 1.00 94.94 285 ASP A O 1
ATOM 2244 N N . LYS A 1 286 ? -22.969 6.026 1.933 1.00 93.62 286 LYS A N 1
ATOM 2245 C CA . LYS A 1 286 ? -24.160 6.851 1.649 1.00 93.62 286 LYS A CA 1
ATOM 2246 C C . LYS A 1 286 ? -23.908 8.086 0.767 1.00 93.62 286 LYS A C 1
ATOM 2248 O O . LYS A 1 286 ? -24.847 8.810 0.442 1.00 93.62 286 LYS A O 1
ATOM 2253 N N . HIS A 1 287 ? -22.653 8.364 0.420 1.00 93.00 287 HIS A N 1
ATOM 2254 C CA . HIS A 1 287 ? -22.238 9.443 -0.473 1.00 93.00 287 HIS A CA 1
ATOM 2255 C C . HIS A 1 287 ? -21.840 8.920 -1.866 1.00 93.00 287 HIS A C 1
ATOM 2257 O O . HIS A 1 287 ? -21.256 9.675 -2.642 1.00 93.00 287 HIS A O 1
ATOM 2263 N N . ASP A 1 288 ? -22.181 7.663 -2.186 1.00 93.56 288 ASP A N 1
ATOM 2264 C CA . ASP A 1 288 ? -21.872 6.972 -3.448 1.00 93.56 288 ASP A CA 1
ATOM 2265 C C . ASP A 1 288 ? -20.358 6.848 -3.720 1.00 93.56 288 ASP A C 1
ATOM 2267 O O . ASP A 1 288 ? -19.896 6.854 -4.864 1.00 93.56 288 ASP A O 1
ATOM 2271 N N . ARG A 1 289 ? -19.557 6.744 -2.649 1.00 96.44 289 ARG A N 1
ATOM 2272 C CA . ARG A 1 289 ? -18.109 6.508 -2.729 1.00 96.44 289 ARG A CA 1
ATOM 2273 C C . ARG A 1 289 ? -17.783 5.073 -2.351 1.00 96.44 289 ARG A C 1
ATOM 2275 O O . ARG A 1 289 ? -18.224 4.584 -1.313 1.00 96.44 289 ARG A O 1
ATOM 2282 N N . THR A 1 290 ? -16.946 4.424 -3.154 1.00 97.94 290 THR A N 1
ATOM 2283 C CA . THR A 1 290 ? -16.382 3.111 -2.820 1.00 97.94 290 THR A CA 1
ATOM 2284 C C . THR A 1 290 ? -15.262 3.289 -1.795 1.00 97.94 290 THR A C 1
ATOM 2286 O O . THR A 1 290 ? -14.291 4.010 -2.033 1.00 97.94 290 THR A O 1
ATOM 2289 N N . VAL A 1 291 ? -15.400 2.637 -0.645 1.00 98.00 291 VAL A N 1
ATOM 2290 C CA . VAL A 1 291 ? -14.479 2.717 0.489 1.00 98.00 291 VAL A CA 1
ATOM 2291 C C . VAL A 1 291 ? -13.476 1.565 0.426 1.00 98.00 291 VAL A C 1
ATOM 2293 O O . VAL A 1 291 ? -13.804 0.411 0.706 1.00 98.00 291 VAL A O 1
ATOM 2296 N N . LEU A 1 292 ? -12.225 1.864 0.085 1.00 98.25 292 LEU A N 1
ATOM 2297 C CA . LEU A 1 292 ? -11.132 0.896 0.100 1.00 98.25 292 LEU A CA 1
ATOM 2298 C C . LEU A 1 292 ? -10.546 0.820 1.514 1.00 98.25 292 LEU A C 1
ATOM 2300 O O . LEU A 1 292 ? -9.739 1.654 1.928 1.00 98.25 292 LEU A O 1
ATOM 2304 N N . ILE A 1 293 ? -10.982 -0.185 2.271 1.00 98.38 293 ILE A N 1
ATOM 2305 C CA . ILE A 1 293 ? -10.473 -0.448 3.618 1.00 98.38 293 ILE A CA 1
ATOM 2306 C C . ILE A 1 293 ? -9.077 -1.067 3.504 1.00 98.38 293 ILE A C 1
ATOM 2308 O O . ILE A 1 293 ? -8.864 -1.966 2.688 1.00 98.38 293 ILE A O 1
ATOM 2312 N N . TYR A 1 294 ? -8.123 -0.607 4.316 1.00 98.06 294 TYR A N 1
ATOM 2313 C CA . TYR A 1 294 ? -6.761 -1.144 4.314 1.00 98.06 294 TYR A CA 1
ATOM 2314 C C . TYR A 1 294 ? -6.147 -1.294 5.711 1.00 98.06 294 TYR A C 1
ATOM 2316 O O . TYR A 1 294 ? -6.466 -0.562 6.646 1.00 98.06 294 TYR A O 1
ATOM 2324 N N . ALA A 1 295 ? -5.214 -2.231 5.831 1.00 97.56 295 ALA A N 1
ATOM 2325 C CA . ALA A 1 295 ? -4.334 -2.424 6.971 1.00 97.56 295 ALA A CA 1
ATOM 2326 C C . ALA A 1 295 ? -2.888 -2.114 6.557 1.00 97.56 295 ALA A C 1
ATOM 2328 O O . ALA A 1 295 ? -2.462 -2.472 5.458 1.00 97.56 295 ALA A O 1
ATOM 2329 N N . ASN A 1 296 ? -2.124 -1.473 7.441 1.00 94.56 296 ASN A N 1
ATOM 2330 C CA . ASN A 1 296 ? -0.687 -1.244 7.255 1.00 94.56 296 ASN A CA 1
ATOM 2331 C C . ASN A 1 296 ? 0.176 -2.191 8.104 1.00 94.56 296 ASN A C 1
ATOM 2333 O O . ASN A 1 296 ? 1.367 -2.327 7.844 1.00 94.56 296 ASN A O 1
ATOM 2337 N N . ASN A 1 297 ? -0.415 -2.870 9.091 1.00 94.44 297 ASN A N 1
ATOM 2338 C CA . ASN A 1 297 ? 0.229 -3.946 9.836 1.00 94.44 297 ASN A CA 1
ATOM 2339 C C . ASN A 1 297 ? -0.802 -5.036 10.160 1.00 94.44 297 ASN A C 1
ATOM 2341 O O . ASN A 1 297 ? -1.557 -4.923 11.123 1.00 94.44 297 ASN A O 1
ATOM 2345 N N . ALA A 1 298 ? -0.822 -6.104 9.358 1.00 94.62 298 ALA A N 1
ATOM 2346 C CA . ALA A 1 298 ? -1.800 -7.185 9.499 1.00 94.62 298 ALA A CA 1
ATOM 2347 C C . ALA A 1 298 ? -1.738 -7.918 10.854 1.00 94.62 298 ALA A C 1
ATOM 2349 O O . ALA A 1 298 ? -2.750 -8.458 11.295 1.00 94.62 298 ALA A O 1
ATOM 2350 N N . SER A 1 299 ? -0.577 -7.919 11.519 1.00 92.62 299 SER A N 1
ATOM 2351 C CA . SER A 1 299 ? -0.391 -8.560 12.825 1.00 92.62 299 SER A CA 1
ATOM 2352 C C . SER A 1 299 ? -0.942 -7.702 13.965 1.00 92.62 299 SER A C 1
ATOM 2354 O O . SER A 1 299 ? -1.654 -8.213 14.824 1.00 92.62 299 SER A O 1
ATOM 2356 N N . GLU A 1 300 ? -0.649 -6.398 13.968 1.00 91.69 300 GLU A N 1
ATOM 2357 C CA . GLU A 1 300 ? -1.164 -5.459 14.981 1.00 91.69 300 GLU A CA 1
ATOM 2358 C C . GLU A 1 300 ? -2.656 -5.152 14.793 1.00 91.69 300 GLU A C 1
ATOM 2360 O O . GLU A 1 300 ? -3.366 -4.916 15.764 1.00 91.69 300 GLU A O 1
ATOM 2365 N N . GLN A 1 301 ? -3.148 -5.176 13.551 1.00 94.38 301 GLN A N 1
ATOM 2366 C CA . GLN A 1 301 ? -4.539 -4.859 13.206 1.00 94.38 301 GLN A CA 1
ATOM 2367 C C . GLN A 1 301 ? -5.409 -6.116 13.015 1.00 94.38 301 GLN A C 1
ATOM 2369 O O . GLN A 1 301 ? -6.502 -6.028 12.459 1.00 94.38 301 GLN A O 1
ATOM 2374 N N . HIS A 1 302 ? -4.946 -7.289 13.466 1.00 93.88 302 HIS A N 1
ATOM 2375 C CA . HIS A 1 302 ? -5.588 -8.582 13.200 1.00 93.88 302 HIS A CA 1
ATOM 2376 C C . HIS A 1 302 ? -7.071 -8.635 13.608 1.00 93.88 302 HIS A C 1
ATOM 2378 O O . HIS A 1 302 ? -7.909 -9.089 12.828 1.00 93.88 302 HIS A O 1
ATOM 2384 N N . SER A 1 303 ? -7.416 -8.133 14.797 1.00 92.19 303 SER A N 1
ATOM 2385 C CA . SER A 1 303 ? -8.798 -8.104 15.291 1.00 92.19 303 SER A CA 1
ATOM 2386 C C . SER A 1 303 ? -9.695 -7.167 14.482 1.00 92.19 303 SER A C 1
ATOM 2388 O O . SER A 1 303 ? -10.799 -7.558 14.114 1.00 92.19 303 SER A O 1
ATOM 2390 N N . PHE A 1 304 ? -9.206 -5.981 14.110 1.00 94.94 304 PHE A N 1
ATOM 2391 C CA . PHE A 1 304 ? -9.922 -5.067 13.215 1.00 94.94 304 PHE A CA 1
ATOM 2392 C C . PHE A 1 304 ? -10.171 -5.684 11.833 1.00 94.94 304 PHE A C 1
ATOM 2394 O O . PHE A 1 304 ? -11.273 -5.569 11.299 1.00 94.94 304 PHE A O 1
ATOM 2401 N N . ILE A 1 305 ? -9.175 -6.380 11.270 1.00 96.44 305 ILE A N 1
ATOM 2402 C CA . ILE A 1 305 ? -9.314 -7.116 10.004 1.00 96.44 305 ILE A CA 1
ATOM 2403 C C . ILE A 1 305 ? -10.387 -8.201 10.143 1.00 96.44 305 ILE A C 1
ATOM 2405 O O . ILE A 1 305 ? -11.237 -8.328 9.264 1.00 96.44 305 ILE A O 1
ATOM 2409 N N . GLN A 1 306 ? -10.397 -8.949 11.250 1.00 94.38 306 GLN A N 1
ATOM 2410 C CA . GLN A 1 306 ? -11.417 -9.968 11.497 1.00 94.38 306 GLN A CA 1
ATOM 2411 C C . GLN A 1 306 ? -12.819 -9.357 11.650 1.00 94.38 306 GLN A C 1
ATOM 2413 O O . GLN A 1 306 ? -13.757 -9.855 11.033 1.00 94.38 306 GLN A O 1
ATOM 2418 N N . SER A 1 307 ? -12.976 -8.259 12.397 1.00 93.38 307 SER A N 1
ATOM 2419 C CA . SER A 1 307 ? -14.258 -7.550 12.522 1.00 93.38 307 SER A CA 1
ATOM 2420 C C . SER A 1 307 ? -14.744 -6.993 11.176 1.00 93.38 307 SER A C 1
ATOM 2422 O O . SER A 1 307 ? -15.926 -7.113 10.864 1.00 93.38 307 SER A O 1
ATOM 2424 N N . ALA A 1 308 ? -13.854 -6.457 10.332 1.00 95.50 308 ALA A N 1
ATOM 2425 C CA . ALA A 1 308 ? -14.201 -6.020 8.977 1.00 95.50 308 ALA A CA 1
ATOM 2426 C C . ALA A 1 308 ? -14.638 -7.197 8.079 1.00 95.50 308 ALA A C 1
ATOM 2428 O O . ALA A 1 308 ? -15.665 -7.107 7.404 1.00 95.50 308 ALA A O 1
ATOM 2429 N N . LYS A 1 309 ? -13.934 -8.337 8.131 1.00 95.50 309 LYS A N 1
ATOM 2430 C CA . LYS A 1 309 ? -14.325 -9.562 7.408 1.00 95.50 309 LYS A CA 1
ATOM 2431 C C . LYS A 1 309 ? -15.657 -10.134 7.896 1.00 95.50 309 LYS A C 1
ATOM 2433 O O . LYS A 1 309 ? -16.454 -10.587 7.079 1.00 95.50 309 LYS A O 1
ATOM 2438 N N . ASN A 1 310 ? -15.950 -10.045 9.195 1.00 92.75 310 ASN A N 1
ATOM 2439 C CA . ASN A 1 310 ? -17.248 -10.435 9.759 1.00 92.75 310 ASN A CA 1
ATOM 2440 C C . ASN A 1 310 ? -18.409 -9.563 9.228 1.00 92.75 310 ASN A C 1
ATOM 2442 O O . ASN A 1 310 ? -19.531 -10.052 9.132 1.00 92.75 310 ASN A O 1
ATOM 2446 N N . GLN A 1 311 ? -18.142 -8.309 8.838 1.00 90.75 311 GLN A N 1
ATOM 2447 C CA . GLN A 1 311 ? -19.095 -7.420 8.146 1.00 90.75 311 GLN A CA 1
ATOM 2448 C C . GLN A 1 311 ? -19.167 -7.661 6.621 1.00 90.75 311 GLN A C 1
ATOM 2450 O O . GLN A 1 311 ? -19.899 -6.966 5.916 1.00 90.75 311 GLN A O 1
ATOM 2455 N N . GLY A 1 312 ? -18.422 -8.636 6.087 1.00 93.88 312 GLY A N 1
ATOM 2456 C CA . GLY A 1 312 ? -18.361 -8.923 4.651 1.00 93.88 312 GLY A CA 1
ATOM 2457 C C . GLY A 1 312 ? -17.499 -7.944 3.846 1.00 93.88 312 GLY A C 1
ATOM 2458 O O . GLY A 1 312 ? -17.714 -7.799 2.640 1.00 93.88 312 GLY A O 1
ATOM 2459 N N . TYR A 1 313 ? -16.550 -7.259 4.492 1.00 97.44 313 TYR A N 1
ATOM 2460 C CA . TYR A 1 313 ? -15.603 -6.366 3.823 1.00 97.44 313 TYR A CA 1
ATOM 2461 C C . TYR A 1 313 ? -14.278 -7.061 3.494 1.00 97.44 313 TYR A C 1
ATOM 2463 O O . TYR A 1 313 ? -13.769 -7.876 4.265 1.00 97.44 313 TYR A O 1
ATOM 2471 N N . ASP A 1 314 ? -13.702 -6.683 2.355 1.00 98.44 314 ASP A N 1
ATOM 2472 C CA . ASP A 1 314 ? -12.328 -6.981 1.965 1.00 98.44 314 ASP A CA 1
ATOM 2473 C C . ASP A 1 314 ? -11.401 -5.854 2.459 1.00 98.44 314 ASP A C 1
ATOM 2475 O O . ASP A 1 314 ? -11.758 -4.668 2.456 1.00 98.44 314 ASP A O 1
ATOM 2479 N N . VAL A 1 315 ? -10.207 -6.235 2.914 1.00 98.56 315 VAL A N 1
ATOM 2480 C CA . VAL A 1 315 ? -9.216 -5.332 3.503 1.00 98.56 315 VAL A CA 1
ATOM 2481 C C . VAL A 1 315 ? -7.897 -5.493 2.761 1.00 98.56 315 VAL A C 1
ATOM 2483 O O . VAL A 1 315 ? -7.286 -6.565 2.796 1.00 98.56 315 VAL A O 1
ATOM 2486 N N . LEU A 1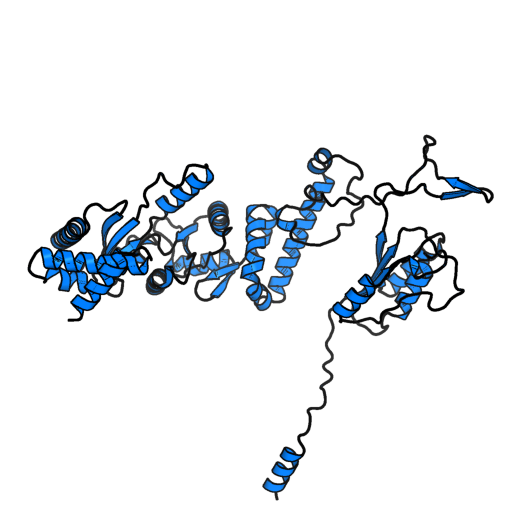 316 ? -7.433 -4.403 2.148 1.00 98.56 316 LEU A N 1
ATOM 2487 C CA . LEU A 1 316 ? -6.131 -4.306 1.492 1.00 98.56 316 LEU A CA 1
ATOM 2488 C C . LEU A 1 316 ? -4.973 -4.386 2.490 1.00 98.56 316 LEU A C 1
ATOM 2490 O O . LEU A 1 316 ? -5.087 -3.932 3.626 1.00 98.56 316 LEU A O 1
ATOM 2494 N N . LEU A 1 317 ? -3.825 -4.885 2.038 1.00 97.75 317 LEU A N 1
ATOM 2495 C CA . LEU A 1 317 ? -2.551 -4.780 2.738 1.00 97.75 317 LEU A CA 1
ATOM 2496 C C . LEU A 1 317 ? -1.688 -3.709 2.054 1.00 97.75 317 LEU A C 1
ATOM 2498 O O . LEU A 1 317 ? -1.224 -3.896 0.930 1.00 97.75 317 LEU A O 1
ATOM 2502 N N . LEU A 1 318 ? -1.504 -2.578 2.736 1.00 96.56 318 LEU A N 1
ATOM 2503 C CA . LEU A 1 318 ? -0.736 -1.416 2.279 1.00 96.56 318 LEU A CA 1
ATOM 2504 C C . LEU A 1 318 ? 0.247 -1.004 3.384 1.00 96.56 318 LEU A C 1
ATOM 2506 O O . LEU A 1 318 ? -0.023 -0.123 4.203 1.00 96.56 318 LEU A O 1
ATOM 2510 N N . ASN A 1 319 ? 1.355 -1.740 3.453 1.00 93.38 319 ASN A N 1
ATOM 2511 C CA . ASN A 1 319 ? 2.357 -1.708 4.517 1.00 93.38 319 ASN A CA 1
ATOM 2512 C C . ASN A 1 319 ? 3.690 -1.040 4.117 1.00 93.38 319 ASN A C 1
ATOM 2514 O O . ASN A 1 319 ? 4.597 -0.967 4.947 1.00 93.38 319 ASN A O 1
ATOM 2518 N N . ASN A 1 320 ? 3.829 -0.547 2.883 1.00 90.94 320 ASN A N 1
ATOM 2519 C CA . ASN A 1 320 ? 5.063 0.077 2.401 1.00 90.94 320 ASN A CA 1
ATOM 2520 C C . ASN A 1 320 ? 5.040 1.597 2.640 1.00 90.94 320 ASN A C 1
ATOM 2522 O O . ASN A 1 320 ? 3.996 2.238 2.569 1.00 90.94 320 ASN A O 1
ATOM 2526 N N . VAL A 1 321 ? 6.207 2.215 2.858 1.00 87.75 321 VAL A N 1
ATOM 2527 C CA . VAL A 1 321 ? 6.321 3.665 3.155 1.00 87.75 321 VAL A CA 1
ATOM 2528 C C . VAL A 1 321 ? 5.708 4.545 2.052 1.00 87.75 321 VAL A C 1
ATOM 2530 O O . VAL A 1 321 ? 5.120 5.587 2.335 1.00 87.75 321 VAL A O 1
ATOM 2533 N N . ILE A 1 322 ? 5.793 4.101 0.793 1.00 91.12 322 ILE A N 1
ATOM 2534 C CA . ILE A 1 322 ? 5.218 4.793 -0.369 1.00 91.12 322 ILE A CA 1
ATOM 2535 C C . ILE A 1 322 ? 3.676 4.775 -0.380 1.00 91.12 322 ILE A C 1
ATOM 2537 O O . ILE A 1 322 ? 3.060 5.590 -1.067 1.00 91.12 322 ILE A O 1
ATOM 2541 N N . ASP A 1 323 ? 3.030 3.882 0.380 1.00 94.31 323 ASP A N 1
ATOM 2542 C CA . ASP A 1 323 ? 1.597 3.610 0.238 1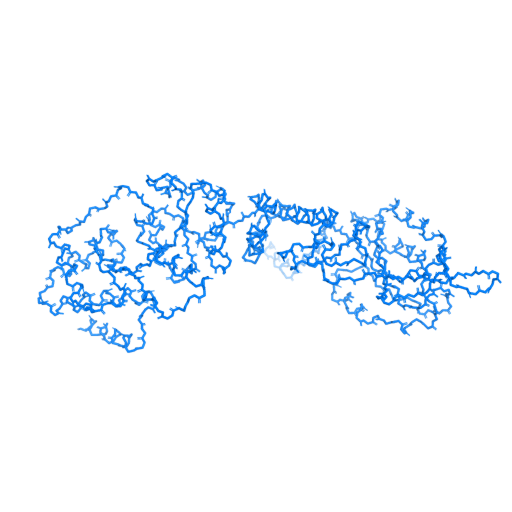.00 94.31 323 ASP A CA 1
ATOM 2543 C C . ASP A 1 323 ? 0.713 4.785 0.657 1.00 94.31 323 ASP A C 1
ATOM 2545 O O . ASP A 1 323 ? -0.308 5.019 0.021 1.00 94.31 323 ASP A O 1
ATOM 2549 N N . ASN A 1 324 ? 1.125 5.597 1.636 1.00 90.62 324 ASN A N 1
ATOM 2550 C CA . ASN A 1 324 ? 0.396 6.821 1.990 1.00 90.62 324 ASN A CA 1
ATOM 2551 C C . ASN A 1 324 ? 0.321 7.809 0.806 1.00 90.62 324 ASN A C 1
ATOM 2553 O O . ASN A 1 324 ? -0.731 8.395 0.553 1.00 90.62 324 ASN A O 1
ATOM 2557 N N . HIS A 1 325 ? 1.410 7.960 0.044 1.00 92.38 325 HIS A N 1
ATOM 2558 C CA . HIS A 1 325 ? 1.430 8.790 -1.166 1.00 92.38 325 HIS A CA 1
ATOM 2559 C C . HIS A 1 325 ? 0.642 8.141 -2.309 1.00 92.38 325 HIS A C 1
ATOM 2561 O O . HIS A 1 325 ? -0.056 8.829 -3.051 1.00 92.38 325 HIS A O 1
ATOM 2567 N N . PHE A 1 326 ? 0.728 6.815 -2.436 1.00 95.62 326 PHE A N 1
ATOM 2568 C CA . PHE A 1 326 ? 0.003 6.050 -3.447 1.00 95.62 326 PHE A CA 1
ATOM 2569 C C . PHE A 1 326 ? -1.517 6.128 -3.246 1.00 95.62 326 PHE A C 1
ATOM 2571 O O . PHE A 1 326 ? -2.244 6.384 -4.200 1.00 95.62 326 PHE A O 1
ATOM 2578 N N . ILE A 1 327 ? -1.988 6.006 -2.002 1.00 95.25 327 ILE A N 1
ATOM 2579 C CA . ILE A 1 327 ? -3.387 6.205 -1.603 1.00 95.25 327 ILE A CA 1
ATOM 2580 C C . ILE A 1 327 ? -3.873 7.595 -2.029 1.00 95.25 327 ILE A C 1
ATOM 2582 O O . ILE A 1 327 ? -4.864 7.698 -2.748 1.00 95.25 327 ILE A O 1
ATOM 2586 N N . GLN A 1 328 ? -3.153 8.657 -1.649 1.00 92.62 328 GLN A N 1
ATOM 2587 C CA . GLN A 1 328 ? -3.515 10.035 -2.009 1.00 92.62 328 GLN A CA 1
ATOM 2588 C C . GLN A 1 328 ? -3.543 10.246 -3.530 1.00 92.62 328 GLN A C 1
ATOM 2590 O O . GLN A 1 328 ? -4.427 10.924 -4.052 1.00 92.62 328 GLN A O 1
ATOM 2595 N N . HIS A 1 329 ? -2.598 9.641 -4.254 1.00 95.25 329 HIS A N 1
ATOM 2596 C CA . HIS A 1 329 ? -2.562 9.680 -5.712 1.00 95.25 329 HIS A CA 1
ATOM 2597 C C . HIS A 1 329 ? -3.779 8.965 -6.326 1.00 95.25 329 HIS A C 1
ATOM 2599 O O . HIS A 1 329 ? -4.423 9.523 -7.212 1.00 95.25 329 HIS A O 1
ATOM 2605 N N . LEU A 1 330 ? -4.152 7.777 -5.838 1.00 96.06 330 LEU A N 1
ATOM 2606 C CA . LEU A 1 330 ? -5.340 7.064 -6.318 1.00 96.06 330 LEU A CA 1
ATOM 2607 C C . LEU A 1 330 ? -6.641 7.818 -6.008 1.00 96.06 330 LEU A C 1
ATOM 2609 O O . LEU A 1 330 ? -7.464 7.953 -6.910 1.00 96.06 330 LEU A O 1
ATOM 2613 N N . GLU A 1 331 ? -6.807 8.374 -4.800 1.00 94.94 331 GLU A N 1
ATOM 2614 C CA . GLU A 1 331 ? -7.962 9.225 -4.448 1.00 94.94 331 GLU A CA 1
ATOM 2615 C C . GLU A 1 331 ? -8.079 10.473 -5.339 1.00 94.94 331 GLU A C 1
ATOM 2617 O O . GLU A 1 331 ? -9.178 10.972 -5.568 1.00 94.94 331 GLU A O 1
ATOM 2622 N N . HIS A 1 332 ? -6.958 10.984 -5.857 1.00 94.25 332 HIS A N 1
ATOM 2623 C CA . HIS A 1 332 ? -6.955 12.103 -6.797 1.00 94.25 332 HIS A CA 1
ATOM 2624 C C . HIS A 1 332 ? -7.261 11.683 -8.246 1.00 94.25 332 HIS A C 1
ATOM 2626 O O . HIS A 1 332 ? -7.880 12.448 -8.987 1.00 94.25 332 HIS A O 1
ATOM 2632 N N . LYS A 1 333 ? -6.812 10.494 -8.674 1.00 94.62 333 LYS A N 1
ATOM 2633 C CA . LYS A 1 333 ? -6.902 10.039 -10.073 1.00 94.62 333 LYS A CA 1
ATOM 2634 C C . LYS A 1 333 ? -8.161 9.246 -10.412 1.00 94.62 333 LYS A C 1
ATOM 2636 O O . LYS A 1 333 ? -8.637 9.338 -11.543 1.00 94.62 333 LYS A O 1
ATOM 2641 N N . LYS A 1 334 ? -8.673 8.434 -9.487 1.00 93.50 334 LYS A N 1
ATOM 2642 C CA . LYS A 1 334 ? -9.862 7.595 -9.687 1.00 93.50 334 LYS A CA 1
ATOM 2643 C C . LYS A 1 334 ? -11.058 8.286 -9.023 1.00 93.50 334 LYS A C 1
ATOM 2645 O O . LYS A 1 334 ? -10.979 8.729 -7.882 1.00 93.50 334 LYS A O 1
ATOM 2650 N N . ALA A 1 335 ? -12.166 8.413 -9.749 1.00 91.19 335 ALA A N 1
ATOM 2651 C CA . ALA A 1 335 ? -13.363 9.080 -9.238 1.00 91.19 335 ALA A CA 1
ATOM 2652 C C . ALA A 1 335 ? -14.100 8.216 -8.199 1.00 91.19 335 ALA A C 1
ATOM 2654 O O . ALA A 1 335 ? -14.086 6.991 -8.284 1.00 91.19 335 ALA A O 1
ATOM 2655 N N . ASN A 1 336 ? -14.793 8.870 -7.262 1.00 94.12 336 ASN A N 1
ATOM 2656 C CA . ASN A 1 336 ? -15.691 8.250 -6.279 1.00 94.12 336 ASN A CA 1
ATOM 2657 C C . ASN A 1 336 ? -15.062 7.124 -5.434 1.00 94.12 336 ASN A C 1
ATOM 2659 O O . ASN A 1 336 ? -15.764 6.206 -5.011 1.00 94.12 336 ASN A O 1
ATOM 2663 N N . ILE A 1 337 ? -13.762 7.207 -5.137 1.00 97.31 337 ILE A N 1
ATOM 2664 C CA . ILE A 1 337 ? -13.109 6.324 -4.163 1.00 97.31 337 ILE A CA 1
ATOM 2665 C C . ILE A 1 337 ? -12.597 7.090 -2.942 1.00 97.31 337 ILE A C 1
ATOM 2667 O O . ILE A 1 337 ? -12.305 8.283 -3.010 1.00 97.31 337 ILE A O 1
ATOM 2671 N N . THR A 1 338 ? -12.476 6.395 -1.815 1.00 96.50 338 THR A N 1
ATOM 2672 C CA . THR A 1 338 ? -11.767 6.884 -0.628 1.00 96.50 338 THR A CA 1
ATOM 2673 C C . THR A 1 338 ? -11.151 5.714 0.127 1.00 96.50 338 THR A C 1
ATOM 2675 O O . THR A 1 338 ? -11.719 4.626 0.147 1.00 96.50 338 THR A O 1
ATOM 2678 N N . PHE A 1 339 ? -9.991 5.918 0.743 1.00 96.50 339 PHE A N 1
ATOM 2679 C CA . PHE A 1 339 ? -9.332 4.910 1.567 1.00 96.50 339 PHE A CA 1
ATOM 2680 C C . PHE A 1 339 ? -9.535 5.201 3.053 1.00 96.50 339 PHE A C 1
ATOM 2682 O O . PHE A 1 339 ? -9.390 6.340 3.503 1.00 96.50 339 PHE A O 1
ATOM 2689 N N . VAL A 1 340 ? -9.802 4.155 3.831 1.00 96.19 340 VAL A N 1
ATOM 2690 C CA . VAL A 1 340 ? -9.867 4.231 5.297 1.00 96.19 340 VAL A CA 1
ATOM 2691 C C . VAL A 1 340 ? -9.027 3.122 5.904 1.00 96.19 340 VAL A C 1
ATOM 2693 O O . VAL A 1 340 ? -9.024 1.989 5.416 1.00 96.19 340 VAL A O 1
ATOM 2696 N N . ARG A 1 341 ? -8.301 3.429 6.978 1.00 96.50 341 ARG A N 1
ATOM 2697 C CA . ARG A 1 341 ? -7.536 2.402 7.682 1.00 96.50 341 ARG A CA 1
ATOM 2698 C C . ARG A 1 341 ? -8.465 1.576 8.571 1.00 96.50 341 ARG A C 1
ATOM 2700 O O . ARG A 1 341 ? -9.396 2.114 9.164 1.00 96.50 341 ARG A O 1
ATOM 2707 N N . VAL A 1 342 ? -8.217 0.277 8.681 1.00 96.62 342 VAL A N 1
ATOM 2708 C CA . VAL A 1 342 ? -9.113 -0.675 9.359 1.00 96.62 342 VAL A CA 1
ATOM 2709 C C . VAL A 1 342 ? -9.272 -0.409 10.870 1.00 96.62 342 VAL A C 1
ATOM 2711 O O . VAL A 1 342 ? -10.288 -0.771 11.445 1.00 96.62 342 VAL A O 1
ATOM 2714 N N . ASP A 1 343 ? -8.304 0.272 11.496 1.00 94.88 343 ASP A N 1
ATOM 2715 C CA . ASP A 1 343 ? -8.330 0.704 12.908 1.00 94.88 343 ASP A CA 1
ATOM 2716 C C . ASP A 1 343 ? -8.843 2.148 13.113 1.00 94.88 343 ASP A C 1
ATOM 2718 O O . ASP A 1 343 ? -8.808 2.684 14.228 1.00 94.88 343 ASP A O 1
ATOM 2722 N N . SER A 1 344 ? -9.267 2.815 12.033 1.00 94.56 344 SER A N 1
ATOM 2723 C CA . SER A 1 344 ? -9.622 4.236 12.080 1.00 94.56 344 SER A CA 1
ATOM 2724 C C . SER A 1 344 ? -10.997 4.502 12.684 1.00 94.56 344 SER A C 1
ATOM 2726 O O . SER A 1 344 ? -11.224 5.578 13.238 1.00 94.56 344 SER A O 1
ATOM 2728 N N . ASP A 1 345 ? -11.882 3.507 12.627 1.00 94.56 345 ASP A N 1
ATOM 2729 C CA . ASP A 1 345 ? -13.174 3.487 13.299 1.00 94.56 345 ASP A CA 1
ATOM 2730 C C . ASP A 1 345 ? -13.633 2.034 13.542 1.00 94.56 345 ASP A C 1
ATOM 2732 O O . ASP A 1 345 ? -12.934 1.088 13.175 1.00 94.56 345 ASP A O 1
ATOM 2736 N N . THR A 1 346 ? -14.790 1.825 14.177 1.00 93.62 346 THR A N 1
ATOM 2737 C CA . THR A 1 346 ? -15.377 0.481 14.323 1.00 93.62 346 THR A CA 1
ATOM 2738 C C . THR A 1 346 ? -15.880 -0.067 12.988 1.00 93.62 346 THR A C 1
ATOM 2740 O O . THR A 1 346 ? -16.272 0.693 12.101 1.00 93.62 346 THR A O 1
ATOM 2743 N N . ALA A 1 347 ? -15.879 -1.397 12.832 1.00 92.69 347 ALA A N 1
ATOM 2744 C CA . ALA A 1 347 ? -16.150 -2.053 11.550 1.00 92.69 347 ALA A CA 1
ATOM 2745 C C . ALA A 1 347 ? -17.497 -1.647 10.917 1.00 92.69 347 ALA A C 1
ATOM 2747 O O . ALA A 1 347 ? -17.568 -1.457 9.708 1.00 92.69 347 ALA A O 1
ATOM 2748 N N . ASP A 1 348 ? -18.539 -1.432 11.722 1.00 89.56 348 ASP A N 1
ATOM 2749 C CA . ASP A 1 348 ? -19.856 -0.944 11.287 1.00 89.56 348 ASP A CA 1
ATOM 2750 C C . ASP A 1 348 ? -19.844 0.494 10.725 1.00 89.56 348 ASP A C 1
ATOM 2752 O O . ASP A 1 348 ? -20.717 0.843 9.932 1.00 89.56 348 ASP A O 1
ATOM 2756 N N . LYS A 1 349 ? -18.862 1.326 11.102 1.00 92.38 349 LYS A N 1
ATOM 2757 C CA . LYS A 1 349 ? -18.737 2.732 10.675 1.00 92.38 349 LYS A CA 1
ATOM 2758 C C . LYS A 1 349 ? -17.614 3.000 9.667 1.00 92.38 349 LYS A C 1
ATOM 2760 O O . LYS A 1 349 ? -17.614 4.077 9.071 1.00 92.38 349 LYS A O 1
ATOM 2765 N N . LEU A 1 350 ? -16.728 2.030 9.391 1.00 93.88 350 LEU A N 1
ATOM 2766 C CA . LEU A 1 350 ? -15.720 2.131 8.317 1.00 93.88 350 LEU A CA 1
ATOM 2767 C C . LEU A 1 350 ? -16.360 2.476 6.959 1.00 93.88 350 LEU A C 1
ATOM 2769 O O . LEU A 1 350 ? -15.823 3.291 6.212 1.00 93.88 350 LEU A O 1
ATOM 2773 N N . VAL A 1 351 ? -17.533 1.903 6.665 1.00 94.44 351 VAL A N 1
ATOM 2774 C CA . VAL A 1 351 ? -18.364 2.249 5.502 1.00 94.44 351 VAL A CA 1
ATOM 2775 C C . VAL A 1 351 ? -19.622 2.947 6.011 1.00 94.44 351 VAL A C 1
ATOM 2777 O O . VAL A 1 351 ? -20.486 2.312 6.611 1.00 94.44 351 VAL A O 1
ATOM 2780 N N . GLN A 1 352 ? -19.735 4.258 5.793 1.00 90.69 352 GLN A N 1
ATOM 2781 C CA . GLN A 1 352 ? -20.823 5.058 6.366 1.00 90.69 352 GLN A CA 1
ATOM 2782 C C . GLN A 1 352 ? -22.168 4.758 5.692 1.00 90.69 352 GLN A C 1
ATOM 2784 O O . GLN A 1 352 ? -22.506 5.357 4.671 1.00 90.69 352 GLN A O 1
ATOM 2789 N N . LYS A 1 353 ? -22.945 3.854 6.287 1.00 87.69 353 LYS A N 1
ATOM 2790 C CA . LYS A 1 353 ? -24.323 3.522 5.899 1.00 87.69 353 LYS A CA 1
ATOM 2791 C C . LYS A 1 353 ? -25.321 4.198 6.848 1.00 87.69 353 LYS A C 1
ATOM 2793 O O . LYS A 1 353 ? -24.955 4.606 7.949 1.00 87.69 353 LYS A O 1
ATOM 2798 N N . ASP A 1 354 ? -26.572 4.325 6.410 1.00 80.06 354 ASP A N 1
ATOM 2799 C CA . ASP A 1 354 ? -27.660 4.896 7.225 1.00 80.06 354 ASP A CA 1
ATOM 2800 C C . ASP A 1 354 ? -28.299 3.869 8.183 1.00 80.06 354 ASP A C 1
ATOM 2802 O O . ASP A 1 354 ? -29.131 4.223 9.016 1.00 80.06 354 ASP A O 1
ATOM 2806 N N . GLU A 1 355 ? -27.907 2.596 8.086 1.00 75.81 355 GLU A N 1
ATOM 2807 C CA . GLU A 1 355 ? -28.300 1.558 9.037 1.00 75.81 355 GLU A CA 1
ATOM 2808 C C . GLU A 1 355 ? -27.516 1.716 10.348 1.00 75.81 355 GLU A C 1
ATOM 2810 O O . GLU A 1 355 ? -26.284 1.692 10.371 1.00 75.81 355 GLU A O 1
ATOM 2815 N N . GLU A 1 356 ? -28.240 1.865 11.458 1.00 76.38 356 GLU A N 1
ATOM 2816 C CA . GLU A 1 356 ? -27.666 1.854 12.802 1.00 76.38 356 GLU A CA 1
ATOM 2817 C C . GLU A 1 356 ? -28.166 0.638 13.579 1.00 76.38 356 GLU A C 1
ATOM 2819 O O . GLU A 1 356 ? -29.371 0.392 13.686 1.00 76.38 356 GLU A O 1
ATOM 2824 N N . ASN A 1 357 ? -27.228 -0.112 14.155 1.00 81.81 357 ASN A N 1
ATOM 2825 C CA . ASN A 1 357 ? -27.545 -1.205 15.061 1.00 81.81 357 ASN A CA 1
ATOM 2826 C C . ASN A 1 357 ? -28.311 -0.674 16.278 1.00 81.81 357 ASN A C 1
ATOM 2828 O O . ASN A 1 357 ? -27.928 0.325 16.891 1.00 81.81 357 ASN A O 1
ATOM 2832 N N . GLN A 1 358 ? -29.363 -1.382 16.683 1.00 86.69 358 GLN A N 1
ATOM 2833 C CA . GLN A 1 358 ? -30.057 -1.061 17.924 1.00 86.69 358 GLN A CA 1
ATOM 2834 C C . GLN A 1 358 ? -29.259 -1.575 19.129 1.00 86.69 358 GLN A C 1
ATOM 2836 O O . GLN A 1 358 ? -28.761 -2.702 19.141 1.00 86.69 358 GLN A O 1
ATOM 2841 N N . SER A 1 359 ? -29.144 -0.726 20.150 1.00 89.25 359 SER A N 1
ATOM 2842 C CA . SER A 1 359 ? -28.541 -1.072 21.437 1.00 89.25 359 SER A CA 1
ATOM 2843 C C . SER A 1 359 ? -29.509 -1.915 22.269 1.00 89.25 359 SER A C 1
ATOM 2845 O O . SER A 1 359 ? -30.678 -1.557 22.409 1.00 89.25 359 SER A O 1
ATOM 2847 N N . VAL A 1 360 ? -29.017 -2.986 22.898 1.00 91.38 360 VAL A N 1
ATOM 2848 C CA . VAL A 1 360 ? -29.780 -3.739 23.918 1.00 91.38 360 VAL A CA 1
ATOM 2849 C C . VAL A 1 360 ? -29.972 -2.948 25.221 1.00 91.38 360 VAL A C 1
ATOM 2851 O O . VAL A 1 360 ? -30.851 -3.272 26.018 1.00 91.38 360 VAL A O 1
ATOM 2854 N N . LEU A 1 361 ? -29.162 -1.907 25.441 1.00 90.62 361 LEU A N 1
ATOM 2855 C CA . LEU A 1 361 ? -29.276 -0.966 26.558 1.00 90.62 361 LEU A CA 1
ATOM 2856 C C . LEU A 1 361 ? -30.092 0.267 26.165 1.00 90.62 361 LEU A C 1
ATOM 2858 O O . LEU A 1 361 ? -29.885 0.824 25.085 1.00 90.62 361 LEU A O 1
ATOM 2862 N N . SER A 1 362 ? -30.935 0.758 27.077 1.00 92.06 362 SER A N 1
ATOM 2863 C CA . SER A 1 362 ? -31.634 2.038 26.896 1.00 92.06 362 SER A CA 1
ATOM 2864 C C . SER A 1 362 ? -30.671 3.234 26.939 1.00 92.06 362 SER A C 1
ATOM 2866 O O . SER A 1 362 ? -29.614 3.165 27.566 1.00 92.06 362 SER A O 1
ATOM 2868 N N . GLU A 1 363 ? -31.060 4.383 26.373 1.00 91.12 363 GLU A N 1
ATOM 2869 C CA . GLU A 1 363 ? -30.266 5.632 26.406 1.00 91.12 363 GLU A CA 1
ATOM 2870 C C . GLU A 1 363 ? -29.780 5.993 27.826 1.00 91.12 363 GLU A C 1
ATOM 2872 O O . GLU A 1 363 ? -28.627 6.365 28.045 1.00 91.12 363 GLU A O 1
ATOM 2877 N N . LYS A 1 364 ? -30.648 5.810 28.834 1.00 91.94 364 LYS A N 1
ATOM 2878 C CA . LYS A 1 364 ? -30.337 6.067 30.253 1.00 91.94 364 LYS A CA 1
ATOM 2879 C C . LYS A 1 364 ? -29.345 5.073 30.854 1.00 91.94 364 LYS A C 1
ATOM 2881 O O . LYS A 1 364 ? -28.809 5.335 31.929 1.00 91.94 364 LYS A O 1
ATOM 2886 N N . GLU A 1 365 ? -29.161 3.912 30.244 1.00 91.69 365 GLU A N 1
ATOM 2887 C CA . GLU A 1 365 ? -28.165 2.916 30.636 1.00 91.69 365 GLU A CA 1
ATOM 2888 C C . GLU A 1 365 ? -26.861 3.124 29.874 1.00 91.69 365 GLU A C 1
ATOM 2890 O O . GLU A 1 365 ? -25.806 3.057 30.500 1.00 91.69 365 GLU A O 1
ATOM 2895 N N . MET A 1 366 ? -26.925 3.497 28.592 1.00 91.88 366 MET A N 1
ATOM 2896 C CA . MET A 1 366 ? -25.764 3.929 27.808 1.00 91.88 366 MET A CA 1
ATOM 2897 C C . MET A 1 366 ? -25.049 5.111 28.477 1.00 91.88 366 MET A C 1
ATOM 2899 O O . MET A 1 366 ? -23.854 5.020 28.750 1.00 91.88 366 MET A O 1
ATOM 2903 N N . GLU A 1 367 ? -25.771 6.167 28.870 1.00 93.38 367 GLU A N 1
ATOM 2904 C CA . GLU A 1 367 ? -25.172 7.313 29.576 1.00 93.38 367 GLU A CA 1
ATOM 2905 C C . GLU A 1 367 ? -24.602 6.942 30.958 1.00 93.38 367 GLU A C 1
ATOM 2907 O O . GLU A 1 367 ? -23.565 7.465 31.373 1.00 93.38 367 GLU A O 1
ATOM 2912 N N . LYS A 1 368 ? -25.199 5.972 31.668 1.00 92.69 368 LYS A N 1
ATOM 2913 C CA . LYS A 1 368 ? -24.608 5.439 32.911 1.00 92.69 368 LYS A CA 1
ATOM 2914 C C . LYS A 1 368 ? -23.315 4.678 32.639 1.00 92.69 368 LYS A C 1
ATOM 2916 O O . LYS A 1 368 ? -22.358 4.858 33.382 1.00 92.69 368 LYS A O 1
ATOM 2921 N N . VAL A 1 369 ? -23.279 3.833 31.607 1.00 93.88 369 VAL A N 1
ATOM 2922 C CA . VAL A 1 369 ? -22.075 3.093 31.198 1.00 93.88 369 VAL A CA 1
ATOM 2923 C C . VAL A 1 369 ? -20.968 4.075 30.807 1.00 93.88 369 VAL A C 1
ATOM 2925 O O . VAL A 1 369 ? -19.875 4.001 31.362 1.00 93.88 369 VAL A O 1
ATOM 2928 N N . LYS A 1 370 ? -21.272 5.063 29.960 1.00 94.38 370 LYS A N 1
ATOM 2929 C CA . LYS A 1 370 ? -20.357 6.144 29.568 1.00 94.38 370 LYS A CA 1
ATOM 2930 C C . LYS A 1 370 ? -19.817 6.931 30.767 1.00 94.38 370 LYS A C 1
ATOM 2932 O O . LYS A 1 370 ? -18.618 7.203 30.836 1.00 94.38 370 LYS A O 1
ATOM 2937 N N . THR A 1 371 ? -20.681 7.243 31.737 1.00 93.31 371 THR A N 1
ATOM 2938 C CA . THR A 1 371 ? -20.285 7.899 32.995 1.00 93.31 371 THR A CA 1
ATOM 2939 C C . THR A 1 371 ? -19.339 7.015 33.810 1.00 93.31 371 THR A C 1
ATOM 2941 O O . THR A 1 371 ? -18.293 7.496 34.229 1.00 93.31 371 THR A O 1
ATOM 2944 N N . ILE A 1 372 ? -19.644 5.720 33.982 1.00 93.38 372 ILE A N 1
ATOM 2945 C CA . ILE A 1 372 ? -18.778 4.776 34.715 1.00 93.38 372 ILE A CA 1
ATOM 2946 C C . ILE A 1 372 ? -17.386 4.702 34.082 1.00 93.38 372 ILE A C 1
ATOM 2948 O O . ILE A 1 372 ? -16.395 4.750 34.805 1.00 93.38 372 ILE A O 1
ATOM 2952 N N . PHE A 1 373 ? -17.298 4.605 32.752 1.00 94.44 373 PHE A N 1
ATOM 2953 C CA . PHE A 1 373 ? -16.006 4.596 32.069 1.00 94.44 373 PHE A CA 1
ATOM 2954 C C . PHE A 1 373 ? -15.263 5.922 32.277 1.00 94.44 373 PHE A C 1
ATOM 2956 O O . PHE A 1 373 ? -14.161 5.894 32.816 1.00 94.44 373 PHE A O 1
ATOM 2963 N N . THR A 1 374 ? -15.877 7.069 31.970 1.00 92.62 374 THR A N 1
ATOM 2964 C CA . THR A 1 374 ? -15.266 8.401 32.176 1.00 92.62 374 THR A CA 1
ATOM 2965 C C . THR A 1 374 ? -14.754 8.593 33.614 1.00 92.62 374 THR A C 1
ATOM 2967 O O . THR A 1 374 ? -13.613 9.007 33.805 1.00 92.62 374 THR A O 1
ATOM 2970 N N . GLU A 1 375 ? -15.546 8.238 34.633 1.00 91.06 375 GLU A N 1
ATOM 2971 C CA . GLU A 1 375 ? -15.125 8.322 36.041 1.00 91.06 375 GLU A CA 1
ATOM 2972 C C . GLU A 1 375 ? -13.978 7.349 36.376 1.00 91.06 375 GLU A C 1
ATOM 2974 O O . GLU A 1 375 ? -13.040 7.730 37.073 1.00 91.06 375 GLU A O 1
ATOM 2979 N N . SER A 1 376 ? -14.014 6.112 35.862 1.00 89.25 376 SER A N 1
ATOM 2980 C CA . SER A 1 376 ? -12.995 5.084 36.141 1.00 89.25 376 SER A CA 1
ATOM 2981 C C . SER A 1 376 ? -11.640 5.332 35.473 1.00 89.25 376 SER A C 1
ATOM 2983 O O . SER A 1 376 ? -10.617 4.846 35.961 1.00 89.25 376 SER A O 1
ATOM 2985 N N . LEU A 1 377 ? -11.635 6.053 34.348 1.00 88.44 377 LEU A N 1
ATOM 2986 C CA . LEU A 1 377 ? -10.443 6.318 33.543 1.00 88.44 377 LEU A CA 1
ATOM 2987 C C . LEU A 1 377 ? -9.766 7.645 33.908 1.00 88.44 377 LEU A C 1
ATOM 2989 O O . LEU A 1 377 ? -8.554 7.772 33.737 1.00 88.44 377 LEU A O 1
ATOM 2993 N N . GLY A 1 378 ? -10.514 8.602 34.465 1.00 84.56 378 GLY A N 1
ATOM 2994 C CA . GLY A 1 378 ? -9.981 9.889 34.900 1.00 84.56 378 GLY A CA 1
ATOM 2995 C C . GLY A 1 378 ? -9.542 10.779 33.733 1.00 84.56 378 GLY A C 1
ATOM 2996 O O . GLY A 1 378 ? -10.204 10.849 32.698 1.00 84.56 378 GLY A O 1
ATOM 2997 N N . GLU A 1 379 ? -8.432 11.500 33.908 1.00 80.81 379 GLU A N 1
ATOM 2998 C CA . GLU A 1 379 ? -7.919 12.432 32.900 1.00 80.81 379 GLU A CA 1
ATOM 2999 C C . GLU A 1 379 ? -7.215 11.689 31.751 1.00 80.81 379 GLU A C 1
ATOM 3001 O O . GLU A 1 379 ? -6.025 11.367 31.800 1.00 80.81 379 GLU A O 1
ATOM 3006 N N . LEU A 1 380 ? -7.974 11.416 30.690 1.00 81.00 380 LEU A N 1
ATOM 3007 C CA . LEU A 1 380 ? -7.477 10.801 29.465 1.00 81.00 380 LEU A CA 1
ATOM 3008 C C . LEU A 1 380 ? -6.726 11.821 28.601 1.00 81.00 380 LEU A C 1
ATOM 3010 O O . LEU A 1 380 ? -7.310 12.762 28.062 1.00 81.00 380 LEU A O 1
ATOM 3014 N N . LYS A 1 381 ? -5.427 11.592 28.387 1.00 76.56 381 LYS A N 1
ATOM 3015 C CA . LYS A 1 381 ? -4.616 12.361 27.431 1.00 76.56 381 LYS A CA 1
ATOM 3016 C C . LYS A 1 381 ? -5.035 12.021 25.997 1.00 76.56 381 LYS A C 1
ATOM 3018 O O . LYS A 1 381 ? -4.530 11.061 25.428 1.00 76.56 381 LYS A O 1
ATOM 3023 N N . GLY A 1 382 ? -5.986 12.788 25.460 1.00 78.94 382 GLY A N 1
ATOM 3024 C CA . GLY A 1 382 ? -6.499 12.669 24.087 1.00 78.94 382 GLY A CA 1
ATOM 3025 C C . GLY A 1 382 ? -7.489 11.520 23.834 1.00 78.94 382 GLY A C 1
ATOM 3026 O O . GLY A 1 382 ? -7.980 11.383 22.716 1.00 78.94 382 GLY A O 1
ATOM 3027 N N . GLY A 1 383 ? -7.824 10.732 24.859 1.00 86.81 383 GLY A N 1
ATOM 3028 C CA . GLY A 1 383 ? -8.837 9.678 24.770 1.00 86.81 383 GLY A CA 1
ATOM 3029 C C . GLY A 1 383 ? -10.264 10.223 24.894 1.00 86.81 383 GLY A C 1
ATOM 3030 O O . GLY A 1 383 ? -10.560 10.992 25.811 1.00 86.81 383 GLY A O 1
ATOM 3031 N N . HIS A 1 384 ? -11.168 9.797 24.011 1.00 91.12 384 HIS A N 1
ATOM 3032 C CA . HIS A 1 384 ? -12.578 10.199 24.014 1.00 91.12 384 HIS A CA 1
ATOM 3033 C C . HIS A 1 384 ? -13.508 8.997 24.207 1.00 91.12 384 HIS A C 1
ATOM 3035 O O . HIS A 1 384 ? -13.538 8.093 23.381 1.00 91.12 384 HIS A O 1
ATOM 3041 N N . VAL A 1 385 ? -14.276 8.979 25.300 1.00 93.81 385 VAL A N 1
ATOM 3042 C CA . VAL A 1 385 ? -15.181 7.866 25.632 1.00 93.81 385 VAL A CA 1
ATOM 3043 C C . VAL A 1 385 ? -16.516 8.002 24.898 1.00 93.81 385 VAL A C 1
ATOM 3045 O O . VAL A 1 385 ? -17.250 8.976 25.093 1.00 93.81 385 VAL A O 1
ATOM 3048 N N . GLU A 1 386 ? -16.873 6.985 24.118 1.00 94.25 386 GLU A N 1
ATOM 3049 C CA . GLU A 1 386 ? -18.161 6.878 23.433 1.00 94.25 386 GLU A CA 1
ATOM 3050 C C . GLU A 1 386 ? -18.783 5.480 23.585 1.00 94.25 386 GLU A C 1
ATOM 3052 O O . GLU A 1 386 ? -18.115 4.509 23.928 1.00 94.25 386 GLU A O 1
ATOM 3057 N N . THR A 1 387 ? -20.092 5.375 23.362 1.00 93.81 387 THR A N 1
ATOM 3058 C CA . THR A 1 387 ? -20.856 4.121 23.462 1.00 93.81 387 THR A CA 1
ATOM 3059 C C . THR A 1 387 ? -21.526 3.833 22.130 1.00 93.81 387 THR A C 1
ATOM 3061 O O . THR A 1 387 ? -22.254 4.697 21.639 1.00 93.81 387 THR A O 1
ATOM 3064 N N . ARG A 1 388 ? -21.342 2.632 21.579 1.00 93.19 388 ARG A N 1
ATOM 3065 C CA . ARG A 1 388 ? -21.949 2.216 20.307 1.00 93.19 388 ARG A CA 1
ATOM 3066 C C . ARG A 1 388 ? -22.528 0.808 20.400 1.00 93.19 388 ARG A C 1
ATOM 3068 O O . ARG A 1 388 ? -22.014 -0.035 21.131 1.00 93.19 388 ARG A O 1
ATOM 3075 N N . ALA A 1 389 ? -23.577 0.560 19.626 1.00 92.94 389 ALA A N 1
ATOM 3076 C CA . ALA A 1 389 ? -24.152 -0.763 19.440 1.00 92.94 389 ALA A CA 1
ATOM 3077 C C . ALA A 1 389 ? -23.366 -1.505 18.345 1.00 92.94 389 ALA A C 1
ATOM 3079 O O . ALA A 1 389 ? -23.583 -1.274 17.158 1.00 92.94 389 ALA A O 1
ATOM 3080 N N . LEU A 1 390 ? -22.422 -2.362 18.732 1.00 91.50 390 LEU A N 1
ATOM 3081 C CA . LEU A 1 390 ? -21.634 -3.170 17.790 1.00 91.50 390 LEU A CA 1
ATOM 3082 C C . LEU A 1 390 ? -22.180 -4.611 17.748 1.00 91.50 390 LEU A C 1
ATOM 3084 O O . LEU A 1 390 ? -23.264 -4.879 18.284 1.00 91.50 390 LEU A O 1
ATOM 3088 N N . SER A 1 391 ? -21.460 -5.549 17.122 1.00 89.81 391 SER A N 1
ATOM 3089 C CA . SER A 1 391 ? -21.804 -6.974 17.224 1.00 89.81 391 SER A CA 1
ATOM 3090 C C . SER A 1 391 ? -21.635 -7.464 18.666 1.00 89.81 391 SER A C 1
ATOM 3092 O O . SER A 1 391 ? -20.750 -6.992 19.379 1.00 89.81 391 SER A O 1
ATOM 3094 N N . SER A 1 392 ? -22.426 -8.446 19.109 1.00 90.50 392 SER A N 1
ATOM 3095 C CA . SER A 1 392 ? -22.205 -9.105 20.411 1.00 90.50 392 SER A CA 1
ATOM 3096 C C . SER A 1 392 ? -20.850 -9.814 20.490 1.00 90.50 392 SER A C 1
ATOM 3098 O O . SER A 1 392 ? -20.283 -9.916 21.577 1.00 90.50 392 SER A O 1
ATOM 3100 N N . GLU A 1 393 ? -20.341 -10.259 19.338 1.00 88.25 393 GLU A N 1
ATOM 3101 C CA . GLU A 1 393 ? -19.063 -10.963 19.188 1.00 88.25 393 GLU A CA 1
ATOM 3102 C C . GLU A 1 393 ? -17.848 -10.019 19.176 1.00 88.25 393 GLU A C 1
ATOM 3104 O O . GLU A 1 393 ? -16.723 -10.471 19.375 1.00 88.25 393 GLU A O 1
ATOM 3109 N N . ASP A 1 394 ? -18.052 -8.714 18.947 1.00 90.12 394 ASP A N 1
ATOM 3110 C CA . ASP A 1 394 ? -16.967 -7.729 18.970 1.00 90.12 394 ASP A CA 1
ATOM 3111 C C . ASP A 1 394 ? -16.520 -7.435 20.415 1.00 90.12 394 ASP A C 1
ATOM 3113 O O . ASP A 1 394 ? -17.307 -7.512 21.372 1.00 90.12 394 ASP A O 1
ATOM 3117 N N . ASN A 1 395 ? -15.256 -7.026 20.573 1.00 92.75 395 ASN A N 1
ATOM 3118 C CA . ASN A 1 395 ? -14.658 -6.704 21.871 1.00 92.75 395 ASN A CA 1
ATOM 3119 C C . ASN A 1 395 ? -15.516 -5.699 22.684 1.00 92.75 395 ASN A C 1
ATOM 3121 O O . ASN A 1 395 ? -16.129 -4.786 22.123 1.00 92.75 395 ASN A O 1
ATOM 3125 N N . PRO A 1 396 ? -15.565 -5.830 24.027 1.00 94.69 396 PRO A N 1
ATOM 3126 C CA . PRO A 1 396 ? -16.397 -4.985 24.894 1.00 94.69 396 PRO A CA 1
ATOM 3127 C C . PRO A 1 396 ? -15.965 -3.512 24.906 1.00 94.69 396 PRO A C 1
ATOM 3129 O O . PRO A 1 396 ? -16.781 -2.625 25.162 1.00 94.69 396 PRO A O 1
ATOM 3132 N N . VAL A 1 397 ? -14.679 -3.263 24.662 1.00 96.31 397 VAL A N 1
ATOM 3133 C CA . VAL A 1 397 ? -14.066 -1.944 24.513 1.00 96.31 397 VAL A CA 1
ATOM 3134 C C . VAL A 1 397 ? -13.098 -2.037 23.340 1.00 96.31 397 VAL A C 1
ATOM 3136 O O . VAL A 1 397 ? -12.322 -2.986 23.270 1.00 96.31 397 VAL A O 1
ATOM 3139 N N . ILE A 1 398 ? -13.148 -1.063 22.437 1.00 95.44 398 ILE A N 1
ATOM 3140 C CA . ILE A 1 398 ? -12.288 -0.959 21.254 1.00 95.44 398 ILE A CA 1
ATOM 3141 C C . ILE A 1 398 ? -11.637 0.425 21.271 1.00 95.44 398 ILE A C 1
ATOM 3143 O O . ILE A 1 398 ? -12.301 1.412 21.589 1.00 95.44 398 ILE A O 1
ATOM 3147 N N . ILE A 1 399 ? -10.348 0.514 20.942 1.00 94.56 399 ILE A N 1
ATOM 3148 C CA . ILE A 1 399 ? -9.640 1.795 20.822 1.00 94.56 399 ILE A CA 1
ATOM 3149 C C . ILE A 1 399 ? -9.383 2.085 19.343 1.00 94.56 399 ILE A C 1
ATOM 3151 O O . ILE A 1 399 ? -8.597 1.380 18.720 1.00 94.56 399 ILE A O 1
ATOM 3155 N N . THR A 1 400 ? -10.021 3.117 18.787 1.00 94.38 400 THR A N 1
ATOM 3156 C CA . THR A 1 400 ? -9.894 3.496 17.365 1.00 94.38 400 THR A CA 1
ATOM 3157 C C . THR A 1 400 ? -9.143 4.817 17.199 1.00 94.38 400 THR A C 1
ATOM 3159 O O . THR A 1 400 ? -9.073 5.636 18.121 1.00 94.38 400 THR A O 1
ATOM 3162 N N . ARG A 1 401 ? -8.539 5.034 16.024 1.00 91.44 401 ARG A N 1
ATOM 3163 C CA . ARG A 1 401 ? -7.683 6.200 15.728 1.00 91.44 401 ARG A CA 1
ATOM 3164 C C . ARG A 1 401 ? -8.247 7.007 14.548 1.00 91.44 401 ARG A C 1
ATOM 3166 O O . ARG A 1 401 ? -7.880 6.712 13.411 1.00 91.44 401 ARG A O 1
ATOM 3173 N N . PRO A 1 402 ? -9.094 8.029 14.788 1.00 90.44 402 PRO A N 1
ATOM 3174 C CA . PRO A 1 402 ? -9.861 8.705 13.742 1.00 90.44 402 PRO A CA 1
ATOM 3175 C C . PRO A 1 402 ? -9.042 9.113 12.509 1.00 90.44 402 PRO A C 1
ATOM 3177 O O . PRO A 1 402 ? -8.070 9.868 12.607 1.00 90.44 402 PRO A O 1
ATOM 3180 N N . GLU A 1 403 ? -9.482 8.662 11.331 1.00 88.62 403 GLU A N 1
ATOM 3181 C CA . GLU A 1 403 ? -8.772 8.818 10.049 1.00 88.62 403 GLU A CA 1
ATOM 3182 C C . GLU A 1 403 ? -8.402 10.280 9.742 1.00 88.62 403 GLU A C 1
ATOM 3184 O O . GLU A 1 403 ? -7.294 10.578 9.297 1.00 88.62 403 GLU A O 1
ATOM 3189 N N . PHE A 1 404 ? -9.305 11.216 10.046 1.00 85.44 404 PHE A N 1
ATOM 3190 C CA . PHE A 1 404 ? -9.068 12.653 9.889 1.00 85.44 404 PHE A CA 1
ATOM 3191 C C . PHE A 1 404 ? -7.891 13.156 10.741 1.00 85.44 404 PHE A C 1
ATOM 3193 O O . PHE A 1 404 ? -7.047 13.902 10.245 1.00 85.44 404 PHE A O 1
ATOM 3200 N N . MET A 1 405 ? -7.795 12.717 12.001 1.00 83.12 405 MET A N 1
ATOM 3201 C CA . MET A 1 405 ? -6.701 13.101 12.900 1.00 83.12 405 MET A CA 1
ATOM 3202 C C . MET A 1 405 ? -5.375 12.475 12.460 1.00 83.12 405 MET A C 1
ATOM 3204 O O . MET A 1 405 ? -4.340 13.140 12.514 1.00 83.12 405 MET A O 1
ATOM 3208 N N . ARG A 1 406 ? -5.402 11.234 11.950 1.00 83.56 406 ARG A N 1
ATOM 3209 C CA . ARG A 1 406 ? -4.233 10.577 11.344 1.00 83.56 406 ARG A CA 1
ATOM 3210 C C . ARG A 1 406 ? -3.709 11.373 10.144 1.00 83.56 406 ARG A C 1
ATOM 3212 O O . ARG A 1 406 ? -2.550 11.783 10.152 1.00 83.56 406 ARG A O 1
ATOM 3219 N N . ARG A 1 407 ? -4.572 11.658 9.161 1.00 83.38 407 ARG A N 1
ATOM 3220 C CA . ARG A 1 407 ? -4.222 12.433 7.955 1.00 83.38 407 ARG A CA 1
ATOM 3221 C C . ARG A 1 407 ? -3.751 13.854 8.294 1.00 83.38 407 ARG A C 1
ATOM 3223 O O . ARG A 1 407 ? -2.803 14.345 7.687 1.00 83.38 407 ARG A O 1
ATOM 3230 N N . MET A 1 408 ? -4.352 14.504 9.296 1.00 81.88 408 MET A N 1
ATOM 3231 C CA . MET A 1 408 ? -3.899 15.814 9.785 1.00 81.88 408 MET A CA 1
ATOM 3232 C C . MET A 1 408 ? -2.485 15.751 10.381 1.00 81.88 408 MET A C 1
ATOM 3234 O O . MET A 1 408 ? -1.654 16.599 10.053 1.00 81.88 408 MET A O 1
ATOM 3238 N N . LYS A 1 409 ? -2.192 14.744 11.218 1.00 79.56 409 LYS A N 1
ATOM 3239 C CA . LYS A 1 409 ? -0.861 14.540 11.814 1.00 79.56 409 LYS A CA 1
ATOM 3240 C C . LYS A 1 409 ? 0.196 14.312 10.725 1.00 79.56 409 LYS A C 1
ATOM 3242 O O . LYS A 1 409 ? 1.262 14.917 10.774 1.00 79.56 409 LYS A O 1
ATOM 3247 N N . GLU A 1 410 ? -0.119 13.513 9.705 1.00 76.25 410 GLU A N 1
ATOM 3248 C CA . GLU A 1 410 ? 0.749 13.278 8.537 1.00 76.25 410 GLU A CA 1
ATOM 3249 C C . GLU A 1 410 ? 1.012 14.566 7.732 1.00 76.25 410 GLU A C 1
ATOM 3251 O O . GLU A 1 410 ? 2.162 14.876 7.417 1.00 76.25 410 GLU A O 1
ATOM 3256 N N . MET A 1 411 ? -0.021 15.376 7.475 1.00 75.75 411 MET A N 1
ATOM 3257 C CA . MET A 1 411 ? 0.121 16.672 6.796 1.00 75.75 411 MET A CA 1
ATOM 3258 C C . MET A 1 411 ? 0.989 17.666 7.593 1.00 75.75 411 MET A C 1
ATOM 3260 O O . MET A 1 411 ? 1.752 18.427 7.000 1.00 75.75 411 MET A O 1
ATOM 3264 N N . GLN A 1 412 ? 0.912 17.653 8.927 1.00 78.25 412 GLN A N 1
ATOM 3265 C CA . GLN A 1 412 ? 1.751 18.494 9.791 1.00 78.25 412 GLN A CA 1
ATOM 3266 C C . GLN A 1 412 ? 3.213 18.030 9.832 1.00 78.25 412 GLN A C 1
ATOM 3268 O O . GLN A 1 412 ? 4.109 18.876 9.774 1.00 78.25 412 GLN A O 1
ATOM 3273 N N . MET A 1 413 ? 3.466 16.714 9.839 1.00 75.62 413 MET A N 1
ATOM 3274 C CA . MET A 1 413 ? 4.820 16.164 9.680 1.00 75.62 413 MET A CA 1
ATOM 3275 C C . MET A 1 413 ? 5.451 16.607 8.352 1.00 75.62 413 MET A C 1
ATOM 3277 O O . MET A 1 413 ? 6.597 17.048 8.335 1.00 75.62 413 MET A O 1
ATOM 3281 N N . MET A 1 414 ? 4.694 16.560 7.247 1.00 71.19 414 MET A N 1
ATOM 3282 C CA . MET A 1 414 ? 5.162 17.036 5.936 1.00 71.19 414 MET A CA 1
ATOM 3283 C C . MET A 1 414 ? 5.495 18.533 5.905 1.00 71.19 414 MET A C 1
ATOM 3285 O O . MET A 1 414 ? 6.372 18.946 5.151 1.00 71.19 414 MET A O 1
ATOM 3289 N N . GLN A 1 415 ? 4.828 19.352 6.723 1.00 75.81 415 GLN A N 1
ATOM 3290 C CA . GLN A 1 415 ? 5.132 20.781 6.864 1.00 75.81 415 GLN A CA 1
ATOM 3291 C C . GLN A 1 415 ? 6.292 21.068 7.836 1.00 75.81 415 GLN A C 1
ATOM 3293 O O . GLN A 1 415 ? 6.592 22.231 8.102 1.00 75.81 415 GLN A O 1
ATOM 3298 N N . GLY A 1 416 ? 6.958 20.034 8.364 1.00 69.75 416 GLY A N 1
ATOM 3299 C CA . GLY A 1 416 ? 8.110 20.177 9.256 1.00 69.75 416 GLY A CA 1
ATOM 3300 C C . GLY A 1 416 ? 7.766 20.696 10.655 1.00 69.75 416 GLY A C 1
ATOM 3301 O O . GLY A 1 416 ? 8.649 21.210 11.340 1.00 69.75 416 GLY A O 1
ATOM 3302 N N . MET A 1 417 ? 6.503 20.593 11.086 1.00 68.00 417 MET A N 1
ATOM 3303 C CA . MET A 1 417 ? 6.116 20.922 12.461 1.00 68.00 417 MET A CA 1
ATOM 3304 C C . MET A 1 417 ? 6.515 19.793 13.422 1.00 68.00 417 MET A C 1
ATOM 3306 O O . MET A 1 417 ? 6.433 18.613 13.081 1.00 68.00 417 MET A O 1
ATOM 3310 N N . ASP A 1 418 ? 6.945 20.162 14.631 1.00 59.16 418 ASP A N 1
ATOM 3311 C CA . ASP A 1 418 ? 7.466 19.213 15.619 1.00 59.16 418 ASP A CA 1
ATOM 3312 C C . ASP A 1 418 ? 6.391 18.233 16.129 1.00 59.16 418 ASP A C 1
ATOM 3314 O O . ASP A 1 418 ? 5.299 18.615 16.559 1.00 59.16 418 ASP A O 1
ATOM 3318 N N . MET A 1 419 ? 6.751 16.950 16.119 1.00 55.81 419 MET A N 1
ATOM 3319 C CA . MET A 1 419 ? 5.911 15.804 16.473 1.00 55.81 419 MET A CA 1
ATOM 3320 C C . MET A 1 419 ? 5.464 15.784 17.938 1.00 55.81 419 MET A C 1
ATOM 3322 O O . MET A 1 419 ? 4.458 15.148 18.255 1.00 55.81 419 MET A O 1
ATOM 3326 N N . GLY A 1 420 ? 6.193 16.454 18.835 1.00 58.72 420 GLY A N 1
ATOM 3327 C CA . GLY A 1 420 ? 5.934 16.413 20.278 1.00 58.72 420 GLY A CA 1
ATOM 3328 C C . GLY A 1 420 ? 4.735 17.236 20.768 1.00 58.72 420 GLY A C 1
ATOM 3329 O O . GLY A 1 420 ? 4.332 17.078 21.919 1.00 58.72 420 GLY A O 1
ATOM 3330 N N . MET A 1 421 ? 4.170 18.120 19.936 1.00 55.22 421 MET A N 1
ATOM 3331 C CA . MET A 1 421 ? 3.210 19.144 20.386 1.00 55.22 421 MET A CA 1
ATOM 3332 C C . MET A 1 421 ? 1.727 18.782 20.207 1.00 55.22 421 MET A C 1
ATOM 3334 O O . MET A 1 421 ? 0.875 19.456 20.786 1.00 55.22 421 MET A O 1
ATOM 3338 N N . MET A 1 422 ? 1.400 17.734 19.443 1.00 59.53 422 MET A N 1
ATOM 3339 C CA . MET A 1 422 ? 0.019 17.265 19.272 1.00 59.53 422 MET A CA 1
ATOM 3340 C C . MET A 1 422 ? -0.247 16.016 20.125 1.00 59.53 422 MET A C 1
ATOM 3342 O O . MET A 1 422 ? 0.383 14.983 19.880 1.00 59.53 422 MET A O 1
ATOM 3346 N N . PRO A 1 423 ? -1.180 16.057 21.100 1.00 64.31 423 PRO A N 1
ATOM 3347 C CA . PRO A 1 423 ? -1.558 14.867 21.855 1.00 64.31 423 PRO A CA 1
ATOM 3348 C C . PRO A 1 423 ? -2.201 13.827 20.930 1.00 64.31 423 PRO A C 1
ATOM 3350 O O . PRO A 1 423 ? -2.941 14.169 20.006 1.00 64.31 423 PRO A O 1
ATOM 3353 N N . GLU A 1 424 ? -1.942 12.545 21.185 1.00 70.06 424 GLU A N 1
ATOM 3354 C CA . GLU A 1 424 ? -2.573 11.469 20.421 1.00 70.06 424 GLU A CA 1
ATOM 3355 C C . GLU A 1 424 ? -4.072 11.421 20.715 1.00 70.06 424 GLU A C 1
ATOM 3357 O O . GLU A 1 424 ? -4.473 11.192 21.853 1.00 70.06 424 GLU A O 1
ATOM 3362 N N . SER A 1 425 ? -4.895 11.638 19.688 1.00 83.56 425 SER A N 1
ATOM 3363 C CA . SER A 1 425 ? -6.350 11.534 19.793 1.00 83.56 425 SER A CA 1
ATOM 3364 C C . SER A 1 425 ? -6.813 10.141 19.373 1.00 83.56 425 SER A C 1
ATOM 3366 O O . SER A 1 425 ? -6.449 9.657 18.299 1.00 83.56 425 SER A O 1
ATOM 3368 N N . TYR A 1 426 ? -7.597 9.498 20.235 1.00 91.31 426 TYR A N 1
ATOM 3369 C CA . TYR A 1 426 ? -8.178 8.176 20.012 1.00 91.31 426 TYR A CA 1
ATOM 3370 C C . TYR A 1 426 ? -9.550 8.088 20.677 1.00 91.31 426 TYR A C 1
ATOM 3372 O O . TYR A 1 426 ? -9.795 8.711 21.713 1.00 91.31 426 TYR A O 1
ATOM 3380 N N . ASN A 1 427 ? -10.439 7.278 20.112 1.00 93.69 427 ASN A N 1
ATOM 3381 C CA . ASN A 1 427 ? -11.740 7.018 20.714 1.00 93.69 427 ASN A CA 1
ATOM 3382 C C . ASN A 1 427 ? -11.683 5.712 21.506 1.00 93.69 427 ASN A C 1
ATOM 3384 O O . ASN A 1 427 ? -11.022 4.757 21.108 1.00 93.69 427 ASN A O 1
ATOM 3388 N N . ILE A 1 428 ? -12.386 5.677 22.633 1.00 95.31 428 ILE A N 1
ATOM 3389 C CA . ILE A 1 428 ? -12.598 4.501 23.472 1.00 95.31 428 ILE A CA 1
ATOM 3390 C C . ILE A 1 428 ? -14.064 4.127 23.286 1.00 95.31 428 ILE A C 1
ATOM 3392 O O . ILE A 1 428 ? -14.951 4.702 23.923 1.00 95.31 428 ILE A O 1
ATOM 3396 N N . VAL A 1 429 ? -14.309 3.203 22.363 1.00 96.12 429 VAL A N 1
ATOM 3397 C CA . VAL A 1 429 ? -15.646 2.785 21.954 1.00 96.12 429 VAL A CA 1
ATOM 3398 C C . VAL A 1 429 ? -16.099 1.627 22.830 1.00 96.12 429 VAL A C 1
ATOM 3400 O O . VAL A 1 429 ? -15.511 0.548 22.812 1.00 96.12 429 VAL A O 1
ATOM 3403 N N . ILE A 1 430 ? -17.152 1.850 23.608 1.00 96.81 430 ILE A N 1
ATOM 3404 C CA . ILE A 1 430 ? -17.750 0.846 24.485 1.00 96.81 430 ILE A CA 1
ATOM 3405 C C . ILE A 1 430 ? -18.890 0.160 23.733 1.00 96.81 430 ILE A C 1
ATOM 3407 O O . ILE A 1 430 ? -19.870 0.811 23.359 1.00 96.81 430 ILE A O 1
ATOM 3411 N N . ASN A 1 431 ? -18.779 -1.153 23.552 1.00 95.50 431 ASN A N 1
ATOM 3412 C CA . ASN A 1 431 ? -19.780 -1.963 22.871 1.00 95.50 431 ASN A CA 1
ATOM 3413 C C . ASN A 1 431 ? -20.980 -2.226 23.795 1.00 95.50 431 ASN A C 1
ATOM 3415 O O . ASN A 1 431 ? -20.892 -3.021 24.731 1.00 95.50 431 ASN A O 1
ATOM 3419 N N . THR A 1 432 ? -22.118 -1.581 23.537 1.00 94.69 432 THR A N 1
ATOM 3420 C CA . THR A 1 432 ? -23.321 -1.704 24.379 1.00 94.69 432 THR A CA 1
ATOM 3421 C C . THR A 1 432 ? -24.052 -3.034 24.218 1.00 94.69 432 THR A C 1
ATOM 3423 O O . THR A 1 432 ? -24.881 -3.352 25.068 1.00 94.69 432 THR A O 1
ATOM 3426 N N . ASN A 1 433 ? -23.720 -3.820 23.187 1.00 94.50 433 ASN A N 1
ATOM 3427 C CA . ASN A 1 433 ? -24.310 -5.128 22.898 1.00 94.50 433 ASN A CA 1
ATOM 3428 C C . ASN A 1 433 ? -23.469 -6.308 23.417 1.00 94.50 433 ASN A C 1
ATOM 3430 O O . ASN A 1 433 ? -23.977 -7.426 23.497 1.00 94.50 433 ASN A O 1
ATOM 3434 N N . ASN A 1 434 ? -22.211 -6.084 23.814 1.00 95.94 434 ASN A N 1
ATOM 3435 C CA . ASN A 1 434 ? -21.372 -7.131 24.397 1.00 95.94 434 ASN A CA 1
ATOM 3436 C C . ASN A 1 434 ? -21.881 -7.533 25.796 1.00 95.94 434 ASN A C 1
ATOM 3438 O O . ASN A 1 434 ? -22.147 -6.674 26.640 1.00 95.94 434 ASN A O 1
ATOM 3442 N N . GLU A 1 435 ? -21.951 -8.837 26.086 1.00 94.81 435 GLU A N 1
ATOM 3443 C CA . GLU A 1 435 ? -22.482 -9.377 27.350 1.00 94.81 435 GLU A CA 1
ATOM 3444 C C . GLU A 1 435 ? -21.783 -8.803 28.602 1.00 94.81 435 GLU A C 1
ATOM 3446 O O . GLU A 1 435 ? -22.418 -8.543 29.633 1.00 94.81 435 GLU A O 1
ATOM 3451 N N . LEU A 1 436 ? -20.472 -8.549 28.518 1.00 95.00 436 LEU A N 1
ATOM 3452 C CA . LEU A 1 436 ? -19.687 -8.004 29.625 1.00 95.00 436 LEU A CA 1
ATOM 3453 C C . LEU A 1 436 ? -20.108 -6.568 29.971 1.00 95.00 436 LEU A C 1
ATOM 3455 O O . LEU A 1 436 ? -20.082 -6.187 31.142 1.00 95.00 436 LEU A O 1
ATOM 3459 N N . VAL A 1 437 ? -20.544 -5.787 28.983 1.00 94.44 437 VAL A N 1
ATOM 3460 C CA . VAL A 1 437 ? -21.056 -4.426 29.182 1.00 94.44 437 VAL A CA 1
ATOM 3461 C C . VAL A 1 437 ? -22.542 -4.471 29.538 1.00 94.44 437 VAL A C 1
ATOM 3463 O O . VAL A 1 437 ? -22.932 -3.963 30.591 1.00 94.44 437 VAL A O 1
ATOM 3466 N N . ALA A 1 438 ? -23.355 -5.123 28.703 1.00 91.00 438 ALA A N 1
ATOM 3467 C CA . ALA A 1 438 ? -24.811 -5.135 28.803 1.00 91.00 438 ALA A CA 1
ATOM 3468 C C . ALA A 1 438 ? -25.324 -5.798 30.089 1.00 91.00 438 ALA A C 1
ATOM 3470 O O . ALA A 1 438 ? -26.181 -5.236 30.772 1.00 91.00 438 ALA A O 1
ATOM 3471 N N . ASN A 1 439 ? -24.766 -6.959 30.455 1.00 90.88 439 ASN A N 1
ATOM 3472 C CA . ASN A 1 439 ? -25.257 -7.779 31.566 1.00 90.88 439 ASN A CA 1
ATOM 3473 C C . ASN A 1 439 ? -24.342 -7.709 32.795 1.00 90.88 439 ASN A C 1
ATOM 3475 O O . ASN A 1 439 ? -24.816 -7.560 33.922 1.00 90.88 439 ASN A O 1
ATOM 3479 N N . LYS A 1 440 ? -23.019 -7.821 32.614 1.00 91.50 440 LYS A N 1
ATOM 3480 C CA . LYS A 1 440 ? -22.088 -7.950 33.751 1.00 91.50 440 LYS A CA 1
ATOM 3481 C C . LYS A 1 440 ? -21.793 -6.604 34.423 1.00 91.50 440 LYS A C 1
ATOM 3483 O O . LYS A 1 440 ? -21.983 -6.478 35.634 1.00 91.50 440 LYS A O 1
ATOM 3488 N N . LEU A 1 441 ? -21.385 -5.579 33.670 1.00 91.62 441 LEU A N 1
ATOM 3489 C CA . LEU A 1 441 ? -21.084 -4.243 34.210 1.00 91.62 441 LEU A CA 1
ATOM 3490 C C . LEU A 1 441 ? -22.324 -3.554 34.815 1.00 91.62 441 LEU A C 1
ATOM 3492 O O . LEU A 1 441 ? -22.235 -2.873 35.845 1.00 91.62 441 LEU A O 1
ATOM 3496 N N . THR A 1 442 ? -23.501 -3.744 34.216 1.00 88.00 442 THR A N 1
ATOM 3497 C CA . THR A 1 442 ? -24.774 -3.217 34.735 1.00 88.00 442 THR A CA 1
ATOM 3498 C C . THR A 1 442 ? -25.168 -3.879 36.062 1.00 88.00 442 THR A C 1
ATOM 3500 O O . THR A 1 442 ? -25.500 -3.154 37.007 1.00 88.00 442 THR A O 1
ATOM 3503 N N . ALA A 1 443 ? -25.040 -5.206 36.186 1.00 91.00 443 ALA A N 1
ATOM 3504 C CA . ALA A 1 443 ? -25.452 -5.977 37.365 1.00 91.00 443 ALA A CA 1
ATOM 3505 C C . ALA A 1 443 ? -24.508 -5.890 38.584 1.00 91.00 443 ALA A C 1
ATOM 3507 O O . ALA A 1 443 ? -24.949 -6.143 39.712 1.00 91.00 443 ALA A O 1
ATOM 3508 N N . ILE A 1 444 ? -23.229 -5.529 38.405 1.00 91.94 444 ILE A N 1
ATOM 3509 C CA . ILE A 1 444 ? -22.280 -5.347 39.523 1.00 91.94 444 ILE A CA 1
ATOM 3510 C C . ILE A 1 444 ? -22.837 -4.349 40.557 1.00 91.94 444 ILE A C 1
ATOM 3512 O O . ILE A 1 444 ? -23.374 -3.295 40.217 1.00 91.94 444 ILE A O 1
ATOM 3516 N N . ARG A 1 445 ? -22.680 -4.654 41.851 1.00 90.62 445 ARG A N 1
ATOM 3517 C CA . ARG A 1 445 ? -23.063 -3.762 42.960 1.00 90.62 445 ARG A CA 1
ATOM 3518 C C . ARG A 1 445 ? -21.831 -3.102 43.587 1.00 90.62 445 ARG A C 1
ATOM 3520 O O . ARG A 1 445 ? -20.859 -3.789 43.895 1.00 90.62 445 ARG A O 1
ATOM 3527 N N . GLY A 1 446 ? -21.924 -1.793 43.838 1.00 90.69 446 GLY A N 1
ATOM 3528 C CA . GLY A 1 446 ? -20.856 -0.954 44.404 1.00 90.69 446 GLY A CA 1
ATOM 3529 C C . GLY A 1 446 ? -20.043 -0.217 43.332 1.00 90.69 446 GLY A C 1
ATOM 3530 O O . GLY A 1 446 ? -19.657 -0.825 42.336 1.00 90.69 446 GLY A O 1
ATOM 3531 N N . LYS A 1 447 ? -19.795 1.087 43.539 1.00 90.19 447 LYS A N 1
ATOM 3532 C CA . LYS A 1 447 ? -19.131 1.983 42.569 1.00 90.19 447 LYS A CA 1
ATOM 3533 C C . LYS A 1 447 ? -17.712 1.509 42.224 1.00 90.19 447 LYS A C 1
ATOM 3535 O O . LYS A 1 447 ? -17.470 1.157 41.075 1.00 90.19 447 LYS A O 1
ATOM 3540 N N . GLU A 1 448 ? -16.864 1.319 43.234 1.00 89.81 448 GLU A N 1
ATOM 3541 C CA . GLU A 1 448 ? -15.476 0.839 43.087 1.00 89.81 448 GLU A CA 1
ATOM 3542 C C . GLU A 1 448 ? -15.361 -0.469 42.283 1.00 89.81 448 GLU A C 1
ATOM 3544 O O . GLU A 1 448 ? -14.431 -0.662 41.501 1.00 89.81 448 GLU A O 1
ATOM 3549 N N . LYS A 1 449 ? -16.324 -1.392 42.441 1.00 90.19 449 LYS A N 1
ATOM 3550 C CA . LYS A 1 449 ? -16.333 -2.663 41.699 1.00 90.19 449 LYS A CA 1
ATOM 3551 C C . LYS A 1 449 ? -16.685 -2.471 40.225 1.00 90.19 449 LYS A C 1
ATOM 3553 O O . LYS A 1 449 ? -16.162 -3.208 39.393 1.00 90.19 449 LYS A O 1
ATOM 3558 N N . LYS A 1 450 ? -17.549 -1.502 39.897 1.00 92.62 450 LYS A N 1
ATOM 3559 C CA . LYS A 1 450 ? -17.839 -1.129 38.505 1.00 92.62 450 LYS A CA 1
ATOM 3560 C C . LYS A 1 450 ? -16.643 -0.442 37.865 1.00 92.62 450 LYS A C 1
ATOM 3562 O O . LYS A 1 450 ? -16.271 -0.826 36.767 1.00 92.62 450 LYS A O 1
ATOM 3567 N N . GLU A 1 451 ? -16.015 0.495 38.569 1.00 92.12 451 GLU A N 1
ATOM 3568 C CA . GLU A 1 451 ? -14.824 1.207 38.092 1.00 92.12 451 GLU A CA 1
ATOM 3569 C C . GLU A 1 451 ? -13.651 0.249 37.859 1.00 92.12 451 GLU A C 1
ATOM 3571 O O . GLU A 1 451 ? -13.061 0.263 36.783 1.00 92.12 451 GLU A O 1
ATOM 3576 N N . ARG A 1 452 ? -13.369 -0.666 38.803 1.00 90.88 452 ARG A N 1
ATOM 3577 C CA . ARG A 1 452 ? -12.341 -1.709 38.626 1.00 90.88 452 ARG A CA 1
ATOM 3578 C C . ARG A 1 452 ? -12.628 -2.599 37.414 1.00 90.88 452 ARG A C 1
ATOM 3580 O O . ARG A 1 452 ? -11.693 -2.988 36.721 1.00 90.88 452 ARG A O 1
ATOM 3587 N N . PHE A 1 453 ? -13.893 -2.939 37.160 1.00 93.06 453 PHE A N 1
ATOM 3588 C CA . PHE A 1 453 ? -14.267 -3.773 36.016 1.00 93.06 453 PHE A CA 1
ATOM 3589 C C . PHE A 1 453 ? -14.200 -3.006 34.686 1.00 93.06 453 PHE A C 1
ATOM 3591 O O . PHE A 1 453 ? -13.635 -3.523 33.730 1.00 93.06 453 PHE A O 1
ATOM 3598 N N . ALA A 1 454 ? -14.684 -1.761 34.632 1.00 93.81 454 ALA A N 1
ATOM 3599 C CA . ALA A 1 454 ? -14.575 -0.894 33.457 1.00 93.81 454 ALA A CA 1
ATOM 3600 C C . ALA A 1 454 ? -13.107 -0.621 33.086 1.00 93.81 454 ALA A C 1
ATOM 3602 O O . ALA A 1 454 ? -12.718 -0.821 31.936 1.00 93.81 454 ALA A O 1
ATOM 3603 N N . LYS A 1 455 ? -12.263 -0.289 34.075 1.00 92.62 455 LYS A N 1
ATOM 3604 C CA . LYS A 1 455 ? -10.817 -0.146 33.873 1.00 92.62 455 LYS A CA 1
ATOM 3605 C C . LYS A 1 455 ? -10.173 -1.437 33.360 1.00 92.62 455 LYS A C 1
ATOM 3607 O O . LYS A 1 455 ? -9.371 -1.371 32.441 1.00 92.62 455 LYS A O 1
ATOM 3612 N N . TYR A 1 456 ? -10.561 -2.606 33.875 1.00 93.44 456 TYR A N 1
ATOM 3613 C CA . TYR A 1 456 ? -10.043 -3.888 33.384 1.00 93.44 456 TYR A CA 1
ATOM 3614 C C . TYR A 1 456 ? -10.392 -4.154 31.907 1.00 93.44 456 TYR A C 1
ATOM 3616 O O . TYR A 1 456 ? -9.543 -4.623 31.153 1.00 93.44 456 TYR A O 1
ATOM 3624 N N . LEU A 1 457 ? -11.616 -3.820 31.474 1.00 94.88 457 LEU A N 1
ATOM 3625 C CA . LEU A 1 457 ? -12.014 -3.917 30.063 1.00 94.88 457 LEU A CA 1
ATOM 3626 C C . LEU A 1 457 ? -11.244 -2.925 29.174 1.00 94.88 457 LEU A C 1
ATOM 3628 O O . LEU A 1 457 ? -10.884 -3.262 28.051 1.00 94.88 457 LEU A O 1
ATOM 3632 N N . TYR A 1 458 ? -10.954 -1.726 29.681 1.00 94.56 458 TYR A N 1
ATOM 3633 C CA . TYR A 1 458 ? -10.122 -0.749 28.980 1.00 94.56 458 TYR A CA 1
ATOM 3634 C C . TYR A 1 458 ? -8.648 -1.174 28.893 1.00 94.56 458 TYR A C 1
ATOM 3636 O O . TYR A 1 458 ? -8.051 -1.071 27.826 1.00 94.56 458 TYR A O 1
ATOM 3644 N N . ASP A 1 459 ? -8.065 -1.706 29.970 1.00 93.62 459 ASP A N 1
ATOM 3645 C CA . ASP A 1 459 ? -6.678 -2.185 29.969 1.00 93.62 459 ASP A CA 1
ATOM 3646 C C . ASP A 1 459 ? -6.493 -3.396 29.024 1.00 93.62 459 ASP A C 1
ATOM 3648 O O . ASP A 1 459 ? -5.431 -3.531 28.419 1.00 93.62 459 ASP A O 1
ATOM 3652 N N . LEU A 1 460 ? -7.534 -4.217 28.800 1.00 93.50 460 LEU A N 1
ATOM 3653 C CA . LEU A 1 460 ? -7.554 -5.233 27.733 1.00 93.50 460 LEU A CA 1
ATOM 3654 C C . LEU A 1 460 ? -7.467 -4.610 26.327 1.00 93.50 460 LEU A C 1
ATOM 3656 O O . LEU A 1 460 ? -6.645 -5.043 25.523 1.00 93.50 460 LEU A O 1
ATOM 3660 N N . ALA A 1 461 ? -8.250 -3.565 26.040 1.00 93.38 461 ALA A N 1
ATOM 3661 C CA . ALA A 1 461 ? -8.176 -2.850 24.761 1.00 93.38 461 ALA A CA 1
ATOM 3662 C C . ALA A 1 461 ? -6.826 -2.122 24.578 1.00 93.38 461 ALA A C 1
ATOM 3664 O O . ALA A 1 461 ? -6.278 -2.059 23.478 1.00 93.38 461 ALA A O 1
ATOM 3665 N N . ARG A 1 462 ? -6.230 -1.615 25.667 1.00 92.62 462 ARG A N 1
ATOM 3666 C CA . ARG A 1 462 ? -4.867 -1.056 25.644 1.00 92.62 462 ARG A CA 1
ATOM 3667 C C . ARG A 1 462 ? -3.802 -2.113 25.377 1.00 92.62 462 ARG A C 1
ATOM 3669 O O . ARG A 1 462 ? -2.834 -1.809 24.686 1.00 92.62 462 ARG A O 1
ATOM 3676 N N . LEU A 1 463 ? -3.946 -3.314 25.939 1.00 91.81 463 LEU A N 1
ATOM 3677 C CA . LEU A 1 463 ? -3.048 -4.440 25.679 1.00 91.81 463 LEU A CA 1
ATOM 3678 C C . LEU A 1 463 ? -3.078 -4.814 24.192 1.00 91.81 463 LEU A C 1
ATOM 3680 O O . LEU A 1 463 ? -2.023 -4.925 23.579 1.00 91.81 463 LEU A O 1
ATOM 3684 N N . GLU A 1 464 ? -4.277 -4.927 23.617 1.00 88.69 464 GLU A N 1
ATOM 3685 C CA . GLU A 1 464 ? -4.499 -5.184 22.190 1.00 88.69 464 GLU A CA 1
ATOM 3686 C C . GLU A 1 464 ? -3.820 -4.130 21.293 1.00 88.69 464 GLU A C 1
ATOM 3688 O O . GLU A 1 464 ? -3.154 -4.482 20.325 1.00 88.69 464 GLU A O 1
ATOM 3693 N N . GLN A 1 465 ? -3.903 -2.844 21.652 1.00 87.69 465 GLN A N 1
ATOM 3694 C CA . GLN A 1 465 ? -3.262 -1.747 20.909 1.00 87.69 465 GLN A CA 1
ATOM 3695 C C . GLN A 1 465 ? -1.780 -1.498 21.254 1.00 87.69 465 GLN A C 1
ATOM 3697 O O . GLN A 1 465 ? -1.228 -0.466 20.864 1.00 87.69 465 GLN A O 1
ATOM 3702 N N . ASN A 1 466 ? -1.123 -2.390 22.009 1.00 87.62 466 ASN A N 1
ATOM 3703 C CA . ASN A 1 466 ? 0.243 -2.210 22.533 1.00 87.62 466 ASN A CA 1
ATOM 3704 C C . ASN A 1 466 ? 0.453 -0.906 23.349 1.00 87.62 466 ASN A C 1
ATOM 3706 O O . ASN A 1 466 ? 1.578 -0.456 23.562 1.00 87.62 466 ASN A O 1
ATOM 3710 N N . MET A 1 467 ? -0.627 -0.302 23.857 1.00 88.25 467 MET A N 1
ATOM 3711 C CA . MET A 1 467 ? -0.632 0.939 24.648 1.00 88.25 467 MET A CA 1
ATOM 3712 C C . MET A 1 467 ? -0.345 0.711 26.140 1.00 88.25 467 MET A C 1
ATOM 3714 O O . MET A 1 467 ? -0.343 1.665 26.921 1.00 88.25 467 MET A O 1
ATOM 3718 N N . LEU A 1 468 ? -0.171 -0.541 26.565 1.00 89.00 468 LEU A N 1
ATOM 3719 C CA . LEU A 1 468 ? 0.022 -0.932 27.958 1.00 89.00 468 LEU A CA 1
ATOM 3720 C C . LEU A 1 468 ? 1.464 -1.410 28.167 1.00 89.00 468 LEU A C 1
ATOM 3722 O O . LEU A 1 468 ? 1.842 -2.480 27.701 1.00 89.00 468 LEU A O 1
ATOM 3726 N N . THR A 1 469 ? 2.290 -0.622 28.859 1.00 89.75 469 THR A N 1
ATOM 3727 C CA . THR A 1 469 ? 3.724 -0.919 29.039 1.00 89.75 469 THR A CA 1
ATOM 3728 C C . THR A 1 469 ? 4.192 -0.657 30.476 1.00 89.75 469 THR A C 1
ATOM 3730 O O . THR A 1 469 ? 3.469 -0.083 31.290 1.00 89.75 469 THR A O 1
ATOM 3733 N N . GLY A 1 470 ? 5.395 -1.132 30.820 1.00 92.50 470 GLY A N 1
ATOM 3734 C CA . GLY A 1 470 ? 6.064 -0.827 32.090 1.00 92.50 470 GLY A CA 1
ATOM 3735 C C . GLY A 1 470 ? 5.267 -1.191 33.352 1.00 92.50 470 GLY A C 1
ATOM 3736 O O . GLY A 1 470 ? 4.859 -2.341 33.553 1.00 92.50 470 GLY A O 1
ATOM 3737 N N . GLU A 1 471 ? 5.082 -0.205 34.233 1.00 90.50 471 GLU A N 1
ATOM 3738 C CA . GLU A 1 471 ? 4.361 -0.367 35.501 1.00 90.50 471 GLU A CA 1
ATOM 3739 C C . GLU A 1 471 ? 2.878 -0.701 35.284 1.00 90.50 471 GLU A C 1
ATOM 3741 O O . GLU A 1 471 ? 2.349 -1.580 35.964 1.00 90.50 471 GLU A O 1
ATOM 3746 N N . GLU A 1 472 ? 2.222 -0.090 34.293 1.00 89.62 472 GLU A N 1
ATOM 3747 C CA . GLU A 1 472 ? 0.801 -0.324 34.012 1.00 89.62 472 GLU A CA 1
ATOM 3748 C C . GLU A 1 472 ? 0.544 -1.763 33.547 1.00 89.62 472 GLU A C 1
ATOM 3750 O O . GLU A 1 472 ? -0.377 -2.416 34.036 1.00 89.62 472 GLU A O 1
ATOM 3755 N N . MET A 1 473 ? 1.415 -2.303 32.685 1.00 92.44 473 MET A N 1
ATOM 3756 C CA . MET A 1 473 ? 1.389 -3.721 32.299 1.00 92.44 473 MET A CA 1
ATOM 3757 C C . MET A 1 473 ? 1.572 -4.633 33.522 1.00 92.44 473 MET A C 1
ATOM 3759 O O . MET A 1 473 ? 0.839 -5.605 33.704 1.00 92.44 473 MET A O 1
ATOM 3763 N N . SER A 1 474 ? 2.512 -4.298 34.408 1.00 92.12 474 SER A N 1
ATOM 3764 C CA . SER A 1 474 ? 2.767 -5.067 35.635 1.00 92.12 474 SER A CA 1
ATOM 3765 C C . SER A 1 474 ? 1.559 -5.049 36.585 1.00 92.12 474 SER A C 1
ATOM 3767 O O . SER A 1 474 ? 1.193 -6.077 37.165 1.00 92.12 474 SER A O 1
ATOM 3769 N N . GLN A 1 475 ? 0.893 -3.896 36.711 1.00 91.00 475 GLN A N 1
ATOM 3770 C CA . GLN A 1 475 ? -0.326 -3.731 37.498 1.00 91.00 475 GLN A CA 1
ATOM 3771 C C . GLN A 1 475 ? -1.510 -4.487 36.882 1.00 91.00 475 GLN A C 1
ATOM 3773 O O . GLN A 1 475 ? -2.274 -5.116 37.619 1.00 91.00 475 GLN A O 1
ATOM 3778 N N . PHE A 1 476 ? -1.646 -4.486 35.555 1.00 93.00 476 PHE A N 1
ATOM 3779 C CA . PHE A 1 476 ? -2.673 -5.240 34.837 1.00 93.00 476 PHE A CA 1
ATOM 3780 C C . PHE A 1 476 ? -2.489 -6.755 34.982 1.00 93.00 476 PHE A C 1
ATOM 3782 O O . PHE A 1 476 ? -3.451 -7.455 35.303 1.00 93.00 476 PHE A O 1
ATOM 3789 N N . ILE A 1 477 ? -1.261 -7.272 34.856 1.00 92.25 477 ILE A N 1
ATOM 3790 C CA . ILE A 1 477 ? -0.952 -8.694 35.092 1.00 92.25 477 ILE A CA 1
ATOM 3791 C C . ILE A 1 477 ? -1.319 -9.085 36.528 1.00 92.25 477 ILE A C 1
ATOM 3793 O O . ILE A 1 477 ? -2.028 -10.071 36.743 1.00 92.25 477 ILE A O 1
ATOM 3797 N N . LYS A 1 478 ? -0.913 -8.287 37.526 1.00 90.88 478 LYS A N 1
ATOM 3798 C CA . LYS A 1 478 ? -1.289 -8.524 38.929 1.00 90.88 478 LYS A CA 1
ATOM 3799 C C . LYS A 1 478 ? -2.811 -8.510 39.122 1.00 90.88 478 LYS A C 1
ATOM 3801 O O . LYS A 1 478 ? -3.351 -9.394 39.782 1.00 90.88 478 LYS A O 1
ATOM 3806 N N . THR A 1 479 ? -3.499 -7.543 38.518 1.00 88.44 479 THR A N 1
ATOM 3807 C CA . THR A 1 479 ? -4.962 -7.405 38.581 1.00 88.44 479 THR A CA 1
ATOM 3808 C C . THR A 1 479 ? -5.670 -8.594 37.930 1.00 88.44 479 THR A C 1
ATOM 3810 O O . THR A 1 479 ? -6.645 -9.088 38.489 1.00 88.44 479 THR A O 1
ATOM 3813 N N . SER A 1 480 ? -5.147 -9.104 36.812 1.00 91.00 480 SER A N 1
ATOM 3814 C CA . SER A 1 480 ? -5.634 -10.311 36.129 1.00 91.00 480 SER A CA 1
ATOM 3815 C C . SER A 1 480 ? -5.476 -11.559 37.002 1.00 91.00 480 SER A C 1
ATOM 3817 O O . SER A 1 480 ? -6.416 -12.333 37.156 1.00 91.00 480 SER A O 1
ATOM 3819 N N . ILE A 1 481 ? -4.317 -11.727 37.653 1.00 90.12 481 ILE A N 1
ATOM 3820 C CA . ILE A 1 481 ? -4.066 -12.829 38.598 1.00 90.12 481 ILE A CA 1
ATOM 3821 C C . ILE A 1 481 ? -4.985 -12.736 39.827 1.00 90.12 481 ILE A C 1
ATOM 3823 O O . ILE A 1 481 ? -5.398 -13.765 40.357 1.00 90.12 481 ILE A O 1
ATOM 3827 N N . GLU A 1 482 ? -5.313 -11.530 40.296 1.00 87.06 482 GLU A N 1
ATOM 3828 C CA . GLU A 1 482 ? -6.308 -11.326 41.359 1.00 87.06 482 GLU A CA 1
ATOM 3829 C C . GLU A 1 482 ? -7.745 -11.619 40.903 1.00 87.06 482 GLU A C 1
ATOM 3831 O O . GLU A 1 482 ? -8.530 -12.088 41.715 1.00 87.06 482 GLU A O 1
ATOM 3836 N N . PHE A 1 483 ? -8.096 -11.381 39.635 1.00 80.94 483 PHE A N 1
ATOM 3837 C CA . PHE A 1 483 ? -9.418 -11.714 39.078 1.00 80.94 483 PHE A CA 1
ATOM 3838 C C . PHE A 1 483 ? -9.641 -13.222 38.864 1.00 80.94 483 PHE A C 1
ATOM 3840 O O . PHE A 1 483 ? -10.788 -13.650 38.749 1.00 80.94 483 PHE A O 1
ATOM 3847 N N . LEU A 1 484 ? -8.565 -14.013 38.794 1.00 81.06 484 LEU A N 1
ATOM 3848 C CA . LEU A 1 484 ? -8.596 -15.476 38.661 1.00 81.06 484 LEU A CA 1
ATOM 3849 C C . LEU A 1 484 ? -8.617 -16.220 40.013 1.00 81.06 484 LEU A C 1
ATOM 3851 O O . LEU A 1 484 ? -8.621 -17.452 40.019 1.00 81.06 484 LEU A O 1
ATOM 3855 N N . LYS A 1 485 ? -8.593 -15.496 41.140 1.00 78.56 485 LYS A N 1
ATOM 3856 C CA . LYS A 1 485 ? -8.628 -16.028 42.513 1.00 78.56 485 LYS A CA 1
ATOM 3857 C C . LYS A 1 485 ? -9.978 -15.783 43.181 1.00 78.56 485 LYS A C 1
ATOM 3859 O O . LYS A 1 485 ? -10.372 -16.674 43.963 1.00 78.56 485 LYS A O 1
#